Protein AF-0000000074537954 (afdb_homodimer)

Secondary structure (DSSP, 8-state):
-------TTSHHHHHHHHHHHHHHHHHSPPP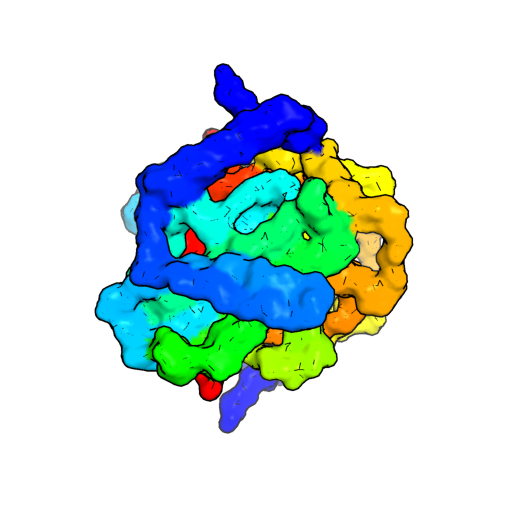SEEEEEPPBTTBPPEEEEEEE-TT--SSEEEEEEE--STTTS--TTTTHHHHHHHHHHHT-EEEEE-PPPTTTS-TTHHHHHHHHHHHHHHHTHHHHTEEEEEEEEEEETHHHHHHHHHHHHHHHHTS---SEEEEES----TTTTSTT-S---TTSS-SSS-HHHHHHHHHHHHTTPPPPTTTHHHH-GGG-S--TTPPPEEEEEETTSTTHHHHHHHHHHHHHTT--EEEEEETT--TTHHHH-TTSHHHHHHHHHHHHHHHHHHHH--/-------TTSHHHHHHHHHHHHHHHHHSPPPSEEEEEPPBTTBPPEEEEEEE-TT--SSEEEEEEE--STTTS--TTTTHHHHHHHHHHHT-EEEEE-PPPTTTS-TTHHHHHHHHHHHHHHHTHHHHTEEEEEEEEEEETHHHHHHHHHHHHHHHHTS---SEEEEES----TTTTSTT-S---TTSS-SSS-HHHHHHHHHHHHTTPPPPTTTHHHH-GGG-S--TTPPPEEEEEETTSTTHHHHHHHHHHHHHTT--EEEEEETT--TTHHHH-TTSHHHHHHHHHHHHHHHHHHHH--

Sequence (604 aa):
MQSWAVDFSDANLRAAAKKRQDELAASTTQPTASLIAPANGDQPAVPLYLYRSKNAPQLSPLIYFIHGGGYLMGNAKSKGTRLMQLANELNATVASVEYRLASVAPFPADLNDAYSGLKYLFENAKSLGLDKRKVIVMGESAGGGLAARLALYARDKGELSLAGQVLVYPMLDHRTGGADSIYDDKNTGEFVWTAAANVAGWTALRGGQAISEEQMPYFSPALAKNLQGLPQVFMVTGELDLFVHEDIDYANRLLANGVSTELLVIPNVFHSFDSVNENSPQMKLYFRLRNEAIERMFKAAKMQSWAVDFSDANLRAAAKKRQDELAASTTQPTASLIAPANGDQPAVPLYLYRSKNAPQLSPLIYFIHGGGYLMGNAKSKGTRLMQLANELNATVASVEYRLASVAPFPADLNDAYSGLKYLFENAKSLGLDKRKVIVMGESAGGGLAARLALYARDKGELSLAGQVLVYPMLDHRTGGADSIYDDKNTGEFVWTAAANVAGWTALRGGQAISEEQMPYFSPALAKNLQGLPQVFMVTGELDLFVHEDIDYANRLLANGVSTELLVIPNVFHSFDSVNENSPQMKLYFRLRNEAIERMFKAAK

Solvent-accessible surface area (backbone atoms only — not comparable to full-atom values): 29592 Å² total; per-residue (Å²): 124,84,69,56,56,46,62,58,61,37,65,68,51,42,52,52,47,38,52,50,32,53,49,30,32,69,71,32,47,70,61,76,43,78,48,66,28,71,57,58,89,92,41,68,61,20,48,33,36,29,20,59,24,90,74,27,51,75,59,11,38,34,39,40,35,30,53,34,44,48,45,66,39,63,54,46,41,41,51,22,46,60,43,40,49,51,9,49,76,64,32,15,29,27,37,21,42,45,49,56,35,20,82,78,39,31,65,62,43,33,56,49,33,50,49,49,38,50,49,42,49,56,77,41,12,72,86,70,31,33,29,60,50,25,26,29,38,26,15,32,31,33,9,8,19,50,33,53,16,43,50,53,49,33,54,74,69,66,81,54,68,57,29,24,36,39,29,36,45,28,49,36,49,75,36,50,59,43,94,71,28,91,68,84,47,91,78,32,15,69,38,43,48,26,32,63,26,43,37,48,24,43,48,38,29,45,58,85,55,84,76,49,82,86,48,33,31,61,73,22,45,61,66,42,87,74,54,56,82,46,52,35,35,41,36,38,34,22,55,30,13,59,43,34,62,63,45,52,51,42,49,52,49,31,45,58,39,72,17,54,39,29,40,38,34,40,56,91,29,37,51,68,44,67,77,72,45,61,77,38,71,69,34,49,48,47,53,50,52,53,51,51,49,50,50,49,27,46,66,67,30,112,124,84,67,54,55,49,62,59,62,37,66,68,51,40,53,51,48,40,52,48,34,53,50,31,31,70,69,31,45,70,60,76,44,77,49,65,27,71,56,58,88,91,41,69,60,20,49,33,35,29,22,61,24,91,74,27,53,74,59,12,37,34,38,42,35,29,54,32,44,46,45,67,40,62,52,45,41,40,51,21,47,60,43,40,48,49,8,50,76,65,33,15,31,27,38,20,41,44,48,57,35,19,84,78,39,29,65,62,44,33,58,49,32,49,48,49,37,50,49,42,49,56,76,41,12,72,88,69,31,33,30,60,50,24,25,28,37,26,15,32,31,33,9,8,20,48,34,52,16,43,49,53,48,32,53,73,69,66,80,55,69,56,29,23,36,38,28,37,45,29,49,36,49,74,36,49,58,42,93,70,28,89,69,83,46,91,78,32,16,70,38,44,49,27,32,65,28,42,37,47,23,43,48,38,29,45,57,86,56,84,76,49,82,86,49,33,31,62,73,21,45,64,65,40,87,74,54,57,85,46,51,35,34,42,35,37,34,22,54,31,14,59,43,35,62,62,45,52,52,43,49,51,49,31,44,59,38,71,17,53,40,28,39,40,33,40,55,89,29,38,50,69,44,66,78,74,45,62,78,38,71,69,34,50,48,48,53,50,52,53,52,51,49,51,51,49,29,48,66,66,31,110

Radius of gyration: 25.44 Å; Cα contacts (8 Å, |Δi|>4): 1397; chains: 2; bounding box: 60×76×62 Å

Organism: Campylobacter curvus (strain 525.92) (NCBI:txid360105)

Foldseek 3Di:
DPALQQDLLDVVSLVVVQVLLVVLLVPAAAAPDKDWLPADVVQHIKIKGKQAAPQADLAFFEEEEEEDDLLAHHAQRNCVNVQNVLNNVQRHMYIGIGFHGLLRPAPPRRLSRSLSVLVSCLVCRNVVSHDQLRYEYEYAAQRLQSSQLNLVVCVVVVPGDHLEYERELYDAALCQLHPNDPDDDPQAQRGNGHSSSNNSSLCSNCVPDDDDPVCVCSSHVLSDPALAPGHAYEYEFEPRESSVVSRVSSQVVCVVNVHHYHYYYHYPAYGPRCVVDCPDPSNVVVVVVSSVVSNVSSVPRD/DPALQQPLLDPVSLVVVQVLLVVLLVPAAAAPDKDWLPADVVQHIKIKGKQAAPQAPLAFFEEEEEEDDLLRHHAQRNCVNVQNVLNNVQRHMYIGIGFHGLLRPAPPRRLSRSLSVLVSCLVCSNVVSHDQLRYEYEYAAQRLQSSQLNLVVCVVVVPGDHLEYERELYDAALCQLHPNHPDDDPQAQRGNGHSSSNNVSLCSNCVPDDDDPVCVCSSHVLSDPALAPGHAYEYEFEPRESSVVSRVSSQVVCVVRVHHYHYYYHYPAYGPRCVVDCPDPSNVVVVVVSSVVSNVSSVVRD

InterPro domains:
  IPR013094 Alpha/beta hydrolase fold-3 [PF07859] (64-273)
  IPR029058 Alpha/Beta hydrolase fold [G3DSA:3.40.50.1820] (2-299)
  IPR029058 Alpha/Beta hydrolase fold [SSF53474] (36-296)
  IPR050300 GDXG lipolytic enzyme [PTHR48081] (31-281)

Nearest PDB structures (foldseek):
  1lzl-assembly1_A  TM=9.017E-01  e=2.318E-26  Rhodococcus sp. (in: high G+C Gram-positive bacteria)
  6kmo-assembly1_B  TM=8.619E-01  e=5.089E-22  Enterobacter asburiae
  6kmo-assembly1_A  TM=8.738E-01  e=1.775E-21  Enterobacter asburiae
  4ou5-assembly1_A  TM=8.598E-01  e=6.194E-21  Pseudomonas sp. ECU1011
  4ob7-assembly1_A-2  TM=8.468E-01  e=4.084E-21  Pseudomonas sp. ECU1011

pLDDT: mean 93.19, std 10.06, range [23.2, 98.94]

Structure (mmCIF, N/CA/C/O backbone):
data_AF-0000000074537954-model_v1
#
loop_
_entity.id
_entity.type
_entity.pdbx_description
1 polymer 'Alpha/beta hydrolase family protein'
#
loop_
_atom_site.group_PDB
_atom_site.id
_atom_site.type_symbol
_atom_site.label_atom_id
_atom_site.label_alt_id
_atom_site.label_comp_id
_atom_site.label_asym_id
_atom_site.label_entity_id
_atom_site.label_seq_id
_atom_site.pdbx_PDB_ins_code
_atom_site.Cartn_x
_atom_site.Cartn_y
_atom_site.Cartn_z
_atom_site.occupancy
_atom_site.B_iso_or_equiv
_atom_site.auth_seq_id
_atom_site.auth_comp_id
_atom_site.auth_asym_id
_atom_site.auth_atom_id
_atom_site.pdbx_PDB_model_num
ATOM 1 N N . MET A 1 1 ? 30.766 10.352 -3.438 1 23.2 1 MET A N 1
ATOM 2 C CA . MET A 1 1 ? 29.609 9.523 -3.076 1 23.2 1 MET A CA 1
ATOM 3 C C . MET A 1 1 ? 28.625 10.297 -2.207 1 23.2 1 MET A C 1
ATOM 5 O O . MET A 1 1 ? 28.984 10.758 -1.121 1 23.2 1 MET A O 1
ATOM 9 N N . GLN A 1 2 ? 27.812 10.992 -2.832 1 30.91 2 GLN A N 1
ATOM 10 C CA . GLN A 1 2 ? 26.938 11.922 -2.115 1 30.91 2 GLN A CA 1
ATOM 11 C C . GLN A 1 2 ? 26.266 11.234 -0.933 1 30.91 2 GLN A C 1
ATOM 13 O O . GLN A 1 2 ? 25.672 10.164 -1.085 1 30.91 2 GLN A O 1
ATOM 18 N N . SER A 1 3 ? 26.828 11.352 0.165 1 41.06 3 SER A N 1
ATOM 19 C CA . SER A 1 3 ? 26.375 10.719 1.402 1 41.06 3 SER A CA 1
ATOM 20 C C . SER A 1 3 ? 24.922 11.055 1.701 1 41.06 3 SER A C 1
ATOM 22 O O . SER A 1 3 ? 24.562 12.227 1.841 1 41.06 3 SER A O 1
ATOM 24 N N . TRP A 1 4 ? 24.062 10.297 1.163 1 50.38 4 TRP A N 1
ATOM 25 C CA . TRP A 1 4 ? 22.641 10.461 1.445 1 50.38 4 TRP A CA 1
ATOM 26 C C . TRP A 1 4 ? 22.344 10.289 2.934 1 50.38 4 TRP A C 1
ATOM 28 O O . TRP A 1 4 ? 21.203 10.414 3.373 1 50.38 4 TRP A O 1
ATOM 38 N N . ALA A 1 5 ? 23.516 10.047 3.656 1 55.69 5 ALA A N 1
ATOM 39 C CA . ALA A 1 5 ? 23.328 9.867 5.094 1 55.69 5 ALA A CA 1
ATOM 40 C C . ALA A 1 5 ? 23.5 11.195 5.832 1 55.69 5 ALA A C 1
ATOM 42 O O . ALA A 1 5 ? 24.625 11.703 5.953 1 55.69 5 ALA A O 1
ATOM 43 N N . VAL A 1 6 ? 22.484 12.07 5.785 1 57.56 6 VAL A N 1
ATOM 44 C CA . VAL A 1 6 ? 22.516 13.266 6.621 1 57.56 6 VAL A CA 1
ATOM 45 C C . VAL A 1 6 ? 22.094 12.914 8.047 1 57.56 6 VAL A C 1
ATOM 47 O O . VAL A 1 6 ? 21.031 12.32 8.258 1 57.56 6 VAL A O 1
ATOM 50 N N . ASP A 1 7 ? 23.047 12.992 8.961 1 64.5 7 ASP A N 1
ATOM 51 C CA . ASP A 1 7 ? 22.766 12.703 10.359 1 64.5 7 ASP A CA 1
ATOM 52 C C . ASP A 1 7 ? 22.172 13.93 11.062 1 64.5 7 AS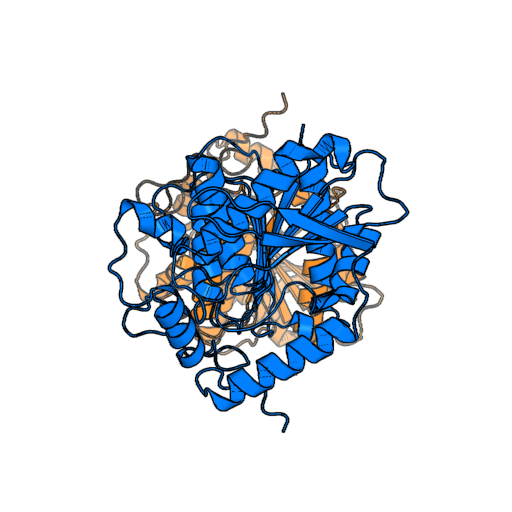P A C 1
ATOM 54 O O . ASP A 1 7 ? 22.906 14.727 11.648 1 64.5 7 ASP A O 1
ATOM 58 N N . PHE A 1 8 ? 20.938 14.062 11.102 1 69.88 8 PHE A N 1
ATOM 59 C CA . PHE A 1 8 ? 20.25 15.227 11.656 1 69.88 8 PHE A CA 1
ATOM 60 C C . PHE A 1 8 ? 20.25 15.18 13.18 1 69.88 8 PHE A C 1
ATOM 62 O O . PHE A 1 8 ? 19.688 16.062 13.836 1 69.88 8 PHE A O 1
ATOM 69 N N . SER A 1 9 ? 20.969 14.211 13.695 1 71.38 9 SER A N 1
ATOM 70 C CA . SER A 1 9 ? 21.156 14.25 15.141 1 71.38 9 SER A CA 1
ATOM 71 C C . SER A 1 9 ? 22.266 15.234 15.523 1 71.38 9 SER A C 1
ATOM 73 O O . SER A 1 9 ? 22.375 15.641 16.672 1 71.38 9 SER A O 1
ATOM 75 N N . ASP A 1 10 ? 23.016 15.586 14.492 1 70.94 10 ASP A N 1
ATOM 76 C CA . ASP A 1 10 ? 24.078 16.562 14.656 1 70.94 10 ASP A CA 1
ATOM 77 C C . ASP A 1 10 ? 23.547 17.984 14.57 1 70.94 10 ASP A C 1
ATOM 79 O O . ASP A 1 10 ? 22.969 18.375 13.547 1 70.94 10 ASP A O 1
ATOM 83 N N . ALA A 1 11 ? 23.812 18.797 15.555 1 76.44 11 ALA A N 1
ATOM 84 C CA . ALA A 1 11 ? 23.266 20.141 15.656 1 76.44 11 ALA A CA 1
ATOM 85 C C . ALA A 1 11 ? 23.766 21.031 14.523 1 76.44 11 ALA A C 1
ATOM 87 O O . ALA A 1 11 ? 23.047 21.906 14.047 1 76.44 11 ALA A O 1
ATOM 88 N N . ASN A 1 12 ? 25 20.797 14.18 1 75.56 12 ASN A N 1
ATOM 89 C CA . ASN A 1 12 ? 25.562 21.594 13.094 1 75.56 12 ASN A CA 1
ATOM 90 C C . ASN A 1 12 ? 24.844 21.312 11.773 1 75.56 12 ASN A C 1
ATOM 92 O O . ASN A 1 12 ? 24.625 22.234 10.977 1 75.56 12 ASN A O 1
ATOM 96 N N . LEU A 1 13 ? 24.547 20.109 11.672 1 76.19 13 LEU A N 1
ATOM 97 C CA . LEU A 1 13 ? 23.844 19.734 10.453 1 76.19 13 LEU A CA 1
ATOM 98 C C . LEU A 1 13 ? 22.422 20.297 10.453 1 76.19 13 LEU A C 1
ATOM 100 O O . LEU A 1 13 ? 21.922 20.734 9.414 1 76.19 13 LEU A O 1
ATOM 104 N N . ARG A 1 14 ? 21.859 20.328 11.594 1 77.19 14 ARG A N 1
ATOM 105 C CA . ARG A 1 14 ? 20.531 20.906 11.703 1 77.19 14 ARG A CA 1
ATOM 106 C C . ARG A 1 14 ? 20.562 22.406 11.406 1 77.19 14 ARG A C 1
ATOM 108 O O . ARG A 1 14 ? 19.672 22.922 10.719 1 77.19 14 ARG A O 1
ATOM 115 N N . ALA A 1 15 ? 21.547 23.062 11.922 1 78.81 15 ALA A N 1
ATOM 116 C CA . ALA A 1 15 ? 21.688 24.484 11.672 1 78.81 15 ALA A CA 1
ATOM 117 C C . ALA A 1 15 ? 21.875 24.766 10.18 1 78.81 15 ALA A C 1
ATOM 119 O O . ALA A 1 15 ? 21.297 25.734 9.648 1 78.81 15 ALA A O 1
ATOM 120 N N . ALA A 1 16 ? 22.688 23.953 9.602 1 80.94 16 ALA A N 1
ATOM 121 C CA . ALA A 1 16 ? 22.891 24.094 8.164 1 80.94 16 ALA A CA 1
ATOM 122 C C . ALA A 1 16 ? 21.594 23.844 7.398 1 80.94 16 ALA A C 1
ATOM 124 O O . ALA A 1 16 ? 21.297 24.531 6.418 1 80.94 16 ALA A O 1
ATOM 125 N N . ALA A 1 17 ? 20.875 22.891 7.859 1 77.88 17 ALA A N 1
ATOM 126 C CA . ALA A 1 17 ? 19.594 22.578 7.219 1 77.88 17 ALA A CA 1
ATOM 127 C C . ALA A 1 17 ? 18.609 23.734 7.371 1 77.88 17 ALA A C 1
ATOM 129 O O . ALA A 1 17 ? 17.875 24.047 6.438 1 77.88 17 ALA A O 1
ATOM 130 N N . LYS A 1 18 ? 18.641 24.312 8.477 1 80.56 18 LYS A N 1
ATOM 131 C CA . LYS A 1 18 ? 17.781 25.453 8.719 1 80.56 18 LYS A CA 1
ATOM 132 C C . LYS A 1 18 ? 18.109 26.609 7.766 1 80.56 18 LYS A C 1
ATOM 134 O O . LYS A 1 18 ? 17.219 27.219 7.199 1 80.56 18 LYS A O 1
ATOM 139 N N . LYS A 1 19 ? 19.359 26.812 7.68 1 82.31 19 LYS A N 1
ATOM 140 C CA . LYS A 1 19 ? 19.797 27.859 6.758 1 82.31 19 LYS A CA 1
ATOM 141 C C . LYS A 1 19 ? 19.359 27.547 5.328 1 82.31 19 LYS A C 1
ATOM 143 O O . LYS A 1 19 ? 18.906 28.438 4.602 1 82.31 19 LYS A O 1
ATOM 148 N N . ARG A 1 20 ? 19.516 26.344 4.984 1 81.56 20 ARG A N 1
ATOM 149 C CA . ARG A 1 20 ? 19.094 25.938 3.646 1 81.56 20 ARG A CA 1
ATOM 150 C C . ARG A 1 20 ? 17.594 26.125 3.451 1 81.56 20 ARG A C 1
ATOM 152 O O . ARG A 1 20 ? 17.156 26.531 2.379 1 81.56 20 ARG A O 1
ATOM 159 N N . GLN A 1 21 ? 16.859 25.812 4.402 1 83.75 21 GLN A N 1
ATOM 160 C CA . GLN A 1 21 ? 15.406 25.969 4.32 1 83.75 21 GLN A CA 1
ATOM 161 C C . GLN A 1 21 ? 15.008 27.438 4.23 1 83.75 21 GLN A C 1
ATOM 163 O O . GLN A 1 21 ? 14.062 27.781 3.523 1 83.75 21 GLN A O 1
ATOM 168 N N . ASP A 1 22 ? 15.695 28.25 4.914 1 85.19 22 ASP A N 1
ATOM 169 C CA . ASP A 1 22 ? 15.461 29.688 4.816 1 85.19 22 ASP A CA 1
ATOM 170 C C . ASP A 1 22 ? 15.766 30.188 3.412 1 85.19 22 ASP A C 1
ATOM 172 O O . ASP A 1 22 ? 15.039 31.031 2.879 1 85.19 22 ASP A O 1
ATOM 176 N N . GLU A 1 23 ? 16.812 29.672 2.924 1 84.81 23 GLU A N 1
ATOM 177 C CA . GLU A 1 23 ? 17.188 30.047 1.562 1 84.81 23 GLU A CA 1
ATOM 178 C C . GLU A 1 23 ? 16.141 29.562 0.559 1 84.81 23 GLU A C 1
ATOM 180 O O . GLU A 1 23 ? 15.789 30.281 -0.38 1 84.81 23 GLU A O 1
ATOM 185 N N . LEU A 1 24 ? 15.68 28.406 0.809 1 83.31 24 LEU A N 1
ATOM 186 C CA . LEU A 1 24 ? 14.641 27.875 -0.065 1 83.31 24 LEU A CA 1
ATOM 187 C C . LEU A 1 24 ? 13.367 28.703 0.028 1 83.31 24 LEU A C 1
ATOM 189 O O . LEU A 1 24 ? 12.727 28.984 -0.989 1 83.31 24 LEU A O 1
ATOM 193 N N . ALA A 1 25 ? 13.039 29.078 1.159 1 87.44 25 ALA A N 1
ATOM 194 C CA . ALA A 1 25 ? 11.836 29.891 1.365 1 87.44 25 ALA A CA 1
ATOM 195 C C . ALA A 1 25 ? 11.898 31.188 0.565 1 87.44 25 ALA A C 1
ATOM 197 O O . ALA A 1 25 ? 10.875 31.656 0.069 1 87.44 25 ALA A O 1
ATOM 198 N N . ALA A 1 26 ? 13.039 31.641 0.448 1 88.81 26 ALA A N 1
ATOM 199 C CA . ALA A 1 26 ? 13.227 32.906 -0.245 1 88.81 26 ALA A CA 1
ATOM 200 C C . ALA A 1 26 ? 13.305 32.719 -1.756 1 88.81 26 ALA A C 1
ATOM 202 O O . ALA A 1 26 ? 12.953 33.594 -2.527 1 88.81 26 ALA A O 1
ATOM 203 N N . SER A 1 27 ? 13.688 31.547 -2.191 1 91.38 27 SER A N 1
ATOM 204 C CA . SER A 1 27 ? 14.023 31.344 -3.6 1 91.38 27 SER A CA 1
ATOM 205 C C . SER A 1 27 ? 12.914 30.594 -4.336 1 91.38 27 SER A C 1
ATOM 207 O O . SER A 1 27 ? 12.867 30.609 -5.566 1 91.38 27 SER A O 1
ATOM 209 N N . THR A 1 28 ? 12 30.031 -3.592 1 93.69 28 THR A N 1
ATOM 210 C CA . THR A 1 28 ? 10.906 29.312 -4.227 1 93.69 28 THR A CA 1
ATOM 211 C C . THR A 1 28 ? 9.727 30.234 -4.5 1 93.69 28 THR A C 1
ATOM 213 O O . THR A 1 28 ? 9.797 31.438 -4.219 1 93.69 28 THR A O 1
ATOM 216 N N . THR A 1 29 ? 8.727 29.75 -5.215 1 96.62 29 THR A N 1
ATOM 217 C CA . THR A 1 29 ? 7.516 30.531 -5.484 1 96.62 29 THR A CA 1
ATOM 218 C C . THR A 1 29 ? 6.938 31.094 -4.191 1 96.62 29 THR A C 1
ATOM 220 O O . THR A 1 29 ? 6.773 30.359 -3.209 1 96.62 29 THR A O 1
ATOM 223 N N . GLN A 1 30 ? 6.742 32.344 -4.168 1 97.62 30 GLN A N 1
ATOM 224 C CA . GLN A 1 30 ? 6.199 33 -2.986 1 97.62 30 GLN A CA 1
ATOM 225 C C . GLN A 1 30 ? 4.684 32.844 -2.91 1 97.62 30 GLN A C 1
ATOM 227 O O . GLN A 1 30 ? 4.023 32.656 -3.932 1 97.62 30 GLN A O 1
ATOM 232 N N . PRO A 1 31 ? 4.145 32.906 -1.725 1 98.31 31 PRO A N 1
ATOM 233 C CA . PRO A 1 31 ? 2.697 32.75 -1.58 1 98.31 31 PRO A CA 1
ATOM 234 C C . PRO A 1 31 ? 1.9 33.844 -2.27 1 98.31 31 PRO A C 1
ATOM 236 O O . PRO A 1 31 ? 2.373 35 -2.371 1 98.31 31 PRO A O 1
ATOM 239 N N . THR A 1 32 ? 0.687 33.5 -2.699 1 98.12 32 THR A N 1
ATOM 240 C CA . THR A 1 32 ? -0.212 34.469 -3.314 1 98.12 32 THR A CA 1
ATOM 241 C C . THR A 1 32 ? -0.815 35.406 -2.26 1 98.12 32 THR A C 1
ATOM 243 O O . THR A 1 32 ? -1.268 36.5 -2.578 1 98.12 32 THR A O 1
ATOM 246 N N . ALA A 1 33 ? -0.905 34.938 -1.013 1 97.88 33 ALA A N 1
ATOM 247 C CA . ALA A 1 33 ? -1.371 35.75 0.117 1 97.88 33 ALA A CA 1
ATOM 248 C C . ALA A 1 33 ? -0.758 35.25 1.426 1 97.88 33 ALA A C 1
ATOM 250 O O . ALA A 1 33 ? -0.326 34.094 1.522 1 97.88 33 ALA A O 1
ATOM 251 N N . SER A 1 34 ? -0.658 36.156 2.357 1 98.25 34 SER A N 1
ATOM 252 C CA . SER A 1 34 ? -0.228 35.844 3.717 1 98.25 34 SER A CA 1
ATOM 253 C C . SER A 1 34 ? -1.293 36.219 4.734 1 98.25 34 SER A C 1
ATOM 255 O O . SER A 1 34 ? -1.9 37.281 4.629 1 98.25 34 SER A O 1
ATOM 257 N N . LEU A 1 35 ? -1.549 35.312 5.637 1 98.5 35 LEU A N 1
ATOM 258 C CA . LEU A 1 35 ? -2.508 35.531 6.711 1 98.5 35 LEU A CA 1
ATOM 259 C C . LEU A 1 35 ? -1.865 35.281 8.07 1 98.5 35 LEU A C 1
ATOM 261 O O . LEU A 1 35 ? -0.81 34.656 8.164 1 98.5 35 LEU A O 1
ATOM 265 N N . ILE A 1 36 ? -2.475 35.812 9.094 1 98.69 36 ILE A N 1
ATOM 266 C CA . ILE A 1 36 ? -2.121 35.531 10.477 1 98.69 36 ILE A CA 1
ATOM 267 C C . ILE A 1 36 ? -3.367 35.125 11.25 1 98.69 36 ILE A C 1
ATOM 269 O O . ILE A 1 36 ? -4.297 35.906 11.43 1 98.69 36 ILE A O 1
ATOM 273 N N . ALA A 1 37 ? -3.453 33.875 11.617 1 98.75 37 ALA A N 1
ATOM 274 C CA . ALA A 1 37 ? -4.453 33.5 12.617 1 98.75 37 ALA A CA 1
ATOM 275 C C . ALA A 1 37 ? -4.188 34.219 13.945 1 98.75 37 ALA A C 1
ATOM 277 O O . ALA A 1 37 ? -3.1 34.094 14.508 1 98.75 37 ALA A O 1
ATOM 278 N N . PRO A 1 38 ? -5.102 34.906 14.438 1 98.56 38 PRO A N 1
ATOM 279 C CA . PRO A 1 38 ? -4.82 35.75 15.594 1 98.56 38 PRO A CA 1
ATOM 280 C C . PRO A 1 38 ? -4.539 34.969 16.859 1 98.56 38 PRO A C 1
ATOM 282 O O . PRO A 1 38 ? -5.035 33.844 17.016 1 98.56 38 PRO A O 1
ATOM 285 N N . ALA A 1 39 ? -3.746 35.594 17.703 1 98.38 39 ALA A N 1
ATOM 286 C CA . ALA A 1 39 ? -3.527 35 19.031 1 98.38 39 ALA A CA 1
ATOM 287 C C . ALA A 1 39 ? -4.832 34.938 19.828 1 98.38 39 ALA A C 1
ATOM 289 O O . ALA A 1 39 ? -5.746 35.75 19.594 1 98.38 39 ALA A O 1
ATOM 290 N N . ASN A 1 40 ? -4.949 33.938 20.688 1 95.94 40 ASN A N 1
ATOM 291 C CA . ASN A 1 40 ? -6.086 33.75 21.578 1 95.94 40 ASN A CA 1
ATOM 292 C C . ASN A 1 40 ? -5.656 33.188 22.922 1 95.94 40 ASN A C 1
ATOM 294 O O . ASN A 1 40 ? -5.41 31.984 23.047 1 95.94 40 ASN A O 1
ATOM 298 N N . GLY A 1 41 ? -5.613 34.031 23.969 1 96 41 GLY A N 1
ATOM 299 C CA . GLY A 1 41 ? -5.094 33.594 25.25 1 96 41 GLY A CA 1
ATOM 300 C C . GLY A 1 41 ? -3.629 33.188 25.203 1 96 41 GLY A C 1
ATOM 301 O O . GLY A 1 41 ? -2.785 33.969 24.75 1 96 41 GLY A O 1
ATOM 302 N N . ASP A 1 42 ? -3.365 31.938 25.578 1 96.31 42 ASP A N 1
ATOM 303 C CA . ASP A 1 42 ? -1.987 31.453 25.594 1 96.31 42 ASP A CA 1
ATOM 304 C C . ASP A 1 42 ? -1.552 30.969 24.203 1 96.31 42 ASP A C 1
ATOM 306 O O . ASP A 1 42 ? -0.375 30.672 24 1 96.31 42 ASP A O 1
ATOM 310 N N . GLN A 1 43 ? -2.453 30.938 23.281 1 98.12 43 GLN A N 1
ATOM 311 C CA . GLN A 1 43 ? -2.143 30.547 21.906 1 98.12 43 GLN A CA 1
ATOM 312 C C . GLN A 1 43 ? -1.579 31.734 21.125 1 98.12 43 GLN A C 1
ATOM 314 O O . GLN A 1 43 ? -2.264 32.75 20.938 1 98.12 43 GLN A O 1
ATOM 319 N N . PRO A 1 44 ? -0.328 31.625 20.688 1 98.44 44 PRO A N 1
ATOM 320 C CA . PRO A 1 44 ? 0.226 32.719 19.891 1 98.44 44 PRO A CA 1
ATOM 321 C C . PRO A 1 44 ? -0.39 32.812 18.5 1 98.44 44 PRO A C 1
ATOM 323 O O . PRO A 1 44 ? -1.069 31.859 18.062 1 98.44 44 PRO A O 1
ATOM 326 N N . ALA A 1 45 ? -0.159 33.969 17.906 1 98.75 45 ALA A N 1
ATOM 327 C CA . ALA A 1 45 ? -0.564 34.094 16.5 1 98.75 45 ALA A CA 1
ATOM 328 C C . ALA A 1 45 ? 0.169 33.094 15.617 1 98.75 45 ALA A C 1
ATOM 330 O O . ALA A 1 45 ? 1.31 32.719 15.906 1 98.75 45 ALA A O 1
ATOM 331 N N . VAL A 1 46 ? -0.498 32.625 14.562 1 98.81 46 VAL A N 1
ATOM 332 C CA . VAL A 1 46 ? 0.067 31.609 13.688 1 98.81 46 VAL A CA 1
ATOM 333 C C . VAL A 1 46 ? 0.089 32.125 12.242 1 98.81 46 VAL A C 1
ATOM 335 O O . VAL A 1 46 ? -0.963 32.375 11.648 1 98.81 46 VAL A O 1
ATOM 338 N N . PRO A 1 47 ? 1.271 32.25 11.648 1 98.81 47 PRO A N 1
ATOM 339 C CA . PRO A 1 47 ? 1.341 32.656 10.234 1 98.81 47 PRO A CA 1
ATOM 340 C C . PRO A 1 47 ? 0.867 31.547 9.297 1 98.81 47 PRO A C 1
ATOM 342 O O . PRO A 1 47 ? 1.147 30.375 9.531 1 98.81 47 PRO A O 1
ATOM 345 N N . LEU A 1 48 ? 0.083 31.969 8.305 1 98.81 48 LEU A N 1
ATOM 346 C CA . LEU A 1 48 ? -0.391 31.109 7.227 1 98.81 48 LEU A CA 1
ATOM 347 C C . LEU A 1 48 ? -0.02 31.688 5.867 1 98.81 48 LEU A C 1
ATOM 349 O O . LEU A 1 48 ? -0.141 32.906 5.652 1 98.81 48 LEU A O 1
ATOM 353 N N . TYR A 1 49 ? 0.443 30.844 4.98 1 98.81 49 TYR A N 1
ATOM 354 C CA . TYR A 1 49 ? 0.812 31.266 3.633 1 98.81 49 TYR A CA 1
ATOM 355 C C . TYR A 1 49 ? -0.026 30.547 2.584 1 98.81 49 TYR A C 1
ATOM 357 O O . TYR A 1 49 ? -0.015 29.312 2.514 1 98.81 49 TYR A O 1
ATOM 365 N N . LEU A 1 50 ? -0.717 31.297 1.789 1 98.75 50 LEU A N 1
ATOM 366 C CA . LEU A 1 50 ? -1.653 30.719 0.831 1 98.75 50 LEU A CA 1
ATOM 367 C C . LEU A 1 50 ? -1.053 30.688 -0.57 1 98.75 50 LEU A C 1
ATOM 369 O O . LEU A 1 50 ? -0.442 31.672 -1.005 1 98.75 50 LEU A O 1
ATOM 373 N N . TYR A 1 51 ? -1.116 29.594 -1.229 1 98.75 51 TYR A N 1
ATOM 374 C CA . TYR A 1 51 ? -0.855 29.406 -2.65 1 98.75 51 TYR A CA 1
ATOM 375 C C . TYR A 1 51 ? -2.139 29.062 -3.398 1 98.75 51 TYR A C 1
ATOM 377 O O . TYR A 1 51 ? -2.666 27.953 -3.266 1 98.75 51 TYR A O 1
ATOM 385 N N . ARG A 1 52 ? -2.607 29.984 -4.133 1 98.38 52 ARG A N 1
ATOM 386 C CA . ARG A 1 52 ? -3.916 29.828 -4.754 1 98.38 52 ARG A CA 1
ATOM 387 C C . ARG A 1 52 ? -3.795 29.766 -6.273 1 98.38 52 ARG A C 1
ATOM 389 O O . ARG A 1 52 ? -3.133 30.609 -6.887 1 98.38 52 ARG A O 1
ATOM 396 N N . SER A 1 53 ? -4.461 28.734 -6.836 1 98.38 53 SER A N 1
ATOM 397 C CA . SER A 1 53 ? -4.531 28.625 -8.289 1 98.38 53 SER A CA 1
ATOM 398 C C . SER A 1 53 ? -5.359 29.75 -8.891 1 98.38 53 SER A C 1
ATOM 400 O O . SER A 1 53 ? -6.398 30.125 -8.344 1 98.38 53 SER A O 1
ATOM 402 N N . LYS A 1 54 ? -4.914 30.234 -10.016 1 96.94 54 LYS A N 1
ATOM 403 C CA . LYS A 1 54 ? -5.688 31.234 -10.75 1 96.94 54 LYS A CA 1
ATOM 404 C C . LYS A 1 54 ? -6.988 30.641 -11.281 1 96.94 54 LYS A C 1
ATOM 406 O O . LYS A 1 54 ? -7.949 31.375 -11.547 1 96.94 54 LYS A O 1
ATOM 411 N N . ASN A 1 55 ? -7 29.375 -11.414 1 97.38 55 ASN A N 1
ATOM 412 C CA . ASN A 1 55 ? -8.164 28.688 -11.977 1 97.38 55 ASN A CA 1
ATOM 413 C C . ASN A 1 55 ? -9.062 28.125 -10.875 1 97.38 55 ASN A C 1
ATOM 415 O O . ASN A 1 55 ? -10.023 27.406 -11.164 1 97.38 55 ASN A O 1
ATOM 419 N N . ALA A 1 56 ? -8.695 28.391 -9.633 1 96.81 56 ALA A N 1
ATOM 420 C CA . ALA A 1 56 ? -9.547 27.906 -8.547 1 96.81 56 ALA A CA 1
ATOM 421 C C . ALA A 1 56 ? -10.938 28.516 -8.625 1 96.81 56 ALA A C 1
ATOM 423 O O . ALA A 1 56 ? -11.102 29.672 -9.031 1 96.81 56 ALA A O 1
ATOM 424 N N . PRO A 1 57 ? -11.984 27.734 -8.273 1 96.62 57 PRO A N 1
ATOM 425 C CA . PRO A 1 57 ? -13.328 28.312 -8.203 1 96.62 57 PRO A CA 1
ATOM 426 C C . PRO A 1 57 ? -13.445 29.406 -7.129 1 96.62 57 PRO A C 1
ATOM 428 O O . PRO A 1 57 ? -12.539 29.562 -6.312 1 96.62 57 PRO A O 1
ATOM 431 N N . GLN A 1 58 ? -14.562 30.125 -7.148 1 94.94 58 GLN A N 1
ATOM 432 C CA . GLN A 1 58 ? -14.805 31.203 -6.195 1 94.94 58 GLN A CA 1
ATOM 433 C C . GLN A 1 58 ? -14.711 30.703 -4.758 1 94.94 58 GLN A C 1
ATOM 435 O O . GLN A 1 58 ? -14.109 31.359 -3.904 1 94.94 58 GLN A O 1
ATOM 440 N N . LEU A 1 59 ? -15.352 29.547 -4.594 1 97.06 59 LEU A N 1
ATOM 441 C CA . LEU A 1 59 ? -15.133 28.828 -3.352 1 97.06 59 LEU A CA 1
ATOM 442 C C . LEU A 1 59 ? -14.164 27.672 -3.564 1 97.06 59 LEU A C 1
ATOM 444 O O . LEU A 1 59 ? -14.555 26.594 -4.027 1 97.06 59 LEU A O 1
ATOM 448 N N . SER A 1 60 ? -12.953 27.938 -3.209 1 98 60 SER A N 1
ATOM 449 C CA . SER A 1 60 ? -11.844 27.047 -3.531 1 98 60 SER A CA 1
ATOM 450 C C . SER A 1 60 ? -11.719 25.922 -2.502 1 98 60 SER A C 1
ATOM 452 O O . SER A 1 60 ? -11.812 26.172 -1.297 1 98 60 SER A O 1
ATOM 454 N N . PRO A 1 61 ? -11.594 24.625 -2.977 1 98.56 61 PRO A N 1
ATOM 455 C CA . PRO A 1 61 ? -11.148 23.609 -2.014 1 98.56 61 PRO A CA 1
ATOM 456 C C . PRO A 1 61 ? -9.82 23.984 -1.353 1 98.56 61 PRO A C 1
ATOM 458 O O . PRO A 1 61 ? -9.031 24.75 -1.917 1 98.56 61 PRO A O 1
ATOM 461 N N . LEU A 1 62 ? -9.594 23.5 -0.151 1 98.81 62 LEU A N 1
ATOM 462 C CA . LEU A 1 62 ? -8.43 23.875 0.643 1 98.81 62 LEU A CA 1
ATOM 463 C C . LEU A 1 62 ? -7.59 22.656 1.004 1 98.81 62 LEU A C 1
ATOM 465 O O . LEU A 1 62 ? -8.117 21.656 1.495 1 98.81 62 LEU A O 1
ATOM 469 N N . ILE A 1 63 ? -6.359 22.703 0.67 1 98.94 63 ILE A N 1
ATOM 470 C CA . ILE A 1 63 ? -5.344 21.781 1.171 1 98.94 63 ILE A CA 1
ATOM 471 C C . ILE A 1 63 ? -4.523 22.469 2.264 1 98.94 63 ILE A C 1
ATOM 473 O O . ILE A 1 63 ? -3.812 23.438 1.999 1 98.94 63 ILE A O 1
ATOM 477 N N . TYR A 1 64 ? -4.703 22.047 3.486 1 98.94 64 TYR A N 1
ATOM 478 C CA . TYR A 1 64 ? -3.939 22.562 4.617 1 98.94 64 TYR A CA 1
ATOM 479 C C . TYR A 1 64 ? -2.637 21.797 4.793 1 98.94 64 TYR A C 1
ATOM 481 O O . TYR A 1 64 ? -2.637 20.672 5.305 1 98.94 64 TYR A O 1
ATOM 489 N N . PHE A 1 65 ? -1.557 22.422 4.41 1 98.94 65 PHE A N 1
ATOM 490 C CA . PHE A 1 65 ? -0.273 21.734 4.297 1 98.94 65 PHE A CA 1
ATOM 491 C C . PHE A 1 65 ? 0.587 22 5.527 1 98.94 65 PHE A C 1
ATOM 493 O O . PHE A 1 65 ? 0.663 23.125 6.012 1 98.94 65 PHE A O 1
ATOM 500 N N . ILE A 1 66 ? 1.202 20.906 5.992 1 98.88 66 ILE A N 1
ATOM 501 C CA . ILE A 1 66 ? 2.092 20.953 7.148 1 98.88 66 ILE A CA 1
ATOM 502 C C . ILE A 1 66 ? 3.467 20.422 6.762 1 98.88 66 ILE A C 1
ATOM 504 O O . ILE A 1 66 ? 3.594 19.25 6.375 1 98.88 66 ILE A O 1
ATOM 508 N N . HIS A 1 67 ? 4.48 21.234 6.852 1 97.75 67 HIS A N 1
ATOM 509 C CA . HIS A 1 67 ? 5.812 20.875 6.367 1 97.75 67 HIS A CA 1
ATOM 510 C C . HIS A 1 67 ? 6.496 19.891 7.305 1 97.75 67 HIS A C 1
ATOM 512 O O . HIS A 1 67 ? 6.164 19.812 8.492 1 97.75 67 HIS A O 1
ATOM 518 N N . GLY A 1 68 ? 7.465 19.156 6.727 1 96.5 68 GLY A N 1
ATOM 519 C CA . GLY A 1 68 ? 8.281 18.25 7.508 1 96.5 68 GLY A CA 1
ATOM 520 C C . GLY A 1 68 ? 9.469 18.922 8.172 1 96.5 68 GLY A C 1
ATOM 521 O O . GLY A 1 68 ? 9.477 20.141 8.336 1 96.5 68 GLY A O 1
ATOM 522 N N . GLY A 1 69 ? 10.406 18.031 8.648 1 93.88 69 GLY A N 1
ATOM 523 C CA . GLY A 1 69 ? 11.609 18.531 9.297 1 93.88 69 GLY A CA 1
ATOM 524 C C . GLY A 1 69 ? 11.844 17.922 10.664 1 93.88 69 GLY A C 1
ATOM 525 O O . GLY A 1 69 ? 12.555 18.5 11.492 1 93.88 69 GLY A O 1
ATOM 526 N N . GLY A 1 70 ? 11.219 16.844 10.922 1 95.06 70 GLY A N 1
ATOM 527 C CA . GLY A 1 70 ? 11.445 16.094 12.148 1 95.06 70 GLY A CA 1
ATOM 528 C C . GLY A 1 70 ? 11.055 16.859 13.398 1 95.06 70 GLY A C 1
ATOM 529 O O . GLY A 1 70 ? 11.609 16.641 14.469 1 95.06 70 GLY A O 1
ATOM 530 N N . TYR A 1 71 ? 10.219 17.891 13.242 1 96.06 71 TYR A N 1
ATOM 531 C CA . TYR A 1 71 ? 9.766 18.797 14.273 1 96.06 71 TYR A CA 1
ATOM 532 C C . TYR A 1 71 ? 10.891 19.734 14.703 1 96.06 71 TYR A C 1
ATOM 534 O O . TYR A 1 71 ? 10.703 20.578 15.586 1 96.06 71 TYR A O 1
ATOM 542 N N . LEU A 1 72 ? 12.039 19.656 14.062 1 93.44 72 LEU A N 1
ATOM 543 C CA . LEU A 1 72 ? 13.211 20.391 14.492 1 93.44 72 LEU A CA 1
ATOM 544 C C . LEU A 1 72 ? 13.578 21.469 13.477 1 93.44 72 LEU A C 1
ATOM 546 O O . LEU A 1 72 ? 14.281 22.422 13.805 1 93.44 72 LEU A O 1
ATOM 550 N N . MET A 1 73 ? 13.211 21.25 12.305 1 91.56 73 MET A N 1
ATOM 551 C CA . MET A 1 73 ? 13.578 22.188 11.242 1 91.56 73 MET A CA 1
ATOM 552 C C . MET A 1 73 ? 12.43 22.359 10.25 1 91.56 73 MET A C 1
ATOM 554 O O . MET A 1 73 ? 11.352 21.781 10.43 1 91.56 73 MET A O 1
ATOM 558 N N . GLY A 1 74 ? 12.656 23.234 9.258 1 92.44 74 GLY A N 1
ATOM 559 C CA . GLY A 1 74 ? 11.672 23.516 8.219 1 92.44 74 GLY A CA 1
ATOM 560 C C . GLY A 1 74 ? 10.891 24.781 8.469 1 92.44 74 GLY A C 1
ATOM 561 O O . GLY A 1 74 ? 11 25.391 9.531 1 92.44 74 GLY A O 1
ATOM 562 N N . ASN A 1 75 ? 10.227 25.141 7.465 1 94.75 75 ASN A N 1
ATOM 563 C CA . ASN A 1 75 ? 9.328 26.281 7.551 1 94.75 75 ASN A CA 1
ATOM 564 C C . ASN A 1 75 ? 8.227 26.219 6.492 1 94.75 75 ASN A C 1
ATOM 566 O O . ASN A 1 75 ? 8.312 25.422 5.559 1 94.75 75 ASN A O 1
ATOM 570 N N . ALA A 1 76 ? 7.285 27.078 6.633 1 97.56 76 ALA A N 1
ATOM 571 C CA . ALA A 1 76 ? 6.035 26.969 5.887 1 97.56 76 ALA A CA 1
ATOM 572 C C . ALA A 1 76 ? 6.219 27.422 4.438 1 97.56 76 ALA A C 1
ATOM 574 O O . ALA A 1 76 ? 5.359 27.156 3.592 1 97.56 76 ALA A O 1
ATOM 575 N N . LYS A 1 77 ? 7.32 28.016 4.07 1 96.69 77 LYS A N 1
ATOM 576 C CA . LYS A 1 77 ? 7.449 28.609 2.738 1 96.69 77 LYS A CA 1
ATOM 577 C C . LYS A 1 77 ? 8.484 27.859 1.906 1 96.69 77 LYS A C 1
ATOM 579 O O . LYS A 1 77 ? 8.625 28.094 0.708 1 96.69 77 LYS A O 1
ATOM 584 N N . SER A 1 78 ? 9.227 26.875 2.508 1 93.44 78 SER A N 1
ATOM 585 C CA . SER A 1 78 ? 10.383 26.266 1.869 1 93.44 78 SER A CA 1
ATOM 586 C C . SER A 1 78 ? 9.977 25.438 0.653 1 93.44 78 SER A C 1
ATOM 588 O O . SER A 1 78 ? 10.812 25.141 -0.202 1 93.44 78 SER A O 1
ATOM 590 N N . LYS A 1 79 ? 8.688 25.141 0.533 1 94.69 79 LYS A N 1
ATOM 591 C CA . LYS A 1 79 ? 8.227 24.312 -0.576 1 94.69 79 LYS A CA 1
ATOM 592 C C . LYS A 1 79 ? 7.285 25.078 -1.493 1 94.69 79 LYS A C 1
ATOM 594 O O . LYS A 1 79 ? 6.387 24.5 -2.102 1 94.69 79 LYS A O 1
ATOM 599 N N . GLY A 1 80 ? 7.531 26.328 -1.616 1 96.81 80 GLY A N 1
ATOM 600 C CA . GLY A 1 80 ? 6.598 27.203 -2.303 1 96.81 80 GLY A CA 1
ATOM 601 C C . GLY A 1 80 ? 6.316 26.781 -3.73 1 96.81 80 GLY A C 1
ATOM 602 O O . GLY A 1 80 ? 5.16 26.766 -4.164 1 96.81 80 GLY A O 1
ATOM 603 N N . THR A 1 81 ? 7.316 26.375 -4.488 1 96.25 81 THR A N 1
ATOM 604 C CA . THR A 1 81 ? 7.141 25.984 -5.883 1 96.25 81 THR A CA 1
ATOM 605 C C . THR A 1 81 ? 6.27 24.75 -5.996 1 96.25 81 THR A C 1
ATOM 607 O O . THR A 1 81 ? 5.359 24.688 -6.824 1 96.25 81 THR A O 1
ATOM 610 N N . ARG A 1 82 ? 6.52 23.812 -5.168 1 95 82 ARG A N 1
ATOM 611 C CA . ARG A 1 82 ? 5.746 22.578 -5.184 1 95 82 ARG A CA 1
ATOM 612 C C . ARG A 1 82 ? 4.309 22.812 -4.73 1 95 82 ARG A C 1
ATOM 614 O O . ARG A 1 82 ? 3.375 22.203 -5.25 1 95 82 ARG A O 1
ATOM 621 N N . LEU A 1 83 ? 4.145 23.656 -3.764 1 97.81 83 LEU A N 1
ATOM 622 C CA . LEU A 1 83 ? 2.809 23.953 -3.258 1 97.81 83 LEU A CA 1
ATOM 623 C C . LEU A 1 83 ? 1.98 24.688 -4.305 1 97.81 83 LEU A C 1
ATOM 625 O O . LEU A 1 83 ? 0.789 24.422 -4.465 1 97.81 83 LEU A O 1
ATOM 629 N N . MET A 1 84 ? 2.645 25.625 -5.016 1 98.31 84 MET A N 1
ATOM 630 C CA . MET A 1 84 ? 1.944 26.312 -6.094 1 98.31 84 MET A CA 1
ATOM 631 C C . MET A 1 84 ? 1.576 25.344 -7.211 1 98.31 84 MET A C 1
ATOM 633 O O . MET A 1 84 ? 0.49 25.438 -7.785 1 98.31 84 MET A O 1
ATOM 637 N N . GLN A 1 85 ? 2.475 24.453 -7.5 1 97 85 GLN A N 1
ATOM 638 C CA . GLN A 1 85 ? 2.189 23.422 -8.5 1 97 85 GLN A CA 1
ATOM 639 C C . GLN A 1 85 ? 0.992 22.578 -8.086 1 97 85 GLN A C 1
ATOM 641 O O . GLN A 1 85 ? 0.111 22.297 -8.906 1 97 85 GLN A O 1
ATOM 646 N N . LEU A 1 86 ? 0.98 22.172 -6.895 1 97.81 86 LEU A N 1
ATOM 647 C CA . LEU A 1 86 ? -0.129 21.391 -6.359 1 97.81 86 LEU A CA 1
ATOM 648 C C . LEU A 1 86 ? -1.44 22.156 -6.473 1 97.81 86 LEU A C 1
ATOM 650 O O . LEU A 1 86 ? -2.453 21.609 -6.906 1 97.81 86 LEU A O 1
ATOM 654 N N . ALA A 1 87 ? -1.431 23.391 -6.066 1 98.69 87 ALA A N 1
ATOM 655 C CA . ALA A 1 87 ? -2.607 24.25 -6.164 1 98.69 87 ALA A CA 1
ATOM 656 C C . ALA A 1 87 ? -3.123 24.312 -7.602 1 98.69 87 ALA A C 1
ATOM 658 O O . ALA A 1 87 ? -4.324 24.172 -7.84 1 98.69 87 ALA A O 1
ATOM 659 N N . ASN A 1 88 ? -2.18 24.5 -8.492 1 98.44 88 ASN A N 1
ATOM 660 C CA . ASN A 1 88 ? -2.547 24.625 -9.898 1 98.44 88 ASN A CA 1
ATOM 661 C C . ASN A 1 88 ? -3.109 23.328 -10.461 1 98.44 88 ASN A C 1
ATOM 663 O O . ASN A 1 88 ? -4.094 23.344 -11.203 1 98.44 88 ASN A O 1
ATOM 667 N N . GLU A 1 89 ? -2.479 22.25 -10.109 1 97.75 89 GLU A N 1
ATOM 668 C CA . GLU A 1 89 ? -2.895 20.953 -10.625 1 97.75 89 GLU A CA 1
ATOM 669 C C . GLU A 1 89 ? -4.301 20.594 -10.148 1 97.75 89 GLU A C 1
ATOM 671 O O . GLU A 1 89 ? -5.047 19.922 -10.859 1 97.75 89 GLU A O 1
ATOM 676 N N . LEU A 1 90 ? -4.688 21.078 -9 1 98.25 90 LEU A N 1
ATOM 677 C CA . LEU A 1 90 ? -5.949 20.656 -8.406 1 98.25 90 LEU A CA 1
ATOM 678 C C . LEU A 1 90 ? -6.957 21.812 -8.414 1 98.25 90 LEU A C 1
ATOM 680 O O . LEU A 1 90 ? -8.07 21.672 -7.902 1 98.25 90 LEU A O 1
ATOM 684 N N . ASN A 1 91 ? -6.59 22.938 -9 1 98.31 91 ASN A N 1
ATOM 685 C CA . ASN A 1 91 ? -7.43 24.125 -8.969 1 98.31 91 ASN A CA 1
ATOM 686 C C . ASN A 1 91 ? -7.949 24.406 -7.562 1 98.31 91 ASN A C 1
ATOM 688 O O . ASN A 1 91 ? -9.156 24.562 -7.359 1 98.31 91 ASN A O 1
ATOM 692 N N . ALA A 1 92 ? -6.969 24.531 -6.656 1 98.75 92 ALA A N 1
ATOM 693 C CA . ALA A 1 92 ? -7.277 24.656 -5.234 1 98.75 92 ALA A CA 1
ATOM 694 C C . ALA A 1 92 ? -6.414 25.734 -4.574 1 98.75 92 ALA A C 1
ATOM 696 O O . ALA A 1 92 ? -5.629 26.406 -5.246 1 98.75 92 ALA A O 1
ATOM 697 N N . THR A 1 93 ? -6.668 26.016 -3.35 1 98.81 93 THR A N 1
ATOM 698 C CA . THR A 1 93 ? -5.805 26.797 -2.475 1 98.81 93 THR A CA 1
ATOM 699 C C . THR A 1 93 ? -5.047 25.891 -1.508 1 98.81 93 THR A C 1
ATOM 701 O O . THR A 1 93 ? -5.633 24.984 -0.908 1 98.81 93 THR A O 1
ATOM 704 N N . VAL A 1 94 ? -3.775 26.062 -1.479 1 98.94 94 VAL A N 1
ATOM 705 C CA . VAL A 1 94 ? -2.963 25.406 -0.454 1 98.94 94 VAL A CA 1
ATOM 706 C C . VAL A 1 94 ? -2.598 26.422 0.63 1 98.94 94 VAL A C 1
ATOM 708 O O . VAL A 1 94 ? -2.109 27.516 0.33 1 98.94 94 VAL A O 1
ATOM 711 N N . ALA A 1 95 ? -2.91 26.156 1.861 1 98.94 95 ALA A N 1
ATOM 712 C CA . ALA A 1 95 ? -2.467 26.953 3 1 98.94 95 ALA A CA 1
ATOM 713 C C . ALA A 1 95 ? -1.371 26.234 3.783 1 98.94 95 ALA A C 1
ATOM 715 O O . ALA A 1 95 ? -1.604 25.172 4.348 1 98.94 95 ALA A O 1
ATOM 716 N N . SER A 1 96 ? -0.227 26.828 3.783 1 98.88 96 SER A N 1
ATOM 717 C CA . SER A 1 96 ? 0.907 26.281 4.523 1 98.88 96 SER A CA 1
ATOM 718 C C . SER A 1 96 ? 1.032 26.938 5.898 1 98.88 96 SER A C 1
ATOM 720 O O . SER A 1 96 ? 1.089 28.156 6.004 1 98.88 96 SER A O 1
ATOM 722 N N . VAL A 1 97 ? 1.112 26.141 6.938 1 98.94 97 VAL A N 1
ATOM 723 C CA . VAL A 1 97 ? 1.08 26.672 8.297 1 98.94 97 VAL A CA 1
ATOM 724 C C . VAL A 1 97 ? 2.496 26.734 8.859 1 98.94 97 VAL A C 1
ATOM 726 O O . VAL A 1 97 ? 3.289 25.812 8.664 1 98.94 97 VAL A O 1
ATOM 729 N N . GLU A 1 98 ? 2.799 27.844 9.516 1 98.69 98 GLU A N 1
ATOM 730 C CA . GLU A 1 98 ? 4.043 28 10.258 1 98.69 98 GLU A CA 1
ATOM 731 C C . GLU A 1 98 ? 3.861 27.625 11.727 1 98.69 98 GLU A C 1
ATOM 733 O O . GLU A 1 98 ? 3.605 28.484 12.562 1 98.69 98 GLU A O 1
ATOM 738 N N . TYR A 1 99 ? 4.004 26.391 11.984 1 98.69 99 TYR A N 1
ATOM 739 C CA . TYR A 1 99 ? 3.879 25.953 13.367 1 98.69 99 TYR A CA 1
ATOM 740 C C . TYR A 1 99 ? 5.199 26.109 14.109 1 98.69 99 TYR A C 1
ATOM 742 O O . TYR A 1 99 ? 6.27 26.109 13.492 1 98.69 99 TYR A O 1
ATOM 750 N N . ARG A 1 100 ? 5.199 26.266 15.414 1 98.31 100 ARG A N 1
ATOM 751 C CA . ARG A 1 100 ? 6.422 26.359 16.203 1 98.31 100 ARG A CA 1
ATOM 752 C C . ARG A 1 100 ? 7.168 25.031 16.234 1 98.31 100 ARG A C 1
ATOM 754 O O . ARG A 1 100 ? 6.57 23.984 16.484 1 98.31 100 ARG A O 1
ATOM 761 N N . LEU A 1 101 ? 8.414 25.047 16 1 96.94 101 LEU A N 1
ATOM 762 C CA . LEU A 1 101 ? 9.281 23.875 16.094 1 96.94 101 LEU A CA 1
ATOM 763 C C . LEU A 1 101 ? 9.453 23.422 17.531 1 96.94 101 LEU A C 1
ATOM 765 O O . LEU A 1 101 ? 9.297 24.234 18.453 1 96.94 101 LEU A O 1
ATOM 769 N N . ALA A 1 102 ? 9.805 22.188 17.672 1 97.12 102 ALA A N 1
ATOM 770 C CA . ALA A 1 102 ? 9.961 21.594 19 1 97.12 102 ALA A CA 1
ATOM 771 C C . ALA A 1 102 ? 11.055 22.297 19.797 1 97.12 102 ALA A C 1
ATOM 773 O O . ALA A 1 102 ? 11.008 22.328 21.031 1 97.12 102 ALA A O 1
ATOM 774 N N . SER A 1 103 ? 12.055 22.859 19.094 1 92.44 103 SER A N 1
ATOM 775 C CA . SER A 1 103 ? 13.148 23.578 19.734 1 92.44 103 SER A CA 1
ATOM 776 C C . SER A 1 103 ? 12.664 24.906 20.328 1 92.44 103 SER A C 1
ATOM 778 O O . SER A 1 103 ? 13.297 25.453 21.234 1 92.44 103 SER A O 1
ATOM 780 N N . VAL A 1 104 ? 11.625 25.438 19.75 1 95.62 104 VAL A N 1
ATOM 781 C CA . VAL A 1 104 ? 11.031 26.688 20.234 1 95.62 104 VAL A CA 1
ATOM 782 C C . VAL A 1 104 ? 10.047 26.391 21.359 1 95.62 104 VAL A C 1
ATOM 784 O O . VAL A 1 104 ? 10.078 27.031 22.406 1 95.62 104 VAL A O 1
ATOM 787 N N . ALA A 1 105 ? 9.18 25.484 21.188 1 97.69 105 ALA A N 1
ATOM 788 C CA . ALA A 1 105 ? 8.195 25.062 22.172 1 97.69 105 ALA A CA 1
ATOM 789 C C . ALA A 1 105 ? 7.824 23.594 21.984 1 97.69 105 ALA A C 1
ATOM 791 O O . ALA A 1 105 ? 7.43 23.188 20.891 1 97.69 105 ALA A O 1
ATOM 792 N N . PRO A 1 106 ? 7.902 22.812 23.047 1 97.94 106 PRO A N 1
ATOM 793 C CA . PRO A 1 106 ? 7.555 21.391 22.922 1 97.94 106 PRO A CA 1
ATOM 794 C C . PRO A 1 106 ? 6.051 21.156 22.812 1 97.94 106 PRO A C 1
ATOM 796 O O . PRO A 1 106 ? 5.277 22.109 22.766 1 97.94 106 PRO A O 1
ATOM 799 N N . PHE A 1 107 ? 5.621 19.922 22.703 1 98.44 107 PHE A N 1
ATOM 800 C CA . PHE A 1 107 ? 4.223 19.516 22.672 1 98.44 107 PHE A CA 1
ATOM 801 C C . PHE A 1 107 ? 3.465 20.078 23.859 1 98.44 107 PHE A C 1
ATOM 803 O O . PHE A 1 107 ? 3.994 20.109 24.969 1 98.44 107 PHE A O 1
ATOM 810 N N . PRO A 1 108 ? 2.311 20.594 23.531 1 98.5 108 PRO A N 1
ATOM 811 C CA . PRO A 1 108 ? 1.491 20.469 22.312 1 98.5 108 PRO A CA 1
ATOM 812 C C . PRO A 1 108 ? 1.489 21.75 21.484 1 98.5 108 PRO A C 1
ATOM 814 O O . PRO A 1 108 ? 0.504 22.047 20.797 1 98.5 108 PRO A O 1
ATOM 817 N N . ALA A 1 109 ? 2.547 22.516 21.516 1 98.69 109 ALA A N 1
ATOM 818 C CA . ALA A 1 109 ? 2.574 23.812 20.859 1 98.69 109 ALA A CA 1
ATOM 819 C C . ALA A 1 109 ? 2.365 23.672 19.344 1 98.69 109 ALA A C 1
ATOM 821 O O . ALA A 1 109 ? 1.622 24.453 18.734 1 98.69 109 ALA A O 1
ATOM 822 N N . ASP A 1 110 ? 3.055 22.719 18.797 1 98.81 110 ASP A N 1
ATOM 823 C CA . ASP A 1 110 ? 2.945 22.5 17.359 1 98.81 110 ASP A CA 1
ATOM 824 C C . ASP A 1 110 ? 1.51 22.156 16.953 1 98.81 110 ASP A C 1
ATOM 826 O O . ASP A 1 110 ? 0.965 22.75 16.016 1 98.81 110 ASP A O 1
ATOM 830 N N . LEU A 1 111 ? 0.853 21.266 17.672 1 98.81 111 LEU A N 1
ATOM 831 C CA . LEU A 1 111 ? -0.524 20.859 17.422 1 98.81 111 LEU A CA 1
ATOM 832 C C . LEU A 1 111 ? -1.482 22.031 17.609 1 98.81 111 LEU A C 1
ATOM 834 O O . LEU A 1 111 ? -2.389 22.234 16.797 1 98.81 111 LEU A O 1
ATOM 838 N N . ASN A 1 112 ? -1.23 22.766 18.672 1 98.75 112 ASN A N 1
ATOM 839 C CA . ASN A 1 112 ? -2.066 23.922 18.938 1 98.75 112 ASN A CA 1
ATOM 840 C C . ASN A 1 112 ? -1.96 24.953 17.812 1 98.75 112 ASN A C 1
ATOM 842 O O . ASN A 1 112 ? -2.963 25.531 17.391 1 98.75 112 ASN A O 1
ATOM 846 N N . ASP A 1 113 ? -0.751 25.172 17.375 1 98.88 113 ASP A N 1
ATOM 847 C CA . ASP A 1 113 ? -0.556 26.094 16.266 1 98.88 113 ASP A CA 1
ATOM 848 C C . ASP A 1 113 ? -1.286 25.609 15.008 1 98.88 113 ASP A C 1
ATOM 850 O O . ASP A 1 113 ? -2.012 26.375 14.375 1 98.88 113 ASP A O 1
ATOM 854 N N . ALA A 1 114 ? -1.096 24.359 14.68 1 98.94 114 ALA A N 1
ATOM 855 C CA . ALA A 1 114 ? -1.753 23.797 13.5 1 98.94 114 ALA A CA 1
ATOM 856 C C . ALA A 1 114 ? -3.271 23.891 13.617 1 98.94 114 ALA A C 1
ATOM 858 O O . ALA A 1 114 ? -3.953 24.25 12.656 1 98.94 114 ALA A O 1
ATOM 859 N N . TYR A 1 115 ? -3.779 23.547 14.758 1 98.88 115 TYR A N 1
ATOM 860 C CA . TYR A 1 115 ? -5.223 23.594 14.977 1 98.88 115 TYR A CA 1
ATOM 861 C C . TYR A 1 115 ? -5.734 25.031 14.883 1 98.88 115 TYR A C 1
ATOM 863 O O . TYR A 1 115 ? -6.766 25.281 14.25 1 98.88 115 TYR A O 1
ATOM 871 N N . SER A 1 116 ? -5.035 25.953 15.523 1 98.69 116 SER A N 1
ATOM 872 C CA . SER A 1 116 ? -5.457 27.344 15.523 1 98.69 116 SER A CA 1
ATOM 873 C C . SER A 1 116 ? -5.488 27.922 14.109 1 98.69 116 SER A C 1
ATOM 875 O O . SER A 1 116 ? -6.418 28.641 13.742 1 98.69 116 SER A O 1
ATOM 877 N N . GLY A 1 117 ? -4.438 27.641 13.367 1 98.88 117 GLY A N 1
ATOM 878 C CA . GLY A 1 117 ? -4.418 28.062 11.977 1 98.88 117 GLY A CA 1
ATOM 879 C C . GLY A 1 117 ? -5.559 27.5 11.156 1 98.88 117 GLY A C 1
ATOM 880 O O . GLY A 1 117 ? -6.227 28.219 10.422 1 98.88 117 GLY A O 1
ATOM 881 N N . LEU A 1 118 ? -5.805 26.188 11.281 1 98.88 118 LEU A N 1
ATOM 882 C CA . LEU A 1 118 ? -6.883 25.531 10.555 1 98.88 118 LEU A CA 1
ATOM 883 C C . LEU A 1 118 ? -8.242 26.094 10.953 1 98.88 118 LEU A C 1
ATOM 885 O O . LEU A 1 118 ? -9.078 26.375 10.094 1 98.88 118 LEU A O 1
ATOM 889 N N . LYS A 1 119 ? -8.453 26.234 12.234 1 98.69 119 LYS A N 1
ATOM 890 C CA . LYS A 1 119 ? -9.703 26.781 12.75 1 98.69 119 LYS A CA 1
ATOM 891 C C . LYS A 1 119 ? -9.961 28.188 12.203 1 98.69 119 LYS A C 1
ATOM 893 O O . LYS A 1 119 ? -11.086 28.5 11.82 1 98.69 119 LYS A O 1
ATOM 898 N N . TYR A 1 120 ? -8.953 29 12.141 1 98.69 120 TYR A N 1
ATOM 899 C CA . TYR A 1 120 ? -9.078 30.344 11.586 1 98.69 120 TYR A CA 1
ATOM 900 C C . TYR A 1 120 ? -9.578 30.297 10.148 1 98.69 120 TYR A C 1
ATOM 902 O O . TYR A 1 120 ? -10.461 31.062 9.766 1 98.69 120 TYR A O 1
ATOM 910 N N . LEU A 1 121 ? -9 29.406 9.359 1 98.69 121 LEU A N 1
ATOM 911 C CA . LEU A 1 121 ? -9.398 29.281 7.961 1 98.69 121 LEU A CA 1
ATOM 912 C C . LEU A 1 121 ? -10.844 28.828 7.848 1 98.69 121 LEU A C 1
ATOM 914 O O . LEU A 1 121 ? -11.586 29.312 6.992 1 98.69 121 LEU A O 1
ATOM 918 N N . PHE A 1 122 ? -11.273 27.859 8.688 1 98.31 122 PHE A N 1
ATOM 919 C CA . PHE A 1 122 ? -12.664 27.406 8.703 1 98.31 122 PHE A CA 1
ATOM 920 C C . PHE A 1 122 ? -13.602 28.547 9.055 1 98.31 122 PHE A C 1
ATOM 922 O O . PHE A 1 122 ? -14.609 28.75 8.375 1 98.31 122 PHE A O 1
ATOM 929 N N . GLU A 1 123 ? -13.234 29.281 10.07 1 97.75 123 GLU A N 1
ATOM 930 C CA . GLU A 1 123 ? -14.094 30.344 10.586 1 97.75 123 GLU A CA 1
ATOM 931 C C . GLU A 1 123 ? -14.195 31.5 9.602 1 97.75 123 GLU A C 1
ATOM 933 O O . GLU A 1 123 ? -15.195 32.219 9.586 1 97.75 123 GLU A O 1
ATOM 938 N N . ASN A 1 124 ? -13.25 31.703 8.773 1 97.94 124 ASN A N 1
ATOM 939 C CA . ASN A 1 124 ? -13.219 32.812 7.832 1 97.94 124 ASN A CA 1
ATOM 940 C C . ASN A 1 124 ? -13.336 32.344 6.391 1 97.94 124 ASN A C 1
ATOM 942 O O . ASN A 1 124 ? -12.977 33.062 5.461 1 97.94 124 ASN A O 1
ATOM 946 N N . ALA A 1 125 ? -13.75 31.141 6.148 1 97.81 125 ALA A N 1
ATOM 947 C CA . ALA A 1 125 ? -13.727 30.469 4.852 1 97.81 125 ALA A CA 1
ATOM 948 C C . ALA A 1 125 ? -14.414 31.312 3.783 1 97.81 125 ALA A C 1
ATOM 950 O O . ALA A 1 125 ? -13.859 31.531 2.705 1 97.81 125 ALA A O 1
ATOM 951 N N . LYS A 1 126 ? -15.57 31.812 4.043 1 96.44 126 LYS A N 1
ATOM 952 C CA . LYS A 1 126 ? -16.344 32.594 3.062 1 96.44 126 LYS A CA 1
ATOM 953 C C . LYS A 1 126 ? -15.578 33.812 2.609 1 96.44 126 LYS A C 1
ATOM 955 O O . LYS A 1 126 ? -15.445 34.062 1.409 1 96.44 126 LYS A O 1
ATOM 960 N N . SER A 1 127 ? -15.102 34.562 3.596 1 97.19 127 SER A N 1
ATOM 961 C CA . SER A 1 127 ? -14.398 35.781 3.277 1 97.19 127 SER A CA 1
ATOM 962 C C . SER A 1 127 ? -13.086 35.5 2.547 1 97.19 127 SER A C 1
ATOM 964 O O . SER A 1 127 ? -12.609 36.344 1.775 1 97.19 127 SER A O 1
ATOM 966 N N . LEU A 1 128 ? -12.555 34.312 2.715 1 97.88 128 LEU A N 1
ATOM 967 C CA . LEU A 1 128 ? -11.273 33.969 2.111 1 97.88 128 LEU A CA 1
ATOM 968 C C . LEU A 1 128 ? -11.484 33.219 0.798 1 97.88 128 LEU A C 1
ATOM 970 O O . LEU A 1 128 ? -10.516 32.844 0.134 1 97.88 128 LEU A O 1
ATOM 974 N N . GLY A 1 129 ? -12.742 33 0.46 1 97.94 129 GLY A N 1
ATOM 975 C CA . GLY A 1 129 ? -13.055 32.281 -0.767 1 97.94 129 GLY A CA 1
ATOM 976 C C . GLY A 1 129 ? -12.742 30.797 -0.692 1 97.94 129 GLY A C 1
ATOM 977 O O . GLY A 1 129 ? -12.273 30.203 -1.67 1 97.94 129 GLY A O 1
ATOM 978 N N . LEU A 1 130 ? -12.898 30.25 0.443 1 98.31 130 LEU A N 1
ATOM 979 C CA . LEU A 1 130 ? -12.617 28.828 0.659 1 98.31 130 LEU A CA 1
ATOM 980 C C . LEU A 1 130 ? -13.906 28.047 0.87 1 98.31 130 LEU A C 1
ATOM 982 O O . LEU A 1 130 ? -14.852 28.547 1.482 1 98.31 130 LEU A O 1
ATOM 986 N N . ASP A 1 131 ? -14 26.859 0.326 1 97.94 131 ASP A N 1
ATOM 987 C CA . ASP A 1 131 ? -15.102 25.938 0.579 1 97.94 131 ASP A CA 1
ATOM 988 C C . ASP A 1 131 ? -14.836 25.094 1.83 1 97.94 131 ASP A C 1
ATOM 990 O O . ASP A 1 131 ? -14.055 24.141 1.794 1 97.94 131 ASP A O 1
ATOM 994 N N . LYS A 1 132 ? -15.484 25.391 2.885 1 96.19 132 LYS A N 1
ATOM 995 C CA . LYS A 1 132 ? -15.203 24.766 4.176 1 96.19 132 LYS A CA 1
ATOM 996 C C . LYS A 1 132 ? -15.555 23.281 4.148 1 96.19 132 LYS A C 1
ATOM 998 O O . LYS A 1 132 ? -15.133 22.516 5.023 1 96.19 132 LYS A O 1
ATOM 1003 N N . ARG A 1 133 ? -16.375 22.812 3.193 1 96.69 133 ARG A N 1
ATOM 1004 C CA . ARG A 1 133 ? -16.734 21.406 3.088 1 96.69 133 ARG A CA 1
ATOM 1005 C C . ARG A 1 133 ? -15.602 20.609 2.432 1 96.69 133 ARG A C 1
ATOM 1007 O O . ARG A 1 133 ? -15.555 19.375 2.553 1 96.69 133 ARG A O 1
ATOM 1014 N N . LYS A 1 134 ? -14.727 21.25 1.692 1 98.25 134 LYS A N 1
ATOM 1015 C CA . LYS A 1 134 ? -13.656 20.609 0.933 1 98.25 134 LYS A CA 1
ATOM 1016 C C . LYS A 1 134 ? -12.281 21 1.478 1 98.25 134 LYS A C 1
ATOM 1018 O O . LYS A 1 134 ? -11.477 21.609 0.77 1 98.25 134 LYS A O 1
ATOM 1023 N N . VAL A 1 135 ? -12.055 20.594 2.713 1 98.69 135 VAL A N 1
ATOM 1024 C CA . VAL A 1 135 ? -10.789 20.875 3.391 1 98.69 135 VAL A CA 1
ATOM 1025 C C . VAL A 1 135 ? -10.078 19.562 3.721 1 98.69 135 VAL A C 1
ATOM 1027 O O . VAL A 1 135 ? -10.664 18.672 4.344 1 98.69 135 VAL A O 1
ATOM 1030 N N . ILE A 1 136 ? -8.883 19.406 3.234 1 98.81 136 ILE A N 1
ATOM 1031 C CA . ILE A 1 136 ? -8.086 18.266 3.627 1 98.81 136 ILE A CA 1
ATOM 1032 C C . ILE A 1 136 ? -6.812 18.734 4.332 1 98.81 136 ILE A C 1
ATOM 1034 O O . ILE A 1 136 ? -6.367 19.859 4.133 1 98.81 136 ILE A O 1
ATOM 1038 N N . VAL A 1 137 ? -6.281 17.875 5.25 1 98.94 137 VAL A N 1
ATOM 1039 C CA . VAL A 1 137 ? -4.961 18.125 5.824 1 98.94 137 VAL A CA 1
ATOM 1040 C C . VAL A 1 137 ? -3.922 17.25 5.129 1 98.94 137 VAL A C 1
ATOM 1042 O O . VAL A 1 137 ? -4.199 16.109 4.785 1 98.94 137 VAL A O 1
ATOM 1045 N N . MET A 1 138 ? -2.812 17.812 4.863 1 98.88 138 MET A N 1
ATOM 1046 C CA . MET A 1 138 ? -1.712 17.141 4.172 1 98.88 138 MET A CA 1
ATOM 1047 C C . MET A 1 138 ? -0.376 17.484 4.832 1 98.88 138 MET A C 1
ATOM 1049 O O . MET A 1 138 ? -0.149 18.609 5.246 1 98.88 138 MET A O 1
ATOM 1053 N N . GLY A 1 139 ? 0.459 16.516 4.938 1 98.69 139 GLY A N 1
ATOM 1054 C CA . GLY A 1 139 ? 1.785 16.797 5.469 1 98.69 139 GLY A CA 1
ATOM 1055 C C . GLY A 1 139 ? 2.811 15.742 5.082 1 98.69 139 GLY A C 1
ATOM 1056 O O . GLY A 1 139 ? 2.451 14.664 4.602 1 98.69 139 GLY A O 1
ATOM 1057 N N . GLU A 1 140 ? 4.066 16.094 5.219 1 97.69 140 GLU A N 1
ATOM 1058 C CA . GLU A 1 140 ? 5.195 15.227 4.891 1 97.69 140 GLU A CA 1
ATOM 1059 C C . GLU A 1 140 ? 6.059 14.953 6.121 1 97.69 140 GLU A C 1
ATOM 1061 O O . GLU A 1 140 ? 6.32 15.859 6.914 1 97.69 140 GLU A O 1
ATOM 1066 N N . SER A 1 141 ? 6.488 13.68 6.27 1 97.62 141 SER A N 1
ATOM 1067 C CA . SER A 1 141 ? 7.391 13.328 7.359 1 97.62 141 SER A CA 1
ATOM 1068 C C . SER A 1 141 ? 6.812 13.734 8.711 1 97.62 141 SER A C 1
ATOM 1070 O O . SER A 1 141 ? 5.695 13.352 9.055 1 97.62 141 SER A O 1
ATOM 1072 N N . ALA A 1 142 ? 7.508 14.664 9.477 1 98.19 142 ALA A N 1
ATOM 1073 C CA . ALA A 1 142 ? 6.984 15.188 10.734 1 98.19 142 ALA A CA 1
ATOM 1074 C C . ALA A 1 142 ? 5.676 15.945 10.516 1 98.19 142 ALA A C 1
ATOM 1076 O O . ALA A 1 142 ? 4.77 15.891 11.344 1 98.19 142 ALA A O 1
ATOM 1077 N N . GLY A 1 143 ? 5.602 16.625 9.391 1 98.62 143 GLY A N 1
ATOM 1078 C CA . GLY A 1 143 ? 4.363 17.297 9.039 1 98.62 143 GLY A CA 1
ATOM 1079 C C . GLY A 1 143 ? 3.219 16.328 8.773 1 98.62 143 GLY A C 1
ATOM 1080 O O . GLY A 1 143 ? 2.062 16.641 9.078 1 98.62 143 GLY A O 1
ATOM 1081 N N . GLY A 1 144 ? 3.553 15.156 8.109 1 98.81 144 GLY A N 1
ATOM 1082 C CA . GLY A 1 144 ? 2.557 14.109 7.977 1 98.81 144 GLY A CA 1
ATOM 1083 C C . GLY A 1 144 ? 2.072 13.578 9.312 1 98.81 144 GLY A C 1
ATOM 1084 O O . GLY A 1 144 ? 0.886 13.289 9.484 1 98.81 144 GLY A O 1
ATOM 1085 N N . GLY A 1 145 ? 3.01 13.43 10.234 1 98.81 145 GLY A N 1
ATOM 1086 C CA . GLY A 1 145 ? 2.629 13.078 11.594 1 98.81 145 GLY A CA 1
ATOM 1087 C C . GLY A 1 145 ? 1.701 14.086 12.234 1 98.81 145 GLY A C 1
ATOM 1088 O O . GLY A 1 145 ? 0.688 13.719 12.828 1 98.81 145 GLY A O 1
ATOM 1089 N N . LEU A 1 146 ? 2.076 15.344 12.102 1 98.88 146 LEU A N 1
ATOM 1090 C CA . LEU A 1 146 ? 1.261 16.406 12.695 1 98.88 146 LEU A CA 1
ATOM 1091 C C . LEU A 1 146 ? -0.109 16.469 12.023 1 98.88 146 LEU A C 1
ATOM 1093 O O . LEU A 1 146 ? -1.113 16.734 12.688 1 98.88 146 LEU A O 1
ATOM 1097 N N . ALA A 1 147 ? -0.197 16.219 10.727 1 98.94 147 ALA A N 1
ATOM 1098 C CA . ALA A 1 147 ? -1.482 16.141 10.031 1 98.94 147 ALA A CA 1
ATOM 1099 C C . ALA A 1 147 ? -2.363 15.055 10.625 1 98.94 147 ALA A C 1
ATOM 1101 O O . ALA A 1 147 ? -3.559 15.258 10.852 1 98.94 147 ALA A O 1
ATOM 1102 N N . ALA A 1 148 ? -1.772 13.883 10.867 1 98.94 148 ALA A N 1
ATOM 1103 C CA . ALA A 1 148 ? -2.516 12.789 11.484 1 98.94 148 ALA A CA 1
ATOM 1104 C C . ALA A 1 148 ? -2.986 13.156 12.883 1 98.94 148 ALA A C 1
ATOM 1106 O O . ALA A 1 148 ? -4.141 12.914 13.242 1 98.94 148 ALA A O 1
ATOM 1107 N N . ARG A 1 149 ? -2.092 13.758 13.695 1 98.88 149 ARG A N 1
ATOM 1108 C CA . ARG A 1 149 ? -2.43 14.211 15.039 1 98.88 149 ARG A CA 1
ATOM 1109 C C . ARG A 1 149 ? -3.537 15.258 15 1 98.88 149 ARG A C 1
ATOM 1111 O O . ARG A 1 149 ? -4.469 15.219 15.812 1 98.88 149 ARG A O 1
ATOM 1118 N N . LEU A 1 150 ? -3.414 16.125 14.07 1 98.88 150 LEU A N 1
ATOM 1119 C CA . LEU A 1 150 ? -4.398 17.188 13.906 1 98.88 150 LEU A CA 1
ATOM 1120 C C . LEU A 1 150 ? -5.77 16.625 13.562 1 98.88 150 LEU A C 1
ATOM 1122 O O . LEU A 1 150 ? -6.789 17.094 14.07 1 98.88 150 LEU A O 1
ATOM 1126 N N . ALA A 1 151 ? -5.832 15.641 12.688 1 98.88 151 ALA A N 1
ATOM 1127 C CA . ALA A 1 151 ? -7.098 15.008 12.32 1 98.88 151 ALA A CA 1
ATOM 1128 C C . ALA A 1 151 ? -7.758 14.367 13.539 1 98.88 151 ALA A C 1
ATOM 1130 O O . ALA A 1 151 ? -8.969 14.5 13.734 1 98.88 151 ALA A O 1
ATOM 1131 N N . LEU A 1 152 ? -6.973 13.664 14.352 1 98.81 152 LEU A N 1
ATOM 1132 C CA . LEU A 1 152 ? -7.492 13.086 15.586 1 98.81 152 LEU A CA 1
ATOM 1133 C C . LEU A 1 152 ? -8.039 14.172 16.5 1 98.81 152 LEU A C 1
ATOM 1135 O O . LEU A 1 152 ? -9.148 14.047 17.031 1 98.81 152 LEU A O 1
ATOM 1139 N N . TYR A 1 153 ? -7.234 15.195 16.672 1 98.69 153 TYR A N 1
ATOM 1140 C CA . TYR A 1 153 ? -7.598 16.297 17.562 1 98.69 153 TYR A CA 1
ATOM 1141 C C . TYR A 1 153 ? -8.875 16.984 17.094 1 98.69 153 TYR A C 1
ATOM 1143 O O . TYR A 1 153 ? -9.781 17.234 17.891 1 98.69 153 TYR A O 1
ATOM 1151 N N . ALA A 1 154 ? -8.945 17.297 15.82 1 98.44 154 ALA A N 1
ATOM 1152 C CA . ALA A 1 154 ? -10.117 17.953 15.242 1 98.44 154 ALA A CA 1
ATOM 1153 C C . ALA A 1 154 ? -11.367 17.094 15.414 1 98.44 154 ALA A C 1
ATOM 1155 O O . ALA A 1 154 ? -12.438 17.594 15.766 1 98.44 154 ALA A O 1
ATOM 1156 N N . ARG A 1 155 ? -11.258 15.797 15.148 1 98 155 ARG A N 1
ATOM 1157 C CA . ARG A 1 155 ? -12.375 14.883 15.352 1 98 155 ARG A CA 1
ATOM 1158 C C . ARG A 1 155 ? -12.875 14.938 16.797 1 98 155 ARG A C 1
ATOM 1160 O O . ARG A 1 155 ? -14.078 15.055 17.031 1 98 155 ARG A O 1
ATOM 1167 N N . ASP A 1 156 ? -11.945 14.859 17.734 1 98 156 ASP A N 1
ATOM 1168 C CA . ASP A 1 156 ? -12.312 14.773 19.141 1 98 156 ASP A CA 1
ATOM 1169 C C . ASP A 1 156 ? -12.883 16.094 19.641 1 98 156 ASP A C 1
ATOM 1171 O O . ASP A 1 156 ? -13.758 16.109 20.516 1 98 156 ASP A O 1
ATOM 1175 N N . LYS A 1 157 ? -12.352 17.219 19.094 1 97.19 157 LYS A N 1
ATOM 1176 C CA . LYS A 1 157 ? -12.898 18.531 19.422 1 97.19 157 LYS A CA 1
ATOM 1177 C C . LYS A 1 157 ? -14.297 18.719 18.828 1 97.19 157 LYS A C 1
ATOM 1179 O O . LYS A 1 157 ? -15.125 19.438 19.391 1 97.19 157 LYS A O 1
ATOM 1184 N N . GLY A 1 158 ? -14.555 18.125 17.609 1 96.56 158 GLY A N 1
ATOM 1185 C CA . GLY A 1 158 ? -15.875 18.109 17 1 96.56 158 GLY A CA 1
ATOM 1186 C C . GLY A 1 158 ? -16.266 19.422 16.375 1 96.56 158 GLY A C 1
ATOM 1187 O O . GLY A 1 158 ? -17.453 19.672 16.125 1 96.56 158 GLY A O 1
ATOM 1188 N N . GLU A 1 159 ? -15.234 20.312 16.094 1 92.06 159 GLU A N 1
ATOM 1189 C CA . GLU A 1 159 ? -15.539 21.656 15.586 1 92.06 159 GLU A CA 1
ATOM 1190 C C . GLU A 1 159 ? -15.258 21.75 14.094 1 92.06 159 GLU A C 1
ATOM 1192 O O . GLU A 1 159 ? -15.828 22.609 13.406 1 92.06 159 GLU A O 1
ATOM 1197 N N . LEU A 1 160 ? -14.414 20.953 13.617 1 95.44 160 LEU A N 1
ATOM 1198 C CA . LEU A 1 160 ? -13.961 21.016 12.234 1 95.44 160 LEU A CA 1
ATOM 1199 C C . LEU A 1 160 ? -14.172 19.688 11.531 1 95.44 160 LEU A C 1
ATOM 1201 O O . LEU A 1 160 ? -13.875 18.625 12.094 1 95.44 160 LEU A O 1
ATOM 1205 N N . SER A 1 161 ? -14.711 19.734 10.383 1 95.56 161 SER A N 1
ATOM 1206 C CA . SER A 1 161 ? -14.906 18.531 9.578 1 95.56 161 SER A CA 1
ATOM 1207 C C . SER A 1 161 ? -13.922 18.484 8.414 1 95.56 161 SER A C 1
ATOM 1209 O O . SER A 1 161 ? -13.938 19.344 7.547 1 95.56 161 SER A O 1
ATOM 1211 N N . LEU A 1 162 ? -13.125 17.484 8.391 1 98.31 162 LEU A N 1
ATOM 1212 C CA . LEU A 1 162 ? -12.133 17.312 7.328 1 98.31 162 LEU A CA 1
ATOM 1213 C C . LEU A 1 162 ? -12.633 16.312 6.285 1 98.31 162 LEU A C 1
ATOM 1215 O O . LEU A 1 162 ? -13.25 15.305 6.625 1 98.31 162 LEU A O 1
ATOM 1219 N N . ALA A 1 163 ? -12.312 16.625 5 1 98.25 163 ALA A N 1
ATOM 1220 C CA . ALA A 1 163 ? -12.703 15.766 3.891 1 98.25 163 ALA A CA 1
ATOM 1221 C C . ALA A 1 163 ? -11.703 14.625 3.697 1 98.25 163 ALA A C 1
ATOM 1223 O O . ALA A 1 163 ? -12.008 13.625 3.045 1 98.25 163 ALA A O 1
ATOM 1224 N N . GLY A 1 164 ? -10.508 14.797 4.211 1 98.62 164 GLY A N 1
ATOM 1225 C CA . GLY A 1 164 ? -9.5 13.766 4.031 1 98.62 164 GLY A CA 1
ATOM 1226 C C . GLY A 1 164 ? -8.156 14.133 4.629 1 98.62 164 GLY A C 1
ATOM 1227 O O . GLY A 1 164 ? -7.973 15.258 5.113 1 98.62 164 GLY A O 1
ATOM 1228 N N . GLN A 1 165 ? -7.277 13.18 4.625 1 98.69 165 GLN A N 1
ATOM 1229 C CA . GLN A 1 165 ? -5.887 13.305 5.059 1 98.69 165 GLN A CA 1
ATOM 1230 C C . GLN A 1 165 ? -4.934 12.766 3.998 1 98.69 165 GLN A C 1
ATOM 1232 O O . GLN A 1 165 ? -5.164 11.695 3.43 1 98.69 165 GLN A O 1
ATOM 1237 N N . VAL A 1 166 ? -3.986 13.5 3.707 1 98.88 166 VAL A N 1
ATOM 1238 C CA . VAL A 1 166 ? -2.889 13.039 2.863 1 98.88 166 VAL A CA 1
ATOM 1239 C C . VAL A 1 166 ? -1.603 12.969 3.684 1 98.88 166 VAL A C 1
ATOM 1241 O O . VAL A 1 166 ? -1.024 14 4.035 1 98.88 166 VAL A O 1
ATOM 1244 N N . LEU A 1 167 ? -1.16 11.773 3.992 1 98.88 167 LEU A N 1
ATOM 1245 C CA . LEU A 1 167 ? -0.021 11.531 4.871 1 98.88 167 LEU A CA 1
ATOM 1246 C C . LEU A 1 167 ? 1.158 10.961 4.09 1 98.88 167 LEU A C 1
ATOM 1248 O O . LEU A 1 167 ? 1.157 9.789 3.723 1 98.88 167 LEU A O 1
ATOM 1252 N N . VAL A 1 168 ? 2.168 11.789 3.863 1 98.31 168 VAL A N 1
ATOM 1253 C CA . VAL A 1 168 ? 3.328 11.414 3.061 1 98.31 168 VAL A CA 1
ATOM 1254 C C . VAL A 1 168 ? 4.477 10.992 3.975 1 98.31 168 VAL A C 1
ATOM 1256 O O . VAL A 1 168 ? 5.086 11.828 4.645 1 98.31 168 VAL A O 1
ATOM 1259 N N . TYR A 1 169 ? 4.828 9.672 4.004 1 97.56 169 TYR A N 1
ATOM 1260 C CA . TYR A 1 169 ? 5.809 9.047 4.887 1 97.56 169 TYR A CA 1
ATOM 1261 C C . TYR A 1 169 ? 5.762 9.664 6.281 1 97.56 169 TYR A C 1
ATOM 1263 O O . TYR A 1 169 ? 6.777 10.148 6.785 1 97.56 169 TYR A O 1
ATOM 1271 N N . PRO A 1 170 ? 4.602 9.578 6.914 1 98.69 170 PRO A N 1
ATOM 1272 C CA . PRO A 1 170 ? 4.359 10.328 8.148 1 98.69 170 PRO A CA 1
ATOM 1273 C C . PRO A 1 170 ? 5.125 9.766 9.344 1 98.69 170 PRO A C 1
ATOM 1275 O O . PRO A 1 170 ? 5.262 8.547 9.469 1 98.69 170 PRO A O 1
ATOM 1278 N N . MET A 1 171 ? 5.629 10.656 10.148 1 98.38 171 MET A N 1
ATOM 1279 C CA . MET A 1 171 ? 6.219 10.383 11.453 1 98.38 171 MET A CA 1
ATOM 1280 C C . MET A 1 171 ? 5.133 10.148 12.5 1 98.38 171 MET A C 1
ATOM 1282 O O . MET A 1 171 ? 4.539 11.102 13.008 1 98.38 171 MET A O 1
ATOM 1286 N N . LEU A 1 172 ? 4.863 8.82 12.914 1 98.81 172 LEU A N 1
ATOM 1287 C CA . LEU A 1 172 ? 3.613 8.523 13.602 1 98.81 172 LEU A CA 1
ATOM 1288 C C . LEU A 1 172 ? 3.881 7.918 14.977 1 98.81 172 LEU A C 1
ATOM 1290 O O . LEU A 1 172 ? 3.037 8.008 15.875 1 98.81 172 LEU A O 1
ATOM 1294 N N . ASP A 1 173 ? 5.004 7.199 15.18 1 98.75 173 ASP A N 1
ATOM 1295 C CA . ASP A 1 173 ? 5.266 6.43 16.391 1 98.75 173 ASP A CA 1
ATOM 1296 C C . ASP A 1 173 ? 6.516 6.941 17.109 1 98.75 173 ASP A C 1
ATOM 1298 O O . ASP A 1 173 ? 7.633 6.742 16.641 1 98.75 173 ASP A O 1
ATOM 1302 N N . HIS A 1 174 ? 6.332 7.465 18.266 1 98.12 174 HIS A N 1
ATOM 1303 C CA . HIS A 1 174 ? 7.441 8.086 18.984 1 98.12 174 HIS A CA 1
ATOM 1304 C C . HIS A 1 174 ? 8.469 7.043 19.406 1 98.12 174 HIS A C 1
ATOM 1306 O O . HIS A 1 174 ? 9.594 7.395 19.797 1 98.12 174 HIS A O 1
ATOM 1312 N N . ARG A 1 175 ? 8.164 5.762 19.344 1 97.94 175 ARG A N 1
ATOM 1313 C CA . ARG A 1 175 ? 9.055 4.691 19.781 1 97.94 175 ARG A CA 1
ATOM 1314 C C . ARG A 1 175 ? 10.031 4.309 18.672 1 97.94 175 ARG A C 1
ATOM 1316 O O . ARG A 1 175 ? 11.078 3.719 18.938 1 97.94 175 ARG A O 1
ATOM 1323 N N . THR A 1 176 ? 9.672 4.605 17.391 1 97.38 176 THR A N 1
ATOM 1324 C CA . THR A 1 176 ? 10.422 4.129 16.234 1 97.38 176 THR A CA 1
ATOM 1325 C C . THR A 1 176 ? 11.867 4.613 16.281 1 97.38 176 THR A C 1
ATOM 1327 O O . THR A 1 176 ? 12.117 5.809 16.469 1 97.38 176 THR A O 1
ATOM 1330 N N . GLY A 1 177 ? 12.789 3.668 16.109 1 93.56 177 GLY A N 1
ATOM 1331 C CA . GLY A 1 177 ? 14.203 3.994 16.062 1 93.56 177 GLY A CA 1
ATOM 1332 C C . GLY A 1 177 ? 14.852 4.043 17.438 1 93.56 177 GLY A C 1
ATOM 1333 O O . GLY A 1 177 ? 16.078 4.062 17.562 1 93.56 177 GLY A O 1
ATOM 1334 N N . GLY A 1 178 ? 14.086 4.137 18.5 1 93.44 178 GLY A N 1
ATOM 1335 C CA . GLY A 1 178 ? 14.602 4.191 19.859 1 93.44 178 GLY A CA 1
ATOM 1336 C C . GLY A 1 178 ? 14.641 2.836 20.531 1 93.44 178 GLY A C 1
ATOM 1337 O O . GLY A 1 178 ? 14.406 1.808 19.891 1 93.44 178 GLY A O 1
ATOM 1338 N N . ALA A 1 179 ? 14.898 2.779 21.812 1 93.38 179 ALA A N 1
ATOM 1339 C CA . ALA A 1 179 ? 15.055 1.559 22.594 1 93.38 179 ALA A CA 1
ATOM 1340 C C . ALA A 1 179 ? 13.727 0.824 22.734 1 93.38 179 ALA A C 1
ATOM 1342 O O . ALA A 1 179 ? 13.695 -0.404 22.844 1 93.38 179 ALA A O 1
ATOM 1343 N N . ASP A 1 180 ? 12.641 1.551 22.625 1 94.5 180 ASP A N 1
ATOM 1344 C CA . ASP A 1 180 ? 11.32 0.974 22.828 1 94.5 180 ASP A CA 1
ATOM 1345 C C . ASP A 1 180 ? 10.641 0.66 21.5 1 94.5 180 ASP A C 1
ATOM 1347 O O . ASP A 1 180 ? 9.445 0.381 21.453 1 94.5 180 ASP A O 1
ATOM 1351 N N . SER A 1 181 ? 11.398 0.792 20.422 1 95.38 181 SER A N 1
ATOM 1352 C CA . SER A 1 181 ? 10.82 0.519 19.109 1 95.38 181 SER A CA 1
ATOM 1353 C C . SER A 1 181 ? 10.289 -0.909 19.031 1 95.38 181 SER A C 1
ATOM 1355 O O . SER A 1 181 ? 10.93 -1.843 19.516 1 95.38 181 SER A O 1
ATOM 1357 N N . ILE A 1 182 ? 9.133 -1.091 18.391 1 94.44 182 ILE A N 1
ATOM 1358 C CA . ILE A 1 182 ? 8.578 -2.426 18.188 1 94.44 182 ILE A CA 1
ATOM 1359 C C . ILE A 1 182 ? 8.938 -2.928 16.797 1 94.44 182 ILE A C 1
ATOM 1361 O O . ILE A 1 182 ? 8.547 -4.027 16.406 1 94.44 182 ILE A O 1
ATOM 1365 N N . TYR A 1 183 ? 9.578 -2.1 16.078 1 91.94 183 TYR A N 1
ATOM 1366 C CA . TYR A 1 183 ? 10.016 -2.443 14.727 1 91.94 183 TYR A CA 1
ATOM 1367 C C . TYR A 1 183 ? 11.523 -2.689 14.688 1 91.94 183 TYR A C 1
ATOM 1369 O O . TYR A 1 183 ? 12.305 -1.879 15.188 1 91.94 183 TYR A O 1
ATOM 1377 N N . ASP A 1 184 ? 11.914 -3.834 14.281 1 85 184 ASP A N 1
ATOM 1378 C CA . ASP A 1 184 ? 13.32 -4.195 14.172 1 85 184 ASP A CA 1
ATOM 1379 C C . ASP A 1 184 ? 13.703 -4.512 12.727 1 85 184 ASP A C 1
ATOM 1381 O O . ASP A 1 184 ? 13.672 -5.672 12.312 1 85 184 ASP A O 1
ATOM 1385 N N . ASP A 1 185 ? 13.93 -3.482 11.945 1 87 185 ASP A N 1
ATOM 1386 C CA . ASP A 1 185 ? 14.328 -3.65 10.555 1 87 185 ASP A CA 1
ATOM 1387 C C . ASP A 1 185 ? 15.641 -2.916 10.266 1 87 185 ASP A C 1
ATOM 1389 O O . ASP A 1 185 ? 15.664 -1.688 10.18 1 87 185 ASP A O 1
ATOM 1393 N N . LYS A 1 186 ? 16.656 -3.654 10.086 1 82 186 LYS A N 1
ATOM 1394 C CA . LYS A 1 186 ? 17.984 -3.086 9.906 1 82 186 LYS A CA 1
ATOM 1395 C C . LYS A 1 186 ? 18.156 -2.488 8.516 1 82 186 LYS A C 1
ATOM 1397 O O . LYS A 1 186 ? 19.109 -1.769 8.242 1 82 186 LYS A O 1
ATOM 1402 N N . ASN A 1 187 ? 17.156 -2.729 7.695 1 82.56 187 ASN A N 1
ATOM 1403 C CA . ASN A 1 187 ? 17.25 -2.273 6.312 1 82.56 187 ASN A CA 1
ATOM 1404 C C . ASN A 1 187 ? 16.656 -0.882 6.133 1 82.56 187 ASN A C 1
ATOM 1406 O O . ASN A 1 187 ? 16.688 -0.328 5.035 1 82.56 187 ASN A O 1
ATOM 1410 N N . THR A 1 188 ? 16.125 -0.303 7.246 1 85.06 188 THR A N 1
ATOM 1411 C CA . THR A 1 188 ? 15.438 0.977 7.105 1 85.06 188 THR A CA 1
ATOM 1412 C C . THR A 1 188 ? 16.172 2.07 7.879 1 85.06 188 THR A C 1
ATOM 1414 O O . THR A 1 188 ? 16.938 1.779 8.805 1 85.06 188 THR A O 1
ATOM 1417 N N . GLY A 1 189 ? 15.984 3.359 7.457 1 81.5 189 GLY A N 1
ATOM 1418 C CA . GLY A 1 189 ? 16.406 4.516 8.234 1 81.5 189 GLY A CA 1
ATOM 1419 C C . GLY A 1 189 ? 17.891 4.777 8.156 1 81.5 189 GLY A C 1
ATOM 1420 O O . GLY A 1 189 ? 18.484 5.297 9.102 1 81.5 189 GLY A O 1
ATOM 1421 N N . GLU A 1 190 ? 18.422 4.277 7.113 1 77.69 190 GLU A N 1
ATOM 1422 C CA . GLU A 1 190 ? 19.859 4.484 6.949 1 77.69 190 GLU A CA 1
ATOM 1423 C C . GLU A 1 190 ? 20.141 5.703 6.074 1 77.69 190 GLU A C 1
ATOM 1425 O O . GLU A 1 190 ? 21.266 6.199 6.043 1 77.69 190 GLU A O 1
ATOM 1430 N N . PHE A 1 191 ? 19.031 6.156 5.445 1 75.88 191 PHE A N 1
ATOM 1431 C CA . PHE A 1 191 ? 19.219 7.246 4.488 1 75.88 191 PHE A CA 1
ATOM 1432 C C . PHE A 1 191 ? 18.375 8.461 4.887 1 75.88 191 PHE A C 1
ATOM 1434 O O . PHE A 1 191 ? 17.188 8.336 5.168 1 75.88 191 PHE A O 1
ATOM 1441 N N . VAL A 1 192 ? 18.906 9.672 4.914 1 79.06 192 VAL A N 1
ATOM 1442 C CA . VAL A 1 192 ? 18.281 10.969 5.109 1 79.06 192 VAL A CA 1
ATOM 1443 C C . VAL A 1 192 ? 17.766 11.086 6.543 1 79.06 192 VAL A C 1
ATOM 1445 O O . VAL A 1 192 ? 18.344 11.812 7.359 1 79.06 192 VAL A O 1
ATOM 1448 N N . TRP A 1 193 ? 16.781 10.336 6.941 1 88.06 193 TRP A N 1
ATOM 1449 C CA . TRP A 1 193 ? 16.234 10.344 8.289 1 88.06 193 TRP A CA 1
ATOM 1450 C C . TRP A 1 193 ? 16.531 9.039 9.016 1 88.06 193 TRP A C 1
ATOM 1452 O O . TRP A 1 193 ? 15.906 8.008 8.734 1 88.06 193 TRP A O 1
ATOM 1462 N N . THR A 1 194 ? 17.406 9.156 9.945 1 89.62 194 THR A N 1
ATOM 1463 C CA . THR A 1 194 ? 17.922 7.977 10.625 1 89.62 194 THR A CA 1
ATOM 1464 C C . THR A 1 194 ? 17.203 7.746 11.953 1 89.62 194 THR A C 1
ATOM 1466 O O . THR A 1 194 ? 16.469 8.617 12.422 1 89.62 194 THR A O 1
ATOM 1469 N N . ALA A 1 195 ? 17.5 6.598 12.5 1 92.31 195 ALA A N 1
ATOM 1470 C CA . ALA A 1 195 ? 16.938 6.273 13.812 1 92.31 195 ALA A CA 1
ATOM 1471 C C . ALA A 1 195 ? 17.344 7.312 14.852 1 92.31 195 ALA A C 1
ATOM 1473 O O . ALA A 1 195 ? 16.516 7.766 15.648 1 92.31 195 ALA A O 1
ATOM 1474 N N . ALA A 1 196 ? 18.625 7.703 14.812 1 90.88 196 ALA A N 1
ATOM 1475 C CA . ALA A 1 196 ? 19.125 8.68 15.773 1 90.88 196 ALA A CA 1
ATOM 1476 C C . ALA A 1 196 ? 18.438 10.031 15.594 1 90.88 196 ALA A C 1
ATOM 1478 O O . ALA A 1 196 ? 18.078 10.688 16.578 1 90.88 196 ALA A O 1
ATOM 1479 N N . ALA A 1 197 ? 18.25 10.445 14.359 1 91.06 197 ALA A N 1
ATOM 1480 C CA . ALA A 1 197 ? 17.547 11.695 14.07 1 91.06 197 ALA A CA 1
ATOM 1481 C C . ALA A 1 197 ? 16.094 11.641 14.555 1 91.06 197 ALA A C 1
ATOM 1483 O O . ALA A 1 197 ? 15.578 12.625 15.086 1 91.06 197 ALA A O 1
ATOM 1484 N N . ASN A 1 198 ? 15.508 10.461 14.359 1 94.88 198 ASN A N 1
ATOM 1485 C CA . ASN A 1 198 ? 14.117 10.297 14.766 1 94.88 198 ASN A CA 1
ATOM 1486 C C . ASN A 1 198 ? 13.961 10.398 16.281 1 94.88 198 ASN A C 1
ATOM 1488 O O . ASN A 1 198 ? 13.039 11.055 16.766 1 94.88 198 ASN A O 1
ATOM 1492 N N . VAL A 1 199 ? 14.859 9.812 17 1 94.5 199 VAL A N 1
ATOM 1493 C CA . VAL A 1 199 ? 14.8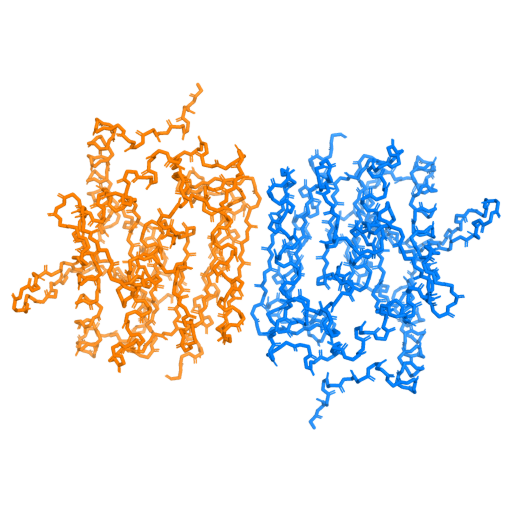44 9.875 18.469 1 94.5 199 VAL A CA 1
ATOM 1494 C C . VAL A 1 199 ? 15.031 11.328 18.922 1 94.5 199 VAL A C 1
ATOM 1496 O O . VAL A 1 199 ? 14.344 11.789 19.828 1 94.5 199 VAL A O 1
ATOM 1499 N N . ALA A 1 200 ? 15.922 12.031 18.25 1 93.25 200 ALA A N 1
ATOM 1500 C CA . ALA A 1 200 ? 16.172 13.43 18.578 1 93.25 200 ALA A CA 1
ATOM 1501 C C . ALA A 1 200 ? 14.914 14.266 18.359 1 93.25 200 ALA A C 1
ATOM 1503 O O . ALA A 1 200 ? 14.562 15.102 19.203 1 93.25 200 ALA A O 1
ATOM 1504 N N . GLY A 1 201 ? 14.227 14.062 17.234 1 96.06 201 GLY A N 1
ATOM 1505 C CA . GLY A 1 201 ? 13.008 14.805 16.938 1 96.06 201 GLY A CA 1
ATOM 1506 C C . GLY A 1 201 ? 11.906 14.57 17.953 1 96.06 201 GLY A C 1
ATOM 1507 O O . GLY A 1 201 ? 11.328 15.523 18.484 1 96.06 201 GLY A O 1
ATOM 1508 N N . TRP A 1 202 ? 11.664 13.32 18.312 1 97.81 202 TRP A N 1
ATOM 1509 C CA . TRP A 1 202 ? 10.617 12.977 19.266 1 97.81 202 TRP A CA 1
ATOM 1510 C C . TRP A 1 202 ? 10.977 13.461 20.656 1 97.81 202 TRP A C 1
ATOM 1512 O O . TRP A 1 202 ? 10.102 13.898 21.422 1 97.81 202 TRP A O 1
ATOM 1522 N N . THR A 1 203 ? 12.258 13.336 21 1 96.75 203 THR A N 1
ATOM 1523 C CA . THR A 1 203 ? 12.703 13.805 22.297 1 96.75 203 THR A CA 1
ATOM 1524 C C . THR A 1 203 ? 12.477 15.305 22.453 1 96.75 203 THR A C 1
ATOM 1526 O O . THR A 1 203 ? 11.969 15.766 23.469 1 96.75 203 THR A O 1
ATOM 1529 N N . ALA A 1 204 ? 12.844 16.031 21.406 1 96.62 204 ALA A N 1
ATOM 1530 C CA . ALA A 1 204 ? 12.641 17.484 21.422 1 96.62 204 ALA A CA 1
ATOM 1531 C C . ALA A 1 204 ? 11.148 17.828 21.516 1 96.62 204 ALA A C 1
ATOM 1533 O O . ALA A 1 204 ? 10.758 18.703 22.281 1 96.62 204 ALA A O 1
ATOM 1534 N N . LEU A 1 205 ? 10.297 17.125 20.766 1 98.5 205 LEU A N 1
ATOM 1535 C CA . LEU A 1 205 ? 8.859 17.391 20.781 1 98.5 205 LEU A CA 1
ATOM 1536 C C . LEU A 1 205 ? 8.266 17.094 22.156 1 98.5 205 LEU A C 1
ATOM 1538 O O . LEU A 1 205 ? 7.41 17.828 22.641 1 98.5 205 LEU A O 1
ATOM 1542 N N . ARG A 1 206 ? 8.711 16.016 22.781 1 98.38 206 ARG A N 1
ATOM 1543 C CA . ARG A 1 206 ? 8.227 15.633 24.109 1 98.38 206 ARG A CA 1
ATOM 1544 C C . ARG A 1 206 ? 8.609 16.672 25.156 1 98.38 206 ARG A C 1
ATOM 1546 O O . ARG A 1 206 ? 7.852 16.922 26.094 1 98.38 206 ARG A O 1
ATOM 1553 N N . GLY A 1 207 ? 9.781 17.234 25.078 1 97.5 207 GLY A N 1
ATOM 1554 C CA . GLY A 1 207 ? 10.242 18.281 25.953 1 97.5 207 GLY A CA 1
ATOM 1555 C C . GLY A 1 207 ? 10.375 17.844 27.406 1 97.5 207 GLY A C 1
ATOM 1556 O O . GLY A 1 207 ? 10.07 18.594 28.328 1 97.5 207 GLY A O 1
ATOM 1557 N N . GLY A 1 208 ? 10.586 16.562 27.641 1 96 208 GLY A N 1
ATOM 1558 C CA . GLY A 1 208 ? 10.828 16.047 28.984 1 96 208 GLY A CA 1
ATOM 1559 C C . GLY A 1 208 ? 9.555 15.82 29.781 1 96 208 GLY A C 1
ATOM 1560 O O . GLY A 1 208 ? 9.609 15.438 30.953 1 96 208 GLY A O 1
ATOM 1561 N N . GLN A 1 209 ? 8.461 16 29.141 1 96.25 209 GLN A N 1
ATOM 1562 C CA . GLN A 1 209 ? 7.203 15.859 29.875 1 96.25 209 GLN A CA 1
ATOM 1563 C C . GLN A 1 209 ? 6.684 14.43 29.797 1 96.25 209 GLN A C 1
ATOM 1565 O O . GLN A 1 209 ? 7.027 13.688 28.875 1 96.25 209 GLN A O 1
ATOM 1570 N N . ALA A 1 210 ? 5.953 14.078 30.812 1 97.12 210 ALA A N 1
ATOM 1571 C CA . ALA A 1 210 ? 5.152 12.859 30.734 1 97.12 210 ALA A CA 1
ATOM 1572 C C . ALA A 1 210 ? 3.863 13.102 29.953 1 97.12 210 ALA A C 1
ATOM 1574 O O . ALA A 1 210 ? 3.125 14.047 30.234 1 97.12 210 ALA A O 1
ATOM 1575 N N . ILE A 1 211 ? 3.746 12.352 28.938 1 97.94 211 ILE A N 1
ATOM 1576 C CA . ILE A 1 211 ? 2.527 12.492 28.156 1 97.94 211 ILE A CA 1
ATOM 1577 C C . ILE A 1 211 ? 1.432 11.602 28.734 1 97.94 211 ILE A C 1
ATOM 1579 O O . ILE A 1 211 ? 1.608 10.383 28.859 1 97.94 211 ILE A O 1
ATOM 1583 N N . SER A 1 212 ? 0.271 12.172 29.109 1 97.5 212 SER A N 1
ATOM 1584 C CA . SER A 1 212 ? -0.826 11.398 29.672 1 97.5 212 SER A CA 1
ATOM 1585 C C . SER A 1 212 ? -1.448 10.477 28.641 1 97.5 212 SER A C 1
ATOM 1587 O O . SER A 1 212 ? -1.309 10.703 27.438 1 97.5 212 SER A O 1
ATOM 1589 N N . GLU A 1 213 ? -2.168 9.477 29.125 1 96.81 213 GLU A N 1
ATOM 1590 C CA . GLU A 1 213 ? -2.859 8.547 28.234 1 96.81 213 GLU A CA 1
ATOM 1591 C C . GLU A 1 213 ? -3.846 9.281 27.328 1 96.81 213 GLU A C 1
ATOM 1593 O O . GLU A 1 213 ? -4.008 8.922 26.172 1 96.81 213 GLU A O 1
ATOM 1598 N N . GLU A 1 214 ? -4.438 10.281 27.891 1 96.75 214 GLU A N 1
ATOM 1599 C CA . GLU A 1 214 ? -5.445 11.039 27.156 1 96.75 214 GLU A CA 1
ATOM 1600 C C . GLU A 1 214 ? -4.816 11.859 26.031 1 96.75 214 GLU A C 1
ATOM 1602 O O . GLU A 1 214 ? -5.43 12.055 24.984 1 96.75 214 GLU A O 1
ATOM 1607 N N . GLN A 1 215 ? -3.596 12.266 26.188 1 98.06 215 GLN A N 1
ATOM 1608 C CA . GLN A 1 215 ? -2.934 13.141 25.219 1 98.06 215 GLN A CA 1
ATOM 1609 C C . GLN A 1 215 ? -2.107 12.344 24.219 1 98.06 215 GLN A C 1
ATOM 1611 O O . GLN A 1 215 ? -1.687 12.867 23.188 1 98.06 215 GLN A O 1
ATOM 1616 N N . MET A 1 216 ? -1.897 11.047 24.5 1 98.44 216 MET A N 1
ATOM 1617 C CA . MET A 1 216 ? -0.95 10.234 23.75 1 98.44 216 MET A CA 1
ATOM 1618 C C . MET A 1 216 ? -1.337 10.172 22.281 1 98.44 216 MET A C 1
ATOM 1620 O O . MET A 1 216 ? -0.477 10.281 21.406 1 98.44 216 MET A O 1
ATOM 1624 N N . PRO A 1 217 ? -2.658 10.094 21.953 1 98.38 217 PRO A N 1
ATOM 1625 C CA . PRO A 1 217 ? -3.006 10.055 20.531 1 98.38 217 PRO A CA 1
ATOM 1626 C C . PRO A 1 217 ? -2.639 11.344 19.797 1 98.38 217 PRO A C 1
ATOM 1628 O O . PRO A 1 217 ? -2.379 11.32 18.594 1 98.38 217 PRO A O 1
ATOM 1631 N N . TYR A 1 218 ? -2.566 12.477 20.562 1 98.69 218 TYR A N 1
ATOM 1632 C CA . TYR A 1 218 ? -2.254 13.773 19.984 1 98.69 218 TYR A CA 1
ATOM 1633 C C . TYR A 1 218 ? -0.748 14 19.922 1 98.69 218 TYR A C 1
ATOM 1635 O O . TYR A 1 218 ? -0.279 14.953 19.297 1 98.69 218 TYR A O 1
ATOM 1643 N N . PHE A 1 219 ? -0.044 13.141 20.625 1 98.75 219 PHE A N 1
ATOM 1644 C CA . PHE A 1 219 ? 1.414 13.164 20.594 1 98.75 219 PHE A CA 1
ATOM 1645 C C . PHE A 1 219 ? 1.951 12.156 19.594 1 98.75 219 PHE A C 1
ATOM 1647 O O . PHE A 1 219 ? 2.717 12.516 18.688 1 98.75 219 PHE A O 1
ATOM 1654 N N . SER A 1 220 ? 1.495 10.961 19.641 1 98.75 220 SER A N 1
ATOM 1655 C CA . SER A 1 220 ? 1.896 9.844 18.797 1 98.75 220 SER A CA 1
ATOM 1656 C C . SER A 1 220 ? 0.682 9.094 18.266 1 98.75 220 SER A C 1
ATOM 1658 O O . SER A 1 220 ? 0.224 8.125 18.891 1 98.75 220 SER A O 1
ATOM 1660 N N . PRO A 1 221 ? 0.282 9.445 17.031 1 98.44 221 PRO A N 1
ATOM 1661 C CA . PRO A 1 221 ? -0.96 8.875 16.5 1 98.44 221 PRO A CA 1
ATOM 1662 C C . PRO A 1 221 ? -0.923 7.352 16.422 1 98.44 221 PRO A C 1
ATOM 1664 O O . PRO A 1 221 ? -1.96 6.695 16.547 1 98.44 221 PRO A O 1
ATOM 1667 N N . ALA A 1 222 ? 0.212 6.758 16.297 1 98.19 222 ALA A N 1
ATOM 1668 C CA . ALA A 1 222 ? 0.339 5.301 16.234 1 98.19 222 ALA A CA 1
ATOM 1669 C C . ALA A 1 222 ? -0.217 4.648 17.5 1 98.19 222 ALA A C 1
ATOM 1671 O O . ALA A 1 222 ? -0.563 3.465 17.5 1 98.19 222 ALA A O 1
ATOM 1672 N N . LEU A 1 223 ? -0.333 5.398 18.594 1 98.12 223 LEU A N 1
ATOM 1673 C CA . LEU A 1 223 ? -0.771 4.824 19.859 1 98.12 223 LEU A CA 1
ATOM 1674 C C . LEU A 1 223 ? -2.23 5.176 20.141 1 98.12 223 LEU A C 1
ATOM 1676 O O . LEU A 1 223 ? -2.748 4.879 21.219 1 98.12 223 LEU A O 1
ATOM 1680 N N . ALA A 1 224 ? -2.871 5.863 19.203 1 98.31 224 ALA A N 1
ATOM 1681 C CA . ALA A 1 224 ? -4.293 6.141 19.375 1 98.31 224 ALA A CA 1
ATOM 1682 C C . ALA A 1 224 ? -5.09 4.844 19.516 1 98.31 224 ALA A C 1
ATOM 1684 O O . ALA A 1 224 ? -4.91 3.904 18.75 1 98.31 224 ALA A O 1
ATOM 1685 N N . LYS A 1 225 ? -5.949 4.773 20.453 1 96.31 225 LYS A N 1
ATOM 1686 C CA . LYS A 1 225 ? -6.734 3.566 20.688 1 96.31 225 LYS A CA 1
ATOM 1687 C C . LYS A 1 225 ? -7.973 3.527 19.797 1 96.31 225 LYS A C 1
ATOM 1689 O O . LYS A 1 225 ? -8.438 2.451 19.422 1 96.31 225 LYS A O 1
ATOM 1694 N N . ASN A 1 226 ? -8.5 4.668 19.547 1 97 226 ASN A N 1
ATOM 1695 C CA . ASN A 1 226 ? -9.688 4.801 18.703 1 97 226 ASN A CA 1
ATOM 1696 C C . ASN A 1 226 ? -9.406 5.629 17.453 1 97 226 ASN A C 1
ATOM 1698 O O . ASN A 1 226 ? -9.102 6.82 17.547 1 97 226 ASN A O 1
ATOM 1702 N N . LEU A 1 227 ? -9.516 5.023 16.297 1 97.88 227 LEU A N 1
ATOM 1703 C CA . LEU A 1 227 ? -9.289 5.73 15.039 1 97.88 227 LEU A CA 1
ATOM 1704 C C . LEU A 1 227 ? -10.594 5.922 14.281 1 97.88 227 LEU A C 1
ATOM 1706 O O . LEU A 1 227 ? -10.594 6.449 13.164 1 97.88 227 LEU A O 1
ATOM 1710 N N . GLN A 1 228 ? -11.727 5.484 14.867 1 97.12 228 GLN A N 1
ATOM 1711 C CA . GLN A 1 228 ? -13.016 5.59 14.195 1 97.12 228 GLN A CA 1
ATOM 1712 C C . GLN A 1 228 ? -13.383 7.047 13.938 1 97.12 228 GLN A C 1
ATOM 1714 O O . GLN A 1 228 ? -13.039 7.934 14.719 1 97.12 228 GLN A O 1
ATOM 1719 N N . GLY A 1 229 ? -14.062 7.25 12.867 1 97.31 229 GLY A N 1
ATOM 1720 C CA . GLY A 1 229 ? -14.625 8.562 12.586 1 97.31 229 GLY A CA 1
ATOM 1721 C C . GLY A 1 229 ? -13.633 9.516 11.953 1 97.31 229 GLY A C 1
ATOM 1722 O O . GLY A 1 229 ? -13.969 10.656 11.648 1 97.31 229 GLY A O 1
ATOM 1723 N N . LEU A 1 230 ? -12.414 9.109 11.75 1 98.12 230 LEU A N 1
ATOM 1724 C CA . LEU A 1 230 ? -11.461 9.938 11.023 1 98.12 230 LEU A CA 1
ATOM 1725 C C . LEU A 1 230 ? -11.82 10.016 9.547 1 98.12 230 LEU A C 1
ATOM 1727 O O . LEU A 1 230 ? -12.469 9.109 9.008 1 98.12 230 LEU A O 1
ATOM 1731 N N . PRO A 1 231 ? -11.477 11.141 8.883 1 98 231 PRO A N 1
ATOM 1732 C CA . PRO A 1 231 ? -11.711 11.219 7.438 1 98 231 PRO A CA 1
ATOM 1733 C C . PRO A 1 231 ? -10.852 10.234 6.648 1 98 231 PRO A C 1
ATOM 1735 O O . PRO A 1 231 ? -9.898 9.664 7.195 1 98 231 PRO A O 1
ATOM 1738 N N . GLN A 1 232 ? -11.219 10 5.375 1 97.94 232 GLN A N 1
ATOM 1739 C CA . GLN A 1 232 ? -10.469 9.086 4.516 1 97.94 232 GLN A CA 1
ATOM 1740 C C . GLN A 1 232 ? -9.008 9.5 4.402 1 97.94 232 GLN A C 1
ATOM 1742 O O . GLN A 1 232 ? -8.68 10.68 4.555 1 97.94 232 GLN A O 1
ATOM 1747 N N . VAL A 1 233 ? -8.172 8.516 4.129 1 98.69 233 VAL A N 1
ATOM 1748 C CA . VAL A 1 233 ? -6.727 8.727 4.191 1 98.69 233 VAL A CA 1
ATOM 1749 C C . VAL A 1 233 ? -6.082 8.266 2.889 1 98.69 233 VAL A C 1
ATOM 1751 O O . VAL A 1 233 ? -6.449 7.227 2.338 1 98.69 233 VAL A O 1
ATOM 1754 N N . PHE A 1 234 ? -5.262 9.062 2.297 1 98.5 234 PHE A N 1
ATOM 1755 C CA . PHE A 1 234 ? -4.215 8.633 1.373 1 98.5 234 PHE A CA 1
ATOM 1756 C C . PHE A 1 234 ? -2.855 8.633 2.059 1 98.5 234 PHE A C 1
ATOM 1758 O O . PHE A 1 234 ? -2.418 9.656 2.586 1 98.5 234 PHE A O 1
ATOM 1765 N N . MET A 1 235 ? -2.191 7.512 2.135 1 98.5 235 MET A N 1
ATOM 1766 C CA . MET A 1 235 ? -0.879 7.398 2.766 1 98.5 235 MET A CA 1
ATOM 1767 C C . MET A 1 235 ? 0.135 6.785 1.807 1 98.5 235 MET A C 1
ATOM 1769 O O . MET A 1 235 ? -0.184 5.84 1.083 1 98.5 235 MET A O 1
ATOM 1773 N N . VAL A 1 236 ? 1.304 7.371 1.78 1 97.81 236 VAL A N 1
ATOM 1774 C CA . VAL A 1 236 ? 2.379 6.844 0.946 1 97.81 236 VAL A CA 1
ATOM 1775 C C . VAL A 1 236 ? 3.682 6.809 1.741 1 97.81 236 VAL A C 1
ATOM 1777 O O . VAL A 1 236 ? 3.947 7.703 2.549 1 97.81 236 VAL A O 1
ATOM 1780 N N . THR A 1 237 ? 4.484 5.797 1.605 1 96.75 237 THR A N 1
ATOM 1781 C CA . THR A 1 237 ? 5.805 5.676 2.217 1 96.75 237 THR A CA 1
ATOM 1782 C C . THR A 1 237 ? 6.738 4.863 1.329 1 96.75 237 THR A C 1
ATOM 1784 O O . THR A 1 237 ? 6.301 4.238 0.363 1 96.75 237 THR A O 1
ATOM 1787 N N . GLY A 1 238 ? 8.023 5.031 1.509 1 94.19 238 GLY A N 1
ATOM 1788 C CA . GLY A 1 238 ? 9.016 4.254 0.792 1 94.19 238 GLY A CA 1
ATOM 1789 C C . GLY A 1 238 ? 9.453 3.004 1.536 1 94.19 238 GLY A C 1
ATOM 1790 O O . GLY A 1 238 ? 9.57 3.016 2.764 1 94.19 238 GLY A O 1
ATOM 1791 N N . GLU A 1 239 ? 9.828 2.027 0.756 1 93.56 239 GLU A N 1
ATOM 1792 C CA . GLU A 1 239 ? 10.273 0.74 1.282 1 93.56 239 GLU A CA 1
ATOM 1793 C C . GLU A 1 239 ? 11.484 0.909 2.195 1 93.56 239 GLU A C 1
ATOM 1795 O O . GLU A 1 239 ? 11.625 0.191 3.188 1 93.56 239 GLU A O 1
ATOM 1800 N N . LEU A 1 240 ? 12.289 1.815 1.948 1 92.31 240 LEU A N 1
ATOM 1801 C CA . LEU A 1 240 ? 13.555 1.957 2.67 1 92.31 240 LEU A CA 1
ATOM 1802 C C . LEU A 1 240 ? 13.445 3.039 3.738 1 92.31 240 LEU A C 1
ATOM 1804 O O . LEU A 1 240 ? 14.438 3.357 4.406 1 92.31 240 LEU A O 1
ATOM 1808 N N . ASP A 1 241 ? 12.258 3.607 3.881 1 95.31 241 ASP A N 1
ATOM 1809 C CA . ASP A 1 241 ? 12.008 4.648 4.875 1 95.31 241 ASP A CA 1
ATOM 1810 C C . ASP A 1 241 ? 11.977 4.062 6.285 1 95.31 241 ASP A C 1
ATOM 1812 O O . ASP A 1 241 ? 11.414 2.984 6.504 1 95.31 241 ASP A O 1
ATOM 1816 N N . LEU A 1 242 ? 12.578 4.793 7.266 1 95.44 242 LEU A N 1
ATOM 1817 C CA . LEU A 1 242 ? 12.531 4.383 8.664 1 95.44 242 LEU A CA 1
ATOM 1818 C C . LEU A 1 242 ? 11.094 4.109 9.102 1 95.44 242 LEU A C 1
ATOM 1820 O O . LEU A 1 242 ? 10.852 3.252 9.953 1 95.44 242 LEU A O 1
ATOM 1824 N N . PHE A 1 243 ? 10.117 4.781 8.453 1 97.62 243 PHE A N 1
ATOM 1825 C CA . PHE A 1 243 ? 8.742 4.801 8.922 1 97.62 243 PHE A CA 1
ATOM 1826 C C . PHE A 1 243 ? 7.918 3.717 8.242 1 97.62 243 PHE A C 1
ATOM 1828 O O . PHE A 1 243 ? 6.723 3.572 8.508 1 97.62 243 PHE A O 1
ATOM 1835 N N . VAL A 1 244 ? 8.461 2.904 7.371 1 97.75 244 VAL A N 1
ATOM 1836 C CA . VAL A 1 244 ? 7.672 2.043 6.5 1 97.75 244 VAL A CA 1
ATOM 1837 C C . VAL A 1 244 ? 6.773 1.14 7.34 1 97.75 244 VAL A C 1
ATOM 1839 O O . VAL A 1 244 ? 5.578 1.013 7.066 1 97.75 244 VAL A O 1
ATOM 1842 N N . HIS A 1 245 ? 7.27 0.569 8.43 1 98.12 245 HIS A N 1
ATOM 1843 C CA . HIS A 1 245 ? 6.496 -0.378 9.227 1 98.12 245 HIS A CA 1
ATOM 1844 C C . HIS A 1 245 ? 5.434 0.337 10.055 1 98.12 245 HIS A C 1
ATOM 1846 O O . HIS A 1 245 ? 4.285 -0.108 10.109 1 98.12 245 HIS A O 1
ATOM 1852 N N . GLU A 1 246 ? 5.793 1.482 10.727 1 98.31 246 GLU A N 1
ATOM 1853 C CA . GLU A 1 246 ? 4.801 2.211 11.508 1 98.31 246 GLU A CA 1
ATOM 1854 C C . GLU A 1 246 ? 3.693 2.77 10.617 1 98.31 246 GLU A C 1
ATOM 1856 O O . GLU A 1 246 ? 2.537 2.855 11.039 1 98.31 246 GLU A O 1
ATOM 1861 N N . ASP A 1 247 ? 4.066 3.16 9.375 1 98.75 247 ASP A N 1
ATOM 1862 C CA . ASP A 1 247 ? 3.068 3.674 8.438 1 98.75 247 ASP A CA 1
ATOM 1863 C C . ASP A 1 247 ? 2.115 2.568 7.988 1 98.75 247 ASP A C 1
ATOM 1865 O O . ASP A 1 247 ? 0.898 2.762 7.965 1 98.75 247 ASP A O 1
ATOM 1869 N N . ILE A 1 248 ? 2.639 1.391 7.652 1 98.56 248 ILE A N 1
ATOM 1870 C CA . ILE A 1 248 ? 1.827 0.251 7.238 1 98.56 248 ILE A CA 1
ATOM 1871 C C . ILE A 1 248 ? 0.923 -0.185 8.391 1 98.56 248 ILE A C 1
ATOM 1873 O O . ILE A 1 248 ? -0.271 -0.421 8.195 1 98.56 248 ILE A O 1
ATOM 1877 N N . ASP A 1 249 ? 1.453 -0.279 9.609 1 98.38 249 ASP A N 1
ATOM 1878 C CA . ASP A 1 249 ? 0.671 -0.668 10.773 1 98.38 249 ASP A CA 1
ATOM 1879 C C . ASP A 1 249 ? -0.465 0.32 11.031 1 98.38 249 ASP A C 1
ATOM 1881 O O . ASP A 1 249 ? -1.591 -0.084 11.328 1 98.38 249 ASP A O 1
ATOM 1885 N N . TYR A 1 250 ? -0.127 1.625 10.953 1 98.69 250 TYR A N 1
ATOM 1886 C CA . TYR A 1 250 ? -1.147 2.639 11.195 1 98.69 250 TYR A CA 1
ATOM 1887 C C . TYR A 1 250 ? -2.25 2.564 10.148 1 98.69 250 TYR A C 1
ATOM 1889 O O . TYR A 1 250 ? -3.436 2.637 10.477 1 98.69 250 TYR A O 1
ATOM 1897 N N . ALA A 1 251 ? -1.896 2.402 8.883 1 98.56 251 ALA A N 1
ATOM 1898 C CA . ALA A 1 251 ? -2.875 2.26 7.805 1 98.56 251 ALA A CA 1
ATOM 1899 C C . ALA A 1 251 ? -3.787 1.061 8.047 1 98.56 251 ALA A C 1
ATOM 1901 O O . ALA A 1 251 ? -5.004 1.15 7.863 1 98.56 251 ALA A O 1
ATOM 1902 N N . ASN A 1 252 ? -3.164 -0.045 8.422 1 98 252 ASN A N 1
ATOM 1903 C CA . ASN A 1 252 ? -3.934 -1.256 8.688 1 98 252 ASN A CA 1
ATOM 1904 C C . ASN A 1 252 ? -4.93 -1.046 9.828 1 98 252 ASN A C 1
ATOM 1906 O O . ASN A 1 252 ? -6.066 -1.516 9.75 1 98 252 ASN A O 1
ATOM 1910 N N . ARG A 1 253 ? -4.543 -0.329 10.875 1 97.5 253 ARG A N 1
ATOM 1911 C CA . ARG A 1 253 ? -5.438 -0.024 11.984 1 97.5 253 ARG A CA 1
ATOM 1912 C C . ARG A 1 253 ? -6.555 0.918 11.547 1 97.5 253 ARG A C 1
ATOM 1914 O O . ARG A 1 253 ? -7.691 0.798 12.016 1 97.5 253 ARG A O 1
ATOM 1921 N N . LEU A 1 254 ? -6.203 1.939 10.711 1 98.12 254 LEU A N 1
ATOM 1922 C CA . LEU A 1 254 ? -7.242 2.807 10.164 1 98.12 254 LEU A CA 1
ATOM 1923 C C . LEU A 1 254 ? -8.32 1.988 9.469 1 98.12 254 LEU A C 1
ATOM 1925 O O . LEU A 1 254 ? -9.516 2.17 9.734 1 98.12 254 LEU A O 1
ATOM 1929 N N . LEU A 1 255 ? -7.895 1.053 8.648 1 96.94 255 LEU A N 1
ATOM 1930 C CA . LEU A 1 255 ? -8.82 0.186 7.93 1 96.94 255 LEU A CA 1
ATOM 1931 C C . LEU A 1 255 ? -9.672 -0.627 8.898 1 96.94 255 LEU A C 1
ATOM 1933 O O . LEU A 1 255 ? -10.891 -0.709 8.75 1 96.94 255 LEU A O 1
ATOM 1937 N N . ALA A 1 256 ? -9.039 -1.18 9.922 1 95.75 256 ALA A N 1
ATOM 1938 C CA . ALA A 1 256 ? -9.719 -2.02 10.906 1 95.75 256 ALA A CA 1
ATOM 1939 C C . ALA A 1 256 ? -10.75 -1.217 11.688 1 95.75 256 ALA A C 1
ATOM 1941 O O . ALA A 1 256 ? -11.68 -1.786 12.273 1 95.75 256 ALA A O 1
ATOM 1942 N N . ASN A 1 257 ? -10.578 0.107 11.719 1 95.94 257 ASN A N 1
ATOM 1943 C CA . ASN A 1 257 ? -11.5 0.984 12.43 1 95.94 257 ASN A CA 1
ATOM 1944 C C . ASN A 1 257 ? -12.5 1.632 11.484 1 95.94 257 ASN A C 1
ATOM 1946 O O . ASN A 1 257 ? -13.172 2.604 11.844 1 95.94 257 ASN A O 1
ATOM 1950 N N . GLY A 1 258 ? -12.594 1.18 10.297 1 94.62 258 GLY A N 1
ATOM 1951 C CA . GLY A 1 258 ? -13.609 1.611 9.352 1 94.62 258 GLY A CA 1
ATOM 1952 C C . GLY A 1 258 ? -13.25 2.898 8.633 1 94.62 258 GLY A C 1
ATOM 1953 O O . GLY A 1 258 ? -14.109 3.533 8.016 1 94.62 258 GLY A O 1
ATOM 1954 N N . VAL A 1 259 ? -12.016 3.363 8.703 1 97.06 259 VAL A N 1
ATOM 1955 C CA . VAL A 1 259 ? -11.57 4.559 7.992 1 97.06 259 VAL A CA 1
ATOM 1956 C C . VAL A 1 259 ? -11.094 4.18 6.594 1 97.06 259 VAL A C 1
ATOM 1958 O O . VAL A 1 259 ? -10.156 3.395 6.441 1 97.06 259 VAL A O 1
ATOM 1961 N N . SER A 1 260 ? -11.734 4.691 5.547 1 96.62 260 SER A N 1
ATOM 1962 C CA . SER A 1 260 ? -11.289 4.426 4.184 1 96.62 260 SER A CA 1
ATOM 1963 C C . SER A 1 260 ? -9.852 4.887 3.975 1 96.62 260 SER A C 1
ATOM 1965 O O . SER A 1 260 ? -9.523 6.051 4.207 1 96.62 260 SER A O 1
ATOM 1967 N N . THR A 1 261 ? -8.953 3.943 3.598 1 97.38 261 THR A N 1
ATOM 1968 C CA . THR A 1 261 ? -7.527 4.23 3.545 1 97.38 261 THR A CA 1
ATOM 1969 C C . THR A 1 261 ? -6.91 3.678 2.264 1 97.38 261 THR A C 1
ATOM 1971 O O . THR A 1 261 ? -7.051 2.49 1.961 1 97.38 261 THR A O 1
ATOM 1974 N N . GLU A 1 262 ? -6.398 4.547 1.471 1 96.62 262 GLU A N 1
ATOM 1975 C CA . GLU A 1 262 ? -5.508 4.199 0.368 1 96.62 262 GLU A CA 1
ATOM 1976 C C . GLU A 1 262 ? -4.051 4.172 0.824 1 96.62 262 GLU A C 1
ATOM 1978 O O . GLU A 1 262 ? -3.578 5.113 1.467 1 96.62 262 GLU A O 1
ATOM 1983 N N . LEU A 1 263 ? -3.305 3.096 0.604 1 97.5 263 LEU A N 1
ATOM 1984 C CA . LEU A 1 263 ? -1.922 2.939 1.041 1 97.5 263 LEU A CA 1
ATOM 1985 C C . LEU A 1 263 ? -1.021 2.566 -0.131 1 97.5 263 LEU A C 1
ATOM 1987 O O . LEU A 1 263 ? -1.328 1.642 -0.887 1 97.5 263 LEU A O 1
ATOM 1991 N N . LEU A 1 264 ? -0.002 3.318 -0.309 1 96.25 264 LEU A N 1
ATOM 1992 C CA . LEU A 1 264 ? 1.02 3.059 -1.318 1 96.25 264 LEU A CA 1
ATOM 1993 C C . LEU A 1 264 ? 2.393 2.904 -0.674 1 96.25 264 LEU A C 1
ATOM 1995 O O . LEU A 1 264 ? 2.869 3.816 0.007 1 96.25 264 LEU A O 1
ATOM 1999 N N . VAL A 1 265 ? 3 1.744 -0.79 1 96.5 265 VAL A N 1
ATOM 2000 C CA . VAL A 1 265 ? 4.402 1.536 -0.451 1 96.5 265 VAL A CA 1
ATOM 2001 C C . VAL A 1 265 ? 5.234 1.445 -1.729 1 96.5 265 VAL A C 1
ATOM 2003 O O . VAL A 1 265 ? 5.02 0.557 -2.557 1 96.5 265 VAL A O 1
ATOM 2006 N N . ILE A 1 266 ? 6.16 2.33 -1.922 1 93.12 266 ILE A N 1
ATOM 2007 C CA . ILE A 1 266 ? 6.969 2.42 -3.133 1 93.12 266 ILE A CA 1
ATOM 2008 C C . ILE A 1 266 ? 8.305 1.713 -2.916 1 93.12 266 ILE A C 1
ATOM 2010 O O . ILE A 1 266 ? 9.031 2.018 -1.966 1 93.12 266 ILE A O 1
ATOM 2014 N N . PRO A 1 267 ? 8.633 0.804 -3.799 1 90.69 267 PRO A N 1
ATOM 2015 C CA . PRO A 1 267 ? 9.875 0.052 -3.627 1 90.69 267 PRO A CA 1
ATOM 2016 C C . PRO A 1 267 ? 11.117 0.9 -3.889 1 90.69 267 PRO A C 1
ATOM 2018 O O . PRO A 1 267 ? 11.094 1.789 -4.742 1 90.69 267 PRO A O 1
ATOM 2021 N N . ASN A 1 268 ? 12.133 0.66 -3.17 1 87.75 268 ASN A N 1
ATOM 2022 C CA . ASN A 1 268 ? 13.508 1.09 -3.4 1 87.75 268 ASN A CA 1
ATOM 2023 C C . ASN A 1 268 ? 13.664 2.596 -3.205 1 87.75 268 ASN A C 1
ATOM 2025 O O . ASN A 1 268 ? 14.57 3.209 -3.779 1 87.75 268 ASN A O 1
ATOM 2029 N N . VAL A 1 269 ? 12.75 3.178 -2.473 1 88.12 269 VAL A N 1
ATOM 2030 C CA . VAL A 1 269 ? 12.938 4.598 -2.191 1 88.12 269 VAL A CA 1
ATOM 2031 C C . VAL A 1 269 ? 13.016 4.82 -0.682 1 88.12 269 VAL A C 1
ATOM 2033 O O . VAL A 1 269 ? 12.484 4.023 0.097 1 88.12 269 VAL A O 1
ATOM 2036 N N . PHE A 1 270 ? 13.75 5.852 -0.323 1 87.19 270 PHE A N 1
ATOM 2037 C CA . PHE A 1 270 ? 13.984 6.176 1.08 1 87.19 270 PHE A CA 1
ATOM 2038 C C . PHE A 1 270 ? 13.227 7.434 1.479 1 87.19 270 PHE A C 1
ATOM 2040 O O . PHE A 1 270 ? 12.43 7.957 0.701 1 87.19 270 PHE A O 1
ATOM 2047 N N . HIS A 1 271 ? 13.438 7.848 2.736 1 90 271 HIS A N 1
ATOM 2048 C CA . HIS A 1 271 ? 12.727 8.984 3.324 1 90 271 HIS A CA 1
ATOM 2049 C C . HIS A 1 271 ? 12.938 10.25 2.502 1 90 271 HIS A C 1
ATOM 2051 O O . HIS A 1 271 ? 14.055 10.531 2.068 1 90 271 HIS A O 1
ATOM 2057 N N . SER A 1 272 ? 11.844 10.984 2.244 1 87.69 272 SER A N 1
ATOM 2058 C CA . SER A 1 272 ? 11.852 12.234 1.491 1 87.69 272 SER A CA 1
ATOM 2059 C C . SER A 1 272 ? 12.242 12.008 0.035 1 87.69 272 SER A C 1
ATOM 2061 O O . SER A 1 272 ? 12.945 12.82 -0.562 1 87.69 272 SER A O 1
ATOM 2063 N N . PHE A 1 273 ? 11.867 10.93 -0.489 1 84.19 273 PHE A N 1
ATOM 2064 C CA . PHE A 1 273 ? 12.188 10.516 -1.851 1 84.19 273 PHE A CA 1
ATOM 2065 C C . PHE A 1 273 ? 11.727 11.562 -2.855 1 84.19 273 PHE A C 1
ATOM 2067 O O . PHE A 1 273 ? 12.32 11.711 -3.924 1 84.19 273 PHE A O 1
ATOM 2074 N N . ASP A 1 274 ? 10.727 12.289 -2.6 1 79.25 274 ASP A N 1
ATOM 2075 C CA . ASP A 1 274 ? 10.133 13.242 -3.529 1 79.25 274 ASP A CA 1
ATOM 2076 C C . ASP A 1 274 ? 11 14.492 -3.658 1 79.25 274 ASP A C 1
ATOM 2078 O O . ASP A 1 274 ? 10.82 15.281 -4.59 1 79.25 274 ASP A O 1
ATOM 2082 N N . SER A 1 275 ? 11.898 14.672 -2.721 1 77.31 275 SER A N 1
ATOM 2083 C CA . SER A 1 275 ? 12.805 15.812 -2.797 1 77.31 275 SER A CA 1
ATOM 2084 C C . SER A 1 275 ? 14.102 15.453 -3.512 1 77.31 275 SER A C 1
ATOM 2086 O O . SER A 1 275 ? 14.844 16.328 -3.941 1 77.31 275 SER A O 1
ATOM 2088 N N . VAL A 1 276 ? 14.352 14.148 -3.666 1 73.06 276 VAL A N 1
ATOM 2089 C CA . VAL A 1 276 ? 15.609 13.695 -4.246 1 73.06 276 VAL A CA 1
ATOM 2090 C C . VAL A 1 276 ? 15.508 13.711 -5.77 1 73.06 276 VAL A C 1
ATOM 2092 O O . VAL A 1 276 ? 16.391 14.234 -6.453 1 73.06 276 VAL A O 1
ATOM 2095 N N . ASN A 1 277 ? 14.547 13.086 -6.285 1 76.06 277 ASN A N 1
ATOM 2096 C CA . ASN A 1 277 ? 14.32 13.055 -7.73 1 76.06 277 ASN A CA 1
ATOM 2097 C C . ASN A 1 277 ? 12.836 13.148 -8.07 1 76.06 277 ASN A C 1
ATOM 2099 O O . ASN A 1 277 ? 12.148 12.133 -8.141 1 76.06 277 ASN A O 1
ATOM 2103 N N . GLU A 1 278 ? 12.422 14.328 -8.453 1 78.19 278 GLU A N 1
ATOM 2104 C CA . GLU A 1 278 ? 11.008 14.594 -8.68 1 78.19 278 GLU A CA 1
ATOM 2105 C C . GLU A 1 278 ? 10.562 14.078 -10.047 1 78.19 278 GLU A C 1
ATOM 2107 O O . GLU A 1 278 ? 9.367 13.961 -10.32 1 78.19 278 GLU A O 1
ATOM 2112 N N . ASN A 1 279 ? 11.57 13.625 -10.812 1 78.88 279 ASN A N 1
ATOM 2113 C CA . ASN A 1 279 ? 11.227 13.281 -12.188 1 78.88 279 ASN A CA 1
ATOM 2114 C C . ASN A 1 279 ? 11.289 11.773 -12.414 1 78.88 279 ASN A C 1
ATOM 2116 O O . ASN A 1 279 ? 11.031 11.305 -13.523 1 78.88 279 ASN A O 1
ATOM 2120 N N . SER A 1 280 ? 11.562 11.102 -11.383 1 82.12 280 SER A N 1
ATOM 2121 C CA . SER A 1 280 ? 11.578 9.648 -11.555 1 82.12 280 SER A CA 1
ATOM 2122 C C . SER A 1 280 ? 10.18 9.109 -11.836 1 82.12 280 SER A C 1
ATOM 2124 O O . SER A 1 280 ? 9.188 9.742 -11.477 1 82.12 280 SER A O 1
ATOM 2126 N N . PRO A 1 281 ? 10.109 8.008 -12.562 1 78.25 281 PRO A N 1
ATOM 2127 C CA . PRO A 1 281 ? 8.805 7.387 -12.797 1 78.25 281 PRO A CA 1
ATOM 2128 C C . PRO A 1 281 ? 8.047 7.117 -11.5 1 78.25 281 PRO A C 1
ATOM 2130 O O . PRO A 1 281 ? 6.82 7.273 -11.453 1 78.25 281 PRO A O 1
ATOM 2133 N N . GLN A 1 282 ? 8.742 6.766 -10.477 1 81.12 282 GLN A N 1
ATOM 2134 C CA . GLN A 1 282 ? 8.109 6.48 -9.195 1 81.12 282 GLN A CA 1
ATOM 2135 C C . GLN A 1 282 ? 7.477 7.738 -8.602 1 81.12 282 GLN A C 1
ATOM 2137 O O . GLN A 1 282 ? 6.375 7.688 -8.055 1 81.12 282 GLN A O 1
ATOM 2142 N N . MET A 1 283 ? 8.117 8.867 -8.812 1 86.25 283 MET A N 1
ATOM 2143 C CA . MET A 1 283 ? 7.602 10.125 -8.281 1 86.25 283 MET A CA 1
ATOM 2144 C C . MET A 1 283 ? 6.398 10.602 -9.086 1 86.25 283 MET A C 1
ATOM 2146 O O . MET A 1 283 ? 5.426 11.102 -8.516 1 86.25 283 MET A O 1
ATOM 2150 N N . LYS A 1 284 ? 6.555 10.461 -10.367 1 83.69 284 LYS A N 1
ATOM 2151 C CA . LYS A 1 284 ? 5.414 10.836 -11.203 1 83.69 284 LYS A CA 1
ATOM 2152 C C . LYS A 1 284 ? 4.172 10.031 -10.828 1 83.69 284 LYS A C 1
ATOM 2154 O O . LYS A 1 284 ? 3.068 10.578 -10.773 1 83.69 284 LYS A O 1
ATOM 2159 N N . LEU A 1 285 ? 4.418 8.828 -10.586 1 81.12 285 LEU A N 1
ATOM 2160 C CA . LEU A 1 285 ? 3.322 7.969 -10.156 1 81.12 285 LEU A CA 1
ATOM 2161 C C . LEU A 1 285 ? 2.762 8.43 -8.812 1 81.12 285 LEU A C 1
ATOM 2163 O O . LEU A 1 285 ? 1.546 8.562 -8.656 1 81.12 285 LEU A O 1
ATOM 2167 N N . TYR A 1 286 ? 3.596 8.672 -7.922 1 89.25 286 TYR A N 1
ATOM 2168 C CA . TYR A 1 286 ? 3.182 9.141 -6.605 1 89.25 286 TYR A CA 1
ATOM 2169 C C . TYR A 1 286 ? 2.352 10.414 -6.711 1 89.25 286 TYR A C 1
ATOM 2171 O O . TYR A 1 286 ? 1.271 10.508 -6.121 1 89.25 286 TYR A O 1
ATOM 2179 N N . PHE A 1 287 ? 2.852 11.367 -7.453 1 91.94 287 PHE A N 1
ATOM 2180 C CA . PHE A 1 287 ? 2.152 12.641 -7.574 1 91.94 287 PHE A CA 1
ATOM 2181 C C . PHE A 1 287 ? 0.775 12.445 -8.195 1 91.94 287 PHE A C 1
ATOM 2183 O O . PHE A 1 287 ? -0.203 13.055 -7.762 1 91.94 287 PHE A O 1
ATOM 2190 N N . ARG A 1 288 ? 0.736 11.641 -9.148 1 88 288 ARG A N 1
ATOM 2191 C CA . ARG A 1 288 ? -0.539 11.367 -9.805 1 88 288 ARG A CA 1
ATOM 2192 C C . ARG A 1 288 ? -1.528 10.734 -8.828 1 88 288 ARG A C 1
ATOM 2194 O O . ARG A 1 288 ? -2.68 11.164 -8.742 1 88 288 ARG A O 1
ATOM 2201 N N . LEU A 1 289 ? -1.083 9.734 -8.117 1 88.81 289 LEU A N 1
ATOM 2202 C CA . LEU A 1 289 ? -1.965 9.016 -7.203 1 88.81 289 LEU A CA 1
ATOM 2203 C C . LEU A 1 289 ? -2.42 9.93 -6.066 1 88.81 289 LEU A C 1
ATOM 2205 O O . LEU A 1 289 ? -3.586 9.898 -5.668 1 88.81 289 LEU A O 1
ATOM 2209 N N . ARG A 1 290 ? -1.51 10.664 -5.582 1 94.81 290 ARG A N 1
ATOM 2210 C CA . ARG A 1 290 ? -1.835 11.633 -4.539 1 94.81 290 ARG A CA 1
ATOM 2211 C C . ARG A 1 290 ? -2.91 12.609 -5.012 1 94.81 290 ARG A C 1
ATOM 2213 O O . ARG A 1 290 ? -3.895 12.844 -4.309 1 94.81 290 ARG A O 1
ATOM 2220 N N . ASN A 1 291 ? -2.705 13.195 -6.211 1 96.06 291 ASN A N 1
ATOM 2221 C CA . ASN A 1 291 ? -3.648 14.172 -6.742 1 96.06 291 ASN A CA 1
ATOM 2222 C C . ASN A 1 291 ? -5.02 13.547 -6.988 1 96.06 291 ASN A C 1
ATOM 2224 O O . ASN A 1 291 ? -6.047 14.164 -6.691 1 96.06 291 ASN A O 1
ATOM 2228 N N . GLU A 1 292 ? -5.062 12.375 -7.484 1 91.69 292 GLU A N 1
ATOM 2229 C CA . GLU A 1 292 ? -6.328 11.672 -7.703 1 91.69 292 GLU A CA 1
ATOM 2230 C C . GLU A 1 292 ? -7.047 11.414 -6.383 1 91.69 292 GLU A C 1
ATOM 2232 O O . GLU A 1 292 ? -8.273 11.531 -6.309 1 91.69 292 GLU A O 1
ATOM 2237 N N . ALA A 1 293 ? -6.289 10.992 -5.402 1 94.75 293 ALA A N 1
ATOM 2238 C CA . ALA A 1 293 ? -6.879 10.773 -4.086 1 94.75 293 ALA A CA 1
ATOM 2239 C C . ALA A 1 293 ? -7.5 12.055 -3.545 1 94.75 293 ALA A C 1
ATOM 2241 O O . ALA A 1 293 ? -8.609 12.039 -3.01 1 94.75 293 ALA A O 1
ATOM 2242 N N . ILE A 1 294 ? -6.781 13.148 -3.699 1 97.88 294 ILE A N 1
ATOM 2243 C CA . ILE A 1 294 ? -7.27 14.43 -3.213 1 97.88 294 ILE A CA 1
ATOM 2244 C C . ILE A 1 294 ? -8.547 14.812 -3.953 1 97.88 294 ILE A C 1
ATOM 2246 O O . ILE A 1 294 ? -9.516 15.281 -3.34 1 97.88 294 ILE A O 1
ATOM 2250 N N . GLU A 1 295 ? -8.586 14.609 -5.227 1 95.75 295 GLU A N 1
ATOM 2251 C CA . GLU A 1 295 ? -9.789 14.891 -6.004 1 95.75 295 GLU A CA 1
ATOM 2252 C C . GLU A 1 295 ? -10.969 14.062 -5.512 1 95.75 295 GLU A C 1
ATOM 2254 O O . GLU A 1 295 ? -12.094 14.562 -5.422 1 95.75 295 GLU A O 1
ATOM 2259 N N . ARG A 1 296 ? -10.695 12.82 -5.242 1 93.44 296 ARG A N 1
ATOM 2260 C CA . ARG A 1 296 ? -11.758 11.969 -4.715 1 93.44 296 ARG A CA 1
ATOM 2261 C C . ARG A 1 296 ? -12.258 12.492 -3.371 1 93.44 296 ARG A C 1
ATOM 2263 O O . ARG A 1 296 ? -13.461 12.461 -3.098 1 93.44 296 ARG A O 1
ATOM 2270 N N . MET A 1 297 ? -11.32 12.938 -2.545 1 97 297 MET A N 1
ATOM 2271 C CA . MET A 1 297 ? -11.695 13.484 -1.245 1 97 297 MET A CA 1
ATOM 2272 C C . MET A 1 297 ? -12.594 14.711 -1.41 1 97 297 MET A C 1
ATOM 2274 O O . MET A 1 297 ? -13.609 14.836 -0.726 1 97 297 MET A O 1
ATOM 2278 N N . PHE A 1 298 ? -12.242 15.578 -2.354 1 96.94 298 PHE A N 1
ATOM 2279 C CA . PHE A 1 298 ? -13.023 16.781 -2.592 1 96.94 298 PHE A CA 1
ATOM 2280 C C . PHE A 1 298 ? -14.391 16.438 -3.158 1 96.94 298 PHE A C 1
ATOM 2282 O O . PHE A 1 298 ? -15.391 17.062 -2.816 1 96.94 298 PHE A O 1
ATOM 2289 N N . LYS A 1 299 ? -14.445 15.406 -3.973 1 93.38 299 LYS A N 1
ATOM 2290 C CA . LYS A 1 299 ? -15.703 15 -4.594 1 93.38 299 LYS A CA 1
ATOM 2291 C C . LYS A 1 299 ? -16.625 14.336 -3.576 1 93.38 299 LYS A C 1
ATOM 2293 O O . LYS A 1 299 ? -17.844 14.469 -3.66 1 93.38 299 LYS A O 1
ATOM 2298 N N . ALA A 1 300 ? -16.031 13.656 -2.689 1 90.25 300 ALA A N 1
ATOM 2299 C CA . ALA A 1 300 ? -16.812 12.93 -1.694 1 90.25 300 ALA A CA 1
ATOM 2300 C C . ALA A 1 300 ? -17.375 13.883 -0.642 1 90.25 300 ALA A C 1
ATOM 2302 O O . ALA A 1 300 ? -18.328 13.531 0.079 1 90.25 300 ALA A O 1
ATOM 2303 N N . ALA A 1 301 ? -16.656 15 -0.581 1 85.81 301 ALA A N 1
ATOM 2304 C CA . ALA A 1 301 ? -17.078 15.977 0.42 1 85.81 301 ALA A CA 1
ATOM 2305 C C . ALA A 1 301 ? -18.453 16.562 0.081 1 85.81 301 ALA A C 1
ATOM 2307 O O . ALA A 1 301 ? -18.75 16.812 -1.087 1 85.81 301 ALA A O 1
ATOM 2308 N N . LYS A 1 302 ? -19.5 16.266 0.646 1 67.88 302 LYS A N 1
ATOM 2309 C CA . LYS A 1 302 ? -20.859 16.734 0.498 1 67.88 302 LYS A CA 1
ATOM 2310 C C . LYS A 1 302 ? -20.984 18.219 0.868 1 67.88 302 LYS A C 1
ATOM 2312 O O . LYS A 1 302 ? -20.266 18.703 1.756 1 67.88 302 LYS A O 1
ATOM 2317 N N . MET B 1 1 ? -31.359 -5.539 -6.734 1 23.31 1 MET B N 1
ATOM 2318 C CA . MET B 1 1 ? -30.125 -5.254 -6.035 1 23.31 1 MET B CA 1
ATOM 2319 C C . MET B 1 1 ? -29.109 -6.375 -6.234 1 23.31 1 MET B C 1
ATOM 2321 O O . MET B 1 1 ? -29.359 -7.52 -5.852 1 23.31 1 MET B O 1
ATOM 2325 N N . GLN B 1 2 ? -28.422 -6.309 -7.242 1 30.59 2 GLN B N 1
ATOM 2326 C CA . GLN B 1 2 ? -27.547 -7.406 -7.629 1 30.59 2 GLN B CA 1
ATOM 2327 C C . GLN B 1 2 ? -26.688 -7.859 -6.457 1 30.59 2 GLN B C 1
ATOM 2329 O O . GLN B 1 2 ? -26.047 -7.039 -5.797 1 30.59 2 GLN B O 1
ATOM 2334 N N . SER B 1 3 ? -27.109 -8.82 -5.793 1 40.88 3 SER B N 1
ATOM 2335 C CA . SER B 1 3 ? -26.484 -9.359 -4.594 1 40.88 3 SER B CA 1
ATOM 2336 C C . SER B 1 3 ? -25.031 -9.734 -4.855 1 40.88 3 SER B C 1
ATOM 2338 O O . SER B 1 3 ? -24.75 -10.547 -5.738 1 40.88 3 SER B O 1
ATOM 2340 N N . TRP B 1 4 ? -24.172 -8.797 -4.711 1 49.16 4 TRP B N 1
ATOM 2341 C CA . TRP B 1 4 ? -22.75 -9.047 -4.859 1 49.16 4 TRP B CA 1
ATOM 2342 C C . TRP B 1 4 ? -22.266 -10.086 -3.846 1 49.16 4 TRP B C 1
ATOM 2344 O O . TRP B 1 4 ? -21.094 -10.453 -3.832 1 49.16 4 TRP B O 1
ATOM 2354 N N . ALA B 1 5 ? -23.328 -10.531 -3.031 1 54.44 5 ALA B N 1
ATOM 2355 C CA . ALA B 1 5 ? -22.938 -11.539 -2.047 1 54.44 5 ALA B CA 1
ATOM 2356 C C . ALA B 1 5 ? -23.125 -12.945 -2.611 1 54.44 5 ALA B C 1
ATOM 2358 O O . ALA B 1 5 ? -24.25 -13.414 -2.795 1 54.44 5 ALA B O 1
ATOM 2359 N N . VAL B 1 6 ? -22.156 -13.406 -3.447 1 56.56 6 VAL B N 1
ATOM 2360 C CA . VAL B 1 6 ? -22.172 -14.805 -3.865 1 56.56 6 VAL B CA 1
ATOM 2361 C C . VAL B 1 6 ? -21.609 -15.68 -2.756 1 56.56 6 VAL B C 1
ATOM 2363 O O . VAL B 1 6 ? -20.5 -15.438 -2.271 1 56.56 6 VAL B O 1
ATOM 2366 N N . ASP B 1 7 ? -22.484 -16.453 -2.123 1 63.22 7 ASP B N 1
ATOM 2367 C CA . ASP B 1 7 ? -22.062 -17.359 -1.061 1 63.22 7 ASP B CA 1
ATOM 2368 C C . ASP B 1 7 ? -21.469 -18.641 -1.637 1 63.22 7 ASP B C 1
ATOM 2370 O O . ASP B 1 7 ? -22.172 -19.625 -1.846 1 63.22 7 ASP B O 1
ATOM 2374 N N . PHE B 1 8 ? -20.234 -18.688 -1.854 1 69.12 8 PHE B N 1
ATOM 2375 C CA . PHE B 1 8 ? -19.562 -19.812 -2.49 1 69.12 8 PHE B CA 1
ATOM 2376 C C . PHE B 1 8 ? -19.406 -20.969 -1.512 1 69.12 8 PHE B C 1
ATOM 2378 O O . PHE B 1 8 ? -18.844 -22.016 -1.855 1 69.12 8 PHE B O 1
ATOM 2385 N N . SER B 1 9 ? -20.031 -20.812 -0.365 1 70.06 9 SER B N 1
ATOM 2386 C CA . SER B 1 9 ? -20.094 -21.969 0.516 1 70.06 9 SER B CA 1
ATOM 2387 C C . SER B 1 9 ? -21.219 -22.922 0.091 1 70.06 9 SER B C 1
ATOM 2389 O O . SER B 1 9 ? -21.234 -24.078 0.497 1 70.06 9 SER B O 1
ATOM 2391 N N . ASP B 1 10 ? -22.078 -22.359 -0.75 1 69.94 10 ASP B N 1
ATOM 2392 C CA . ASP B 1 10 ? -23.172 -23.156 -1.306 1 69.94 10 ASP B CA 1
ATOM 2393 C C . ASP B 1 10 ? -22.719 -23.953 -2.525 1 69.94 10 ASP B C 1
ATOM 2395 O O . ASP B 1 10 ? -22.266 -23.375 -3.518 1 69.94 10 ASP B O 1
ATOM 2399 N N . ALA B 1 11 ? -22.938 -25.25 -2.514 1 75.31 11 ALA B N 1
ATOM 2400 C CA . ALA B 1 11 ? -22.453 -26.156 -3.555 1 75.31 11 ALA B CA 1
ATOM 2401 C C . ALA B 1 11 ? -23.094 -25.844 -4.898 1 75.31 11 ALA B C 1
ATOM 2403 O O . ALA B 1 11 ? -22.469 -25.969 -5.949 1 75.31 11 ALA B O 1
ATOM 2404 N N . ASN B 1 12 ? -24.328 -25.469 -4.828 1 74.62 12 ASN B N 1
ATOM 2405 C CA . ASN B 1 12 ? -25.031 -25.125 -6.066 1 74.62 12 ASN B CA 1
ATOM 2406 C C . ASN B 1 12 ? -24.422 -23.891 -6.73 1 74.62 12 ASN B C 1
ATOM 2408 O O . ASN B 1 12 ? -24.312 -23.828 -7.957 1 74.62 12 ASN B O 1
ATOM 2412 N N . LEU B 1 13 ? -24.078 -23.047 -5.879 1 75.88 13 LEU B N 1
ATOM 2413 C CA . LEU B 1 13 ? -23.453 -21.828 -6.402 1 75.88 13 LEU B CA 1
ATOM 2414 C C . LEU B 1 13 ? -22.078 -22.125 -6.977 1 75.88 13 LEU B C 1
ATOM 2416 O O . LEU B 1 13 ? -21.703 -21.562 -8.008 1 75.88 13 LEU B O 1
ATOM 2420 N N . ARG B 1 14 ? -21.422 -23.016 -6.363 1 76.62 14 ARG B N 1
ATOM 2421 C CA . ARG B 1 14 ? -20.109 -23.406 -6.879 1 76.62 14 ARG B CA 1
ATOM 2422 C C . ARG B 1 14 ? -20.234 -24.094 -8.227 1 76.62 14 ARG B C 1
ATOM 2424 O O . ARG B 1 14 ? -19.453 -23.844 -9.141 1 76.62 14 ARG B O 1
ATOM 2431 N N . ALA B 1 15 ? -21.203 -24.969 -8.312 1 78.12 15 ALA B N 1
ATOM 2432 C CA . ALA B 1 15 ? -21.438 -25.656 -9.578 1 78.12 15 ALA B CA 1
ATOM 2433 C C . ALA B 1 15 ? -21.781 -24.672 -10.695 1 78.12 15 ALA B C 1
ATOM 2435 O O . ALA B 1 15 ? -21.312 -24.828 -11.828 1 78.12 15 ALA B O 1
ATOM 2436 N N . ALA B 1 16 ? -22.594 -23.75 -10.336 1 79.44 16 ALA B N 1
ATOM 2437 C CA . ALA B 1 16 ? -22.953 -22.719 -11.305 1 79.44 16 ALA B CA 1
ATOM 2438 C C . ALA B 1 16 ? -21.719 -21.906 -11.711 1 79.44 16 ALA B C 1
ATOM 2440 O O . ALA B 1 16 ? -21.562 -21.547 -12.883 1 79.44 16 ALA B O 1
ATOM 2441 N N . ALA B 1 17 ? -20.922 -21.656 -10.758 1 77.19 17 ALA B N 1
ATOM 2442 C CA . ALA B 1 17 ? -19.688 -20.906 -11.023 1 77.19 17 ALA B CA 1
ATOM 2443 C C . ALA B 1 17 ? -18.75 -21.688 -11.93 1 77.19 17 ALA B C 1
ATOM 2445 O O . ALA B 1 17 ? -18.125 -21.125 -12.828 1 77.19 17 ALA B O 1
ATOM 2446 N N . LYS B 1 18 ? -18.703 -22.922 -11.703 1 79.62 18 LYS B N 1
ATOM 2447 C CA . LYS B 1 18 ? -17.875 -23.781 -12.539 1 79.62 18 LYS B CA 1
ATOM 2448 C C . LYS B 1 18 ? -18.359 -23.766 -13.984 1 79.62 18 LYS B C 1
ATOM 2450 O O . LYS B 1 18 ? -17.547 -23.672 -14.914 1 79.62 18 LYS B O 1
ATOM 2455 N N . LYS B 1 19 ? -19.625 -23.875 -14.07 1 81 19 LYS B N 1
ATOM 2456 C CA . LYS B 1 19 ? -20.188 -23.828 -15.414 1 81 19 LYS B CA 1
ATOM 2457 C C . LYS B 1 19 ? -19.875 -22.5 -16.094 1 81 19 LYS B C 1
ATOM 2459 O O . LYS B 1 19 ? -19.547 -22.469 -17.281 1 81 19 LYS B O 1
ATOM 2464 N N . ARG B 1 20 ? -20.016 -21.484 -15.367 1 80.62 20 ARG B N 1
ATOM 2465 C CA . ARG B 1 20 ? -19.719 -20.172 -15.906 1 80.62 20 ARG B CA 1
ATOM 2466 C C . ARG B 1 20 ? -18.25 -20.062 -16.312 1 80.62 20 ARG B C 1
ATOM 2468 O O . ARG B 1 20 ? -17.922 -19.453 -17.344 1 80.62 20 ARG B O 1
ATOM 2475 N N . GLN B 1 21 ? -17.406 -20.578 -15.555 1 83.19 21 GLN B N 1
ATOM 2476 C CA . GLN B 1 21 ? -15.984 -20.547 -15.859 1 83.19 21 GLN B CA 1
ATOM 2477 C C . GLN B 1 21 ? -15.664 -21.375 -17.109 1 83.19 21 GLN B C 1
ATOM 2479 O O . GLN B 1 21 ? -14.812 -21 -17.906 1 83.19 21 GLN B O 1
ATOM 2484 N N . ASP B 1 22 ? -16.312 -22.453 -17.25 1 84.75 22 ASP B N 1
ATOM 2485 C CA . ASP B 1 22 ? -16.156 -23.25 -18.453 1 84.75 22 ASP B CA 1
ATOM 2486 C C . ASP B 1 22 ? -16.625 -22.5 -19.688 1 84.75 22 ASP B C 1
ATOM 2488 O O . ASP B 1 22 ? -15.984 -22.562 -20.7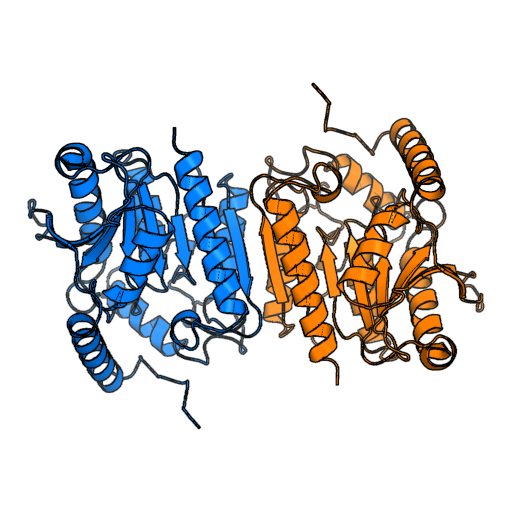5 1 84.75 22 ASP B O 1
ATOM 2492 N N . GLU B 1 23 ? -17.688 -21.844 -19.484 1 84.62 23 GLU B N 1
ATOM 2493 C CA . GLU B 1 23 ? -18.203 -21.031 -20.594 1 84.62 23 GLU B CA 1
ATOM 2494 C C . GLU B 1 23 ? -17.234 -19.906 -20.938 1 84.62 23 GLU B C 1
ATOM 2496 O O . GLU B 1 23 ? -17.016 -19.609 -22.109 1 84.62 23 GLU B O 1
ATOM 2501 N N . LEU B 1 24 ? -16.703 -19.344 -19.922 1 82.81 24 LEU B N 1
ATOM 2502 C CA . LEU B 1 24 ? -15.727 -18.281 -20.141 1 82.81 24 LEU B CA 1
ATOM 2503 C C . LEU B 1 24 ? -14.484 -18.812 -20.859 1 82.81 24 LEU B C 1
ATOM 2505 O O . LEU B 1 24 ? -13.969 -18.172 -21.766 1 82.81 24 LEU B O 1
ATOM 2509 N N . ALA B 1 25 ? -14.062 -19.922 -20.484 1 86.44 25 ALA B N 1
ATOM 2510 C CA . ALA B 1 25 ? -12.883 -20.531 -21.094 1 86.44 25 ALA B CA 1
ATOM 2511 C C . ALA B 1 25 ? -13.086 -20.734 -22.594 1 86.44 25 ALA B C 1
ATOM 2513 O O . ALA B 1 25 ? -12.141 -20.594 -23.375 1 86.44 25 ALA B O 1
ATOM 2514 N N . ALA B 1 26 ? -14.242 -20.984 -22.906 1 88.31 26 ALA B N 1
ATOM 2515 C CA . ALA B 1 26 ? -14.562 -21.266 -24.312 1 88.31 26 ALA B CA 1
ATOM 2516 C C . ALA B 1 26 ? -14.773 -19.969 -25.078 1 88.31 26 ALA B C 1
ATOM 2518 O O . ALA B 1 26 ? -14.547 -19.922 -26.297 1 88.31 26 ALA B O 1
ATOM 2519 N N . SER B 1 27 ? -15.141 -18.906 -24.406 1 90.94 27 SER B N 1
ATOM 2520 C CA . SER B 1 27 ? -15.609 -17.719 -25.109 1 90.94 27 SER B CA 1
ATOM 2521 C C . SER B 1 27 ? -14.539 -16.625 -25.109 1 90.94 27 SER B C 1
ATOM 2523 O O . SER B 1 27 ? -14.617 -15.672 -25.891 1 90.94 27 SER B O 1
ATOM 2525 N N . THR B 1 28 ? -13.547 -16.812 -24.297 1 93.38 28 THR B N 1
ATOM 2526 C CA . THR B 1 28 ? -12.484 -15.805 -24.234 1 93.38 28 THR B CA 1
ATOM 2527 C C . THR B 1 28 ? -11.383 -16.125 -25.25 1 93.38 28 THR B C 1
ATOM 2529 O O . THR B 1 28 ? -11.477 -17.109 -25.984 1 93.38 28 THR B O 1
ATOM 2532 N N . THR B 1 29 ? -10.445 -15.211 -25.422 1 96.5 29 THR B N 1
ATOM 2533 C CA . THR B 1 29 ? -9.312 -15.43 -26.312 1 96.5 29 THR B CA 1
ATOM 2534 C C . THR B 1 29 ? -8.625 -16.75 -26 1 96.5 29 THR B C 1
ATOM 2536 O O . THR B 1 29 ? -8.328 -17.047 -24.844 1 96.5 29 THR B O 1
ATOM 2539 N N . GLN B 1 30 ? -8.492 -17.562 -27 1 97.56 30 GLN B N 1
ATOM 2540 C CA . GLN B 1 30 ? -7.867 -18.859 -26.828 1 97.56 30 GLN B CA 1
ATOM 2541 C C . GLN B 1 30 ? -6.344 -18.734 -26.797 1 97.56 30 GLN B C 1
ATOM 2543 O O . GLN B 1 30 ? -5.781 -17.797 -27.344 1 97.56 30 GLN B O 1
ATOM 2548 N N . PRO B 1 31 ? -5.691 -19.672 -26.156 1 98.31 31 PRO B N 1
ATOM 2549 C CA . PRO B 1 31 ? -4.23 -19.609 -26.078 1 98.31 31 PRO B CA 1
ATOM 2550 C C . PRO B 1 31 ? -3.561 -19.734 -27.438 1 98.31 31 PRO B C 1
ATOM 2552 O O . PRO B 1 31 ? -4.094 -20.391 -28.344 1 98.31 31 PRO B O 1
ATOM 2555 N N . THR B 1 32 ? -2.381 -19.125 -27.562 1 98.12 32 THR B N 1
ATOM 2556 C CA . THR B 1 32 ? -1.592 -19.219 -28.797 1 98.12 32 THR B CA 1
ATOM 2557 C C . THR B 1 32 ? -0.931 -20.594 -28.906 1 98.12 32 THR B C 1
ATOM 2559 O O . THR B 1 32 ? -0.563 -21.016 -30 1 98.12 32 THR B O 1
ATOM 2562 N N . ALA B 1 33 ? -0.701 -21.266 -27.781 1 97.88 33 ALA B N 1
ATOM 2563 C CA . ALA B 1 33 ? -0.165 -22.625 -27.734 1 97.88 33 ALA B CA 1
ATOM 2564 C C . ALA B 1 33 ? -0.619 -23.344 -26.484 1 97.88 33 ALA B C 1
ATOM 2566 O O . ALA B 1 33 ? -0.966 -22.719 -25.469 1 97.88 33 ALA B O 1
ATOM 2567 N N . SER B 1 34 ? -0.675 -24.641 -26.578 1 98.19 34 SER B N 1
ATOM 2568 C CA . SER B 1 34 ? -0.951 -25.516 -25.438 1 98.19 34 SER B CA 1
ATOM 2569 C C . SER B 1 34 ? 0.194 -26.5 -25.203 1 98.19 34 SER B C 1
ATOM 2571 O O . SER B 1 34 ? 0.739 -27.062 -26.156 1 98.19 34 SER B O 1
ATOM 2573 N N . LEU B 1 35 ? 0.579 -26.609 -23.969 1 98.5 35 LEU B N 1
ATOM 2574 C CA . LEU B 1 35 ? 1.631 -27.531 -23.562 1 98.5 35 LEU B CA 1
ATOM 2575 C C . LEU B 1 35 ? 1.139 -28.453 -22.453 1 98.5 35 LEU B C 1
ATOM 2577 O O . LEU B 1 35 ? 0.127 -28.172 -21.812 1 98.5 35 LEU B O 1
ATOM 2581 N N . ILE B 1 36 ? 1.815 -29.547 -22.281 1 98.69 36 ILE B N 1
ATOM 2582 C CA . ILE B 1 36 ? 1.614 -30.469 -21.172 1 98.69 36 ILE B CA 1
ATOM 2583 C C . ILE B 1 36 ? 2.947 -30.734 -20.469 1 98.69 36 ILE B C 1
ATOM 2585 O O . ILE B 1 36 ? 3.854 -31.328 -21.062 1 98.69 36 ILE B O 1
ATOM 2589 N N . ALA B 1 37 ? 3.131 -30.234 -19.297 1 98.75 37 ALA B N 1
ATOM 2590 C CA . ALA B 1 37 ? 4.242 -30.734 -18.484 1 98.75 37 ALA B CA 1
ATOM 2591 C C . ALA B 1 37 ? 4.078 -32.219 -18.172 1 98.75 37 ALA B C 1
ATOM 2593 O O . ALA B 1 37 ? 3.059 -32.625 -17.625 1 98.75 37 ALA B O 1
ATOM 2594 N N . PRO B 1 38 ? 4.992 -32.969 -18.484 1 98.56 38 PRO B N 1
ATOM 2595 C CA . PRO B 1 38 ? 4.797 -34.438 -18.406 1 98.56 38 PRO B CA 1
ATOM 2596 C C . PRO B 1 38 ? 4.672 -34.906 -16.953 1 98.56 38 PRO B C 1
ATOM 2598 O O . PRO B 1 38 ? 5.234 -34.312 -16.047 1 98.56 38 PRO B O 1
ATOM 2601 N N . ALA B 1 39 ? 3.951 -36 -16.828 1 98.38 39 ALA B N 1
ATOM 2602 C CA . ALA B 1 39 ? 3.893 -36.688 -15.531 1 98.38 39 ALA B CA 1
ATOM 2603 C C . ALA B 1 39 ? 5.273 -37.188 -15.117 1 98.38 39 ALA B C 1
ATOM 2605 O O . ALA B 1 39 ? 6.125 -37.469 -15.961 1 98.38 39 ALA B O 1
ATOM 2606 N N . ASN B 1 40 ? 5.52 -37.219 -13.82 1 95.94 40 ASN B N 1
ATOM 2607 C CA . ASN B 1 40 ? 6.75 -37.719 -13.219 1 95.94 40 ASN B CA 1
ATOM 2608 C C . ASN B 1 40 ? 6.48 -38.438 -11.898 1 95.94 40 ASN B C 1
ATOM 2610 O O . ASN B 1 40 ? 6.32 -37.781 -10.859 1 95.94 40 ASN B O 1
ATOM 2614 N N . GLY B 1 41 ? 6.504 -39.75 -11.891 1 96.06 41 GLY B N 1
ATOM 2615 C CA . GLY B 1 41 ? 6.133 -40.5 -10.695 1 96.06 41 GLY B CA 1
ATOM 2616 C C . GLY B 1 41 ? 4.695 -40.281 -10.273 1 96.06 41 GLY B C 1
ATOM 2617 O O . GLY B 1 41 ? 3.771 -40.469 -11.078 1 96.06 41 GLY B O 1
ATOM 2618 N N . ASP B 1 42 ? 4.52 -39.812 -9.039 1 96.31 42 ASP B N 1
ATOM 2619 C CA . ASP B 1 42 ? 3.176 -39.562 -8.516 1 96.31 42 ASP B CA 1
ATOM 2620 C C . ASP B 1 42 ? 2.627 -38.219 -8.969 1 96.31 42 ASP B C 1
ATOM 2622 O O . ASP B 1 42 ? 1.451 -37.938 -8.75 1 96.31 42 ASP B O 1
ATOM 2626 N N . GLN B 1 43 ? 3.428 -37.438 -9.609 1 98.12 43 GLN B N 1
ATOM 2627 C CA . GLN B 1 43 ? 2.998 -36.156 -10.141 1 98.12 43 GLN B CA 1
ATOM 2628 C C . GLN B 1 43 ? 2.307 -36.312 -11.492 1 98.12 43 GLN B C 1
ATOM 2630 O O . GLN B 1 43 ? 2.918 -36.781 -12.461 1 98.12 43 GLN B O 1
ATOM 2635 N N . PRO B 1 44 ? 1.025 -35.969 -11.57 1 98.44 44 PRO B N 1
ATOM 2636 C CA . PRO B 1 44 ? 0.345 -36.062 -12.867 1 98.44 44 PRO B CA 1
ATOM 2637 C C . PRO B 1 44 ? 0.817 -35 -13.859 1 98.44 44 PRO B C 1
ATOM 2639 O O . PRO B 1 44 ? 1.494 -34.062 -13.477 1 98.44 44 PRO B O 1
ATOM 2642 N N . ALA B 1 45 ? 0.482 -35.312 -15.102 1 98.75 45 ALA B N 1
ATOM 2643 C CA . ALA B 1 45 ? 0.739 -34.281 -16.125 1 98.75 45 ALA B CA 1
ATOM 2644 C C . ALA B 1 45 ? -0.031 -33 -15.828 1 98.75 45 ALA B C 1
ATOM 2646 O O . ALA B 1 45 ? -1.121 -33.062 -15.258 1 98.75 45 ALA B O 1
ATOM 2647 N N . VAL B 1 46 ? 0.541 -31.875 -16.203 1 98.81 46 VAL B N 1
ATOM 2648 C CA . VAL B 1 46 ? -0.061 -30.578 -15.898 1 98.81 46 VAL B CA 1
ATOM 2649 C C . VAL B 1 46 ? -0.25 -29.781 -17.188 1 98.81 46 VAL B C 1
ATOM 2651 O O . VAL B 1 46 ? 0.726 -29.422 -17.859 1 98.81 46 VAL B O 1
ATOM 2654 N N . PRO B 1 47 ? -1.485 -29.469 -17.562 1 98.81 47 PRO B N 1
ATOM 2655 C CA . PRO B 1 47 ? -1.714 -28.625 -18.75 1 98.81 47 PRO B CA 1
ATOM 2656 C C . PRO B 1 47 ? -1.287 -27.188 -18.531 1 98.81 47 PRO B C 1
ATOM 2658 O O . PRO B 1 47 ? -1.489 -26.625 -17.438 1 98.81 47 PRO B O 1
ATOM 2661 N N . LEU B 1 48 ? -0.63 -26.641 -19.547 1 98.81 48 LEU B N 1
ATOM 2662 C CA . LEU B 1 48 ? -0.228 -25.234 -19.609 1 98.81 48 LEU B CA 1
ATOM 2663 C C . LEU B 1 48 ? -0.759 -24.578 -20.875 1 98.81 48 LEU B C 1
ATOM 2665 O O . LEU B 1 48 ? -0.721 -25.172 -21.953 1 98.81 48 LEU B O 1
ATOM 2669 N N . TYR B 1 49 ? -1.257 -23.359 -20.719 1 98.81 49 TYR B N 1
ATOM 2670 C CA . TYR B 1 49 ? -1.774 -22.609 -21.859 1 98.81 49 TYR B CA 1
ATOM 2671 C C . TYR B 1 49 ? -1.011 -21.312 -22.031 1 98.81 49 TYR B C 1
ATOM 2673 O O . TYR B 1 49 ? -0.974 -20.469 -21.125 1 98.81 49 TYR B O 1
ATOM 2681 N N . LEU B 1 50 ? -0.438 -21.125 -23.188 1 98.75 50 LEU B N 1
ATOM 2682 C CA . LEU B 1 50 ? 0.424 -19.984 -23.422 1 98.75 50 LEU B CA 1
ATOM 2683 C C . LEU B 1 50 ? -0.314 -18.906 -24.234 1 98.75 50 LEU B C 1
ATOM 2685 O O . LEU B 1 50 ? -1.009 -19.219 -25.203 1 98.75 50 LEU B O 1
ATOM 2689 N N . TYR B 1 51 ? -0.27 -17.703 -23.797 1 98.75 51 TYR B N 1
ATOM 2690 C CA . TYR B 1 51 ? -0.661 -16.5 -24.516 1 98.75 51 TYR B CA 1
ATOM 2691 C C . TYR B 1 51 ? 0.557 -15.641 -24.844 1 98.75 51 TYR B C 1
ATOM 2693 O O . TYR B 1 51 ? 1.146 -15.023 -23.953 1 98.75 51 TYR B O 1
ATOM 2701 N N . ARG B 1 52 ? 0.907 -15.641 -26.062 1 98.38 52 ARG B N 1
ATOM 2702 C CA . ARG B 1 52 ? 2.154 -15 -26.469 1 98.38 52 ARG B CA 1
ATOM 2703 C C . ARG B 1 52 ? 1.883 -13.789 -27.359 1 98.38 52 ARG B C 1
ATOM 2705 O O . ARG B 1 52 ? 1.123 -13.875 -28.328 1 98.38 52 ARG B O 1
ATOM 2712 N N . SER B 1 53 ? 2.541 -12.672 -26.984 1 98.38 53 SER B N 1
ATOM 2713 C CA . SER B 1 53 ? 2.469 -11.469 -27.812 1 98.38 53 SER B CA 1
ATOM 2714 C C . SER B 1 53 ? 3.178 -11.68 -29.141 1 98.38 53 SER B C 1
ATOM 2716 O O . SER B 1 53 ? 4.246 -12.289 -29.188 1 98.38 53 SER B O 1
ATOM 2718 N N . LYS B 1 54 ? 2.602 -11.141 -30.172 1 97 54 LYS B N 1
ATOM 2719 C CA . LYS B 1 54 ? 3.25 -11.172 -31.484 1 97 54 LYS B CA 1
ATOM 2720 C C . LYS B 1 54 ? 4.516 -10.32 -31.484 1 97 54 LYS B C 1
ATOM 2722 O O . LYS B 1 54 ? 5.41 -10.531 -32.312 1 97 54 LYS B O 1
ATOM 2727 N N . ASN B 1 55 ? 4.582 -9.414 -30.578 1 97.44 55 ASN B N 1
ATOM 2728 C CA . ASN B 1 55 ? 5.715 -8.5 -30.516 1 97.44 55 ASN B CA 1
ATOM 2729 C C . ASN B 1 55 ? 6.738 -8.945 -29.469 1 97.44 55 ASN B C 1
ATOM 2731 O O . ASN B 1 55 ? 7.703 -8.227 -29.203 1 97.44 55 ASN B O 1
ATOM 2735 N N . ALA B 1 56 ? 6.484 -10.102 -28.875 1 96.88 56 ALA B N 1
ATOM 2736 C CA . ALA B 1 56 ? 7.457 -10.594 -27.906 1 96.88 56 ALA B CA 1
ATOM 2737 C C . ALA B 1 56 ? 8.812 -10.852 -28.562 1 96.88 56 ALA B C 1
ATOM 2739 O O . ALA B 1 56 ? 8.875 -11.266 -29.719 1 96.88 56 ALA B O 1
ATOM 2740 N N . PRO B 1 57 ? 9.922 -10.578 -27.844 1 96.62 57 PRO B N 1
ATOM 2741 C CA . PRO B 1 57 ? 11.234 -10.945 -28.375 1 96.62 57 PRO B CA 1
ATOM 2742 C C . PRO B 1 57 ? 11.406 -12.453 -28.547 1 96.62 57 PRO B C 1
ATOM 2744 O O . PRO B 1 57 ? 10.57 -13.227 -28.078 1 96.62 57 PRO B O 1
ATOM 2747 N N . GLN B 1 58 ? 12.461 -12.844 -29.234 1 94.88 58 GLN B N 1
ATOM 2748 C CA . GLN B 1 58 ? 12.75 -14.258 -29.5 1 94.88 58 GLN B CA 1
ATOM 2749 C C . GLN B 1 58 ? 12.828 -15.047 -28.188 1 94.88 58 GLN B C 1
ATOM 2751 O O . GLN B 1 58 ? 12.281 -16.156 -28.094 1 94.88 58 GLN B O 1
ATOM 2756 N N . LEU B 1 59 ? 13.539 -14.406 -27.266 1 97.06 59 LEU B N 1
ATOM 2757 C CA . LEU B 1 59 ? 13.484 -14.914 -25.906 1 97.06 59 LEU B CA 1
ATOM 2758 C C . LEU B 1 59 ? 12.555 -14.062 -25.047 1 97.06 59 LEU B C 1
ATOM 2760 O O . LEU B 1 59 ? 12.953 -13.008 -24.547 1 97.06 59 LEU B O 1
ATOM 2764 N N . SER B 1 60 ? 11.375 -14.57 -24.922 1 98 60 SER B N 1
ATOM 2765 C CA . SER B 1 60 ? 10.281 -13.805 -24.312 1 98 60 SER B CA 1
ATOM 2766 C C . SER B 1 60 ? 10.32 -13.898 -22.797 1 98 60 SER B C 1
ATOM 2768 O O . SER B 1 60 ? 10.523 -14.984 -22.25 1 98 60 SER B O 1
ATOM 2770 N N . PRO B 1 61 ? 10.203 -12.719 -22.078 1 98.56 61 PRO B N 1
ATOM 2771 C CA . PRO B 1 61 ? 9.898 -12.852 -20.656 1 98.56 61 PRO B CA 1
ATOM 2772 C C . PRO B 1 61 ? 8.625 -13.648 -20.391 1 98.56 61 PRO B C 1
ATOM 2774 O O . PRO B 1 61 ? 7.754 -13.727 -21.25 1 98.56 61 PRO B O 1
ATOM 2777 N N . LEU B 1 62 ? 8.539 -14.281 -19.234 1 98.81 62 LEU B N 1
ATOM 2778 C CA . LEU B 1 62 ? 7.449 -15.195 -18.922 1 98.81 62 LEU B CA 1
ATOM 2779 C C . LEU B 1 62 ? 6.703 -14.742 -17.672 1 98.81 62 LEU B C 1
ATOM 2781 O O . LEU B 1 62 ? 7.324 -14.469 -16.641 1 98.81 62 LEU B O 1
ATOM 2785 N N . ILE B 1 63 ? 5.445 -14.578 -17.797 1 98.94 63 ILE B N 1
ATOM 2786 C CA . ILE B 1 63 ? 4.531 -14.43 -16.672 1 98.94 63 ILE B CA 1
ATOM 2787 C C . ILE B 1 63 ? 3.793 -15.742 -16.422 1 98.94 63 ILE B C 1
ATOM 2789 O O . ILE B 1 63 ? 3.014 -16.188 -17.266 1 98.94 63 ILE B O 1
ATOM 2793 N N . TYR B 1 64 ? 4.117 -16.422 -15.352 1 98.94 64 TYR B N 1
ATOM 2794 C CA . TYR B 1 64 ? 3.443 -17.656 -14.969 1 98.94 64 TYR B CA 1
ATOM 2795 C C . TYR B 1 64 ? 2.203 -17.359 -14.133 1 98.94 64 TYR B C 1
ATOM 2797 O O . TYR B 1 64 ? 2.307 -17.047 -12.945 1 98.94 64 TYR B O 1
ATOM 2805 N N . PHE B 1 65 ? 1.058 -17.516 -14.75 1 98.94 65 PHE B N 1
ATOM 2806 C CA . PHE B 1 65 ? -0.197 -17.047 -14.164 1 98.94 65 PHE B CA 1
ATOM 2807 C C . PHE B 1 65 ? -0.943 -18.203 -13.516 1 98.94 65 PHE B C 1
ATOM 2809 O O . PHE B 1 65 ? -1.026 -19.297 -14.078 1 98.94 65 PHE B O 1
ATOM 2816 N N . ILE B 1 66 ? -1.456 -17.922 -12.328 1 98.88 66 ILE B N 1
ATOM 2817 C CA . ILE B 1 66 ? -2.229 -18.891 -11.555 1 98.88 66 ILE B CA 1
ATOM 2818 C C . ILE B 1 66 ? -3.607 -18.312 -11.242 1 98.88 66 ILE B C 1
ATOM 2820 O O . ILE B 1 66 ? -3.721 -17.281 -10.578 1 98.88 66 ILE B O 1
ATOM 2824 N N . HIS B 1 67 ? -4.645 -18.938 -11.711 1 97.62 67 HIS B N 1
ATOM 2825 C CA . HIS B 1 67 ? -6 -18.406 -11.609 1 97.62 67 HIS B CA 1
ATOM 2826 C C . HIS B 1 67 ? -6.539 -18.531 -10.195 1 97.62 67 HIS B C 1
ATOM 2828 O O . HIS B 1 67 ? -6.09 -19.391 -9.43 1 97.62 67 HIS B O 1
ATOM 2834 N N . GLY B 1 68 ? -7.527 -17.688 -9.898 1 96.44 68 GLY B N 1
ATOM 2835 C CA . GLY B 1 68 ? -8.219 -17.75 -8.617 1 96.44 68 GLY B CA 1
ATOM 2836 C C . GLY B 1 68 ? -9.367 -18.734 -8.609 1 96.44 68 GLY B C 1
ATOM 2837 O O . GLY B 1 68 ? -9.422 -19.641 -9.453 1 96.44 68 GLY B O 1
ATOM 2838 N N . GLY B 1 69 ? -10.203 -18.594 -7.52 1 93.56 69 GLY B N 1
ATOM 2839 C CA . GLY B 1 69 ? -11.359 -19.469 -7.379 1 93.56 69 GLY B CA 1
ATOM 2840 C C . GLY B 1 69 ? -11.43 -20.156 -6.027 1 93.56 69 GLY B C 1
ATOM 2841 O O . GLY B 1 69 ? -12.086 -21.188 -5.887 1 93.56 69 GLY B O 1
ATOM 2842 N N . GLY B 1 70 ? -10.727 -19.641 -5.094 1 94.88 70 GLY B N 1
ATOM 2843 C CA . GLY B 1 70 ? -10.805 -20.125 -3.729 1 94.88 70 GLY B CA 1
ATOM 2844 C C . GLY B 1 70 ? -10.32 -21.562 -3.584 1 94.88 70 GLY B C 1
ATOM 2845 O O . GLY B 1 70 ? -10.766 -22.281 -2.684 1 94.88 70 GLY B O 1
ATOM 2846 N N . TYR B 1 71 ? -9.555 -22.047 -4.562 1 95.81 71 TYR B N 1
ATOM 2847 C CA . TYR B 1 71 ? -9.047 -23.422 -4.668 1 95.81 71 TYR B CA 1
ATOM 2848 C C . TYR B 1 71 ? -10.172 -24.391 -5.012 1 95.81 71 TYR B C 1
ATOM 2850 O O . TYR B 1 71 ? -9.938 -25.594 -5.121 1 95.81 71 TYR B O 1
ATOM 2858 N N . LEU B 1 72 ? -11.367 -23.891 -5.223 1 93.12 72 LEU B N 1
ATOM 2859 C CA . LEU B 1 72 ? -12.539 -24.75 -5.414 1 93.12 72 LEU B CA 1
ATOM 2860 C C . LEU B 1 72 ? -13.047 -24.656 -6.848 1 93.12 72 LEU B C 1
ATOM 2862 O O . LEU B 1 72 ? -13.766 -25.547 -7.309 1 93.12 72 LEU B O 1
ATOM 2866 N N . MET B 1 73 ? -12.766 -23.609 -7.457 1 91.06 73 MET B N 1
ATOM 2867 C CA . MET B 1 73 ? -13.273 -23.391 -8.812 1 91.06 73 MET B CA 1
ATOM 2868 C C . MET B 1 73 ? -12.242 -22.672 -9.672 1 91.06 73 MET B C 1
ATOM 2870 O O . MET B 1 73 ? -11.133 -22.391 -9.219 1 91.06 73 MET B O 1
ATOM 2874 N N . GLY B 1 74 ? -12.609 -22.469 -10.945 1 91.88 74 GLY B N 1
ATOM 2875 C CA . GLY B 1 74 ? -11.742 -21.781 -11.898 1 91.88 74 GLY B CA 1
ATOM 2876 C C . GLY B 1 74 ? -11.008 -22.734 -12.82 1 91.88 74 GLY B C 1
ATOM 2877 O O . GLY B 1 74 ? -11.039 -23.953 -12.617 1 91.88 74 GLY B O 1
ATOM 2878 N N . ASN B 1 75 ? -10.469 -22.156 -13.789 1 94.31 75 ASN B N 1
ATOM 2879 C CA . ASN B 1 75 ? -9.625 -22.906 -14.719 1 94.31 75 ASN B CA 1
ATOM 2880 C C . ASN B 1 75 ? -8.641 -21.984 -15.438 1 94.31 75 ASN B C 1
ATOM 2882 O O . ASN B 1 75 ? -8.789 -20.766 -15.414 1 94.31 75 ASN B O 1
ATOM 2886 N N . ALA B 1 76 ? -7.727 -22.609 -16.094 1 97.31 76 ALA B N 1
ATOM 2887 C CA . ALA B 1 76 ? -6.551 -21.891 -16.594 1 97.31 76 ALA B CA 1
ATOM 2888 C C . ALA B 1 76 ? -6.898 -21.062 -17.828 1 97.31 76 ALA B C 1
ATOM 2890 O O . ALA B 1 76 ? -6.121 -20.203 -18.25 1 97.31 76 ALA B O 1
ATOM 2891 N N . LYS B 1 77 ? -8.055 -21.234 -18.438 1 96.38 77 LYS B N 1
ATOM 2892 C CA . LYS B 1 77 ? -8.344 -20.562 -19.703 1 96.38 77 LYS B CA 1
ATOM 2893 C C . LYS B 1 77 ? -9.414 -19.5 -19.531 1 96.38 77 LYS B C 1
ATOM 2895 O O . LYS B 1 77 ? -9.695 -18.734 -20.453 1 96.38 77 LYS B O 1
ATOM 2900 N N . SER B 1 78 ? -10.039 -19.375 -18.328 1 93.06 78 SER B N 1
ATOM 2901 C CA . SER B 1 78 ? -11.227 -18.562 -18.141 1 93.06 78 SER B CA 1
ATOM 2902 C C . SER B 1 78 ? -10.906 -17.078 -18.312 1 93.06 78 SER B C 1
ATOM 2904 O O . SER B 1 78 ? -11.805 -16.266 -18.516 1 93.06 78 SER B O 1
ATOM 2906 N N . LYS B 1 79 ? -9.617 -16.719 -18.281 1 94.56 79 LYS B N 1
ATOM 2907 C CA . LYS B 1 79 ? -9.242 -15.312 -18.375 1 94.56 79 LYS B CA 1
ATOM 2908 C C . LYS B 1 79 ? -8.43 -15.047 -19.641 1 94.56 79 LYS B C 1
ATOM 2910 O O . LYS B 1 79 ? -7.57 -14.164 -19.656 1 94.56 79 LYS B O 1
ATOM 2915 N N . GLY B 1 80 ? -8.742 -15.773 -20.656 1 96.75 80 GLY B N 1
ATOM 2916 C CA . GLY B 1 80 ? -7.918 -15.75 -21.844 1 96.75 80 GLY B CA 1
ATOM 2917 C C . GLY B 1 80 ? -7.762 -14.359 -22.438 1 96.75 80 GLY B C 1
ATOM 2918 O O . GLY B 1 80 ? -6.66 -13.961 -22.828 1 96.75 80 GLY B O 1
ATOM 2919 N N . THR B 1 81 ? -8.812 -13.57 -22.516 1 96.19 81 THR B N 1
ATOM 2920 C CA . THR B 1 81 ? -8.766 -12.234 -23.109 1 96.19 81 THR B CA 1
ATOM 2921 C C . THR B 1 81 ? -7.852 -11.32 -22.297 1 96.19 81 THR B C 1
ATOM 2923 O O . THR B 1 81 ? -7.031 -10.594 -22.859 1 96.19 81 THR B O 1
ATOM 2926 N N . ARG B 1 82 ? -7.973 -11.375 -21.031 1 94.81 82 ARG B N 1
ATOM 2927 C CA . ARG B 1 82 ? -7.148 -10.547 -20.156 1 94.81 82 ARG B CA 1
ATOM 2928 C C . ARG B 1 82 ? -5.688 -10.977 -20.203 1 94.81 82 ARG B C 1
ATOM 2930 O O . ARG B 1 82 ? -4.781 -10.141 -20.141 1 94.81 82 ARG B O 1
ATOM 2937 N N . LEU B 1 83 ? -5.469 -12.25 -20.266 1 97.75 83 LEU B N 1
ATOM 2938 C CA . LEU B 1 83 ? -4.105 -12.766 -20.312 1 97.75 83 LEU B CA 1
ATOM 2939 C C . LEU B 1 83 ? -3.42 -12.383 -21.625 1 97.75 83 LEU B C 1
ATOM 2941 O O . LEU B 1 83 ? -2.24 -12.023 -21.625 1 97.75 83 LEU B O 1
ATOM 2945 N N . MET B 1 84 ? -4.191 -12.453 -22.719 1 98.25 84 MET B N 1
ATOM 2946 C CA . MET B 1 84 ? -3.635 -12.016 -24 1 98.25 84 MET B CA 1
ATOM 2947 C C . MET B 1 84 ? -3.338 -10.523 -23.984 1 98.25 84 MET B C 1
ATOM 2949 O O . MET B 1 84 ? -2.32 -10.078 -24.531 1 98.25 84 MET B O 1
ATOM 2953 N N . GLN B 1 85 ? -4.223 -9.789 -23.391 1 96.94 85 GLN B N 1
ATOM 2954 C CA . GLN B 1 85 ? -3.99 -8.352 -23.25 1 96.94 85 GLN B CA 1
ATOM 2955 C C . GLN B 1 85 ? -2.719 -8.07 -22.453 1 96.94 85 GLN B C 1
ATOM 2957 O O . GLN B 1 85 ? -1.911 -7.227 -22.844 1 96.94 85 GLN B O 1
ATOM 2962 N N . LEU B 1 86 ? -2.572 -8.734 -21.391 1 97.81 86 LEU B N 1
ATOM 2963 C CA . LEU B 1 86 ? -1.38 -8.602 -20.562 1 97.81 86 LEU B CA 1
ATOM 2964 C C . LEU B 1 86 ? -0.123 -8.945 -21.359 1 97.81 86 LEU B C 1
ATOM 2966 O O . LEU B 1 86 ? 0.868 -8.211 -21.297 1 97.81 86 LEU B O 1
ATOM 2970 N N . ALA B 1 87 ? -0.152 -10.031 -22.062 1 98.69 87 ALA B N 1
ATOM 2971 C CA . ALA B 1 87 ? 0.967 -10.445 -22.906 1 98.69 87 ALA B CA 1
ATOM 2972 C C . ALA B 1 87 ? 1.335 -9.352 -23.906 1 98.69 87 ALA B C 1
ATOM 2974 O O . ALA B 1 87 ? 2.512 -9.016 -24.062 1 98.69 87 ALA B O 1
ATOM 2975 N N . ASN B 1 88 ? 0.308 -8.82 -24.5 1 98.44 88 ASN B N 1
ATOM 2976 C CA . ASN B 1 88 ? 0.529 -7.797 -25.516 1 98.44 88 ASN B CA 1
ATOM 2977 C C . ASN B 1 88 ? 1.091 -6.512 -24.922 1 98.44 88 ASN B C 1
ATOM 2979 O O . ASN B 1 88 ? 1.994 -5.898 -25.484 1 98.44 88 ASN B O 1
ATOM 2983 N N . GLU B 1 89 ? 0.542 -6.141 -23.797 1 97.69 89 GLU B N 1
ATOM 2984 C CA . GLU B 1 89 ? 0.963 -4.898 -23.156 1 97.69 89 GLU B CA 1
ATOM 2985 C C . GLU B 1 89 ? 2.424 -4.973 -22.719 1 97.69 89 GLU B C 1
ATOM 2987 O O . GLU B 1 89 ? 3.129 -3.959 -22.734 1 97.69 89 GLU B O 1
ATOM 2992 N N . LEU B 1 90 ? 2.904 -6.145 -22.422 1 98.25 90 LEU B N 1
ATOM 2993 C CA . LEU B 1 90 ? 4.238 -6.285 -21.844 1 98.25 90 LEU B CA 1
ATOM 2994 C C . LEU B 1 90 ? 5.188 -6.949 -22.844 1 98.25 90 LEU B C 1
ATOM 2996 O O . LEU B 1 90 ? 6.352 -7.203 -22.516 1 98.25 90 LEU B O 1
ATOM 3000 N N . ASN B 1 91 ? 4.711 -7.227 -24.047 1 98.31 91 ASN B N 1
ATOM 3001 C CA . ASN B 1 91 ? 5.488 -7.965 -25.031 1 98.31 91 ASN B CA 1
ATOM 3002 C C . ASN B 1 91 ? 6.133 -9.211 -24.422 1 98.31 91 ASN B C 1
ATOM 3004 O O . ASN B 1 91 ? 7.344 -9.406 -24.531 1 98.31 91 ASN B O 1
ATOM 3008 N N . ALA B 1 92 ? 5.238 -10.031 -23.844 1 98.75 92 ALA B N 1
ATOM 3009 C CA . ALA B 1 92 ? 5.68 -11.188 -23.078 1 98.75 92 ALA B CA 1
ATOM 3010 C C . ALA B 1 92 ? 4.84 -12.422 -23.422 1 98.75 92 ALA B C 1
ATOM 3012 O O . ALA B 1 92 ? 3.961 -12.359 -24.281 1 98.75 92 ALA B O 1
ATOM 3013 N N . THR B 1 93 ? 5.199 -13.531 -22.891 1 98.81 93 THR B N 1
ATOM 3014 C CA . THR B 1 93 ? 4.395 -14.75 -22.859 1 98.81 93 THR B CA 1
ATOM 3015 C C . THR B 1 93 ? 3.781 -14.961 -21.484 1 98.81 93 THR B C 1
ATOM 3017 O O . THR B 1 93 ? 4.469 -14.828 -20.469 1 98.81 93 THR B O 1
ATOM 3020 N N . VAL B 1 94 ? 2.512 -15.156 -21.469 1 98.94 94 VAL B N 1
ATOM 3021 C CA . VAL B 1 94 ? 1.839 -15.578 -20.25 1 98.94 94 VAL B CA 1
ATOM 3022 C C . VAL B 1 94 ? 1.538 -17.078 -20.312 1 98.94 94 VAL B C 1
ATOM 3024 O O . VAL B 1 94 ? 0.975 -17.562 -21.297 1 98.94 94 VAL B O 1
ATOM 3027 N N . ALA B 1 95 ? 1.985 -17.844 -19.375 1 98.94 95 ALA B N 1
ATOM 3028 C CA . ALA B 1 95 ? 1.622 -19.25 -19.234 1 98.94 95 ALA B CA 1
ATOM 3029 C C . ALA B 1 95 ? 0.644 -19.453 -18.094 1 98.94 95 ALA B C 1
ATOM 3031 O O . ALA B 1 95 ? 0.981 -19.203 -16.922 1 98.94 95 ALA B O 1
ATOM 3032 N N . SER B 1 96 ? -0.524 -19.875 -18.422 1 98.88 96 SER B N 1
ATOM 3033 C CA . SER B 1 96 ? -1.551 -20.156 -17.422 1 98.88 96 SER B CA 1
ATOM 3034 C C . SER B 1 96 ? -1.568 -21.641 -17.047 1 98.88 96 SER B C 1
ATOM 3036 O O . SER B 1 96 ? -1.667 -22.5 -17.922 1 98.88 96 SER B O 1
ATOM 3038 N N . VAL B 1 97 ? -1.506 -21.953 -15.781 1 98.94 97 VAL B N 1
ATOM 3039 C CA . VAL B 1 97 ? -1.362 -23.328 -15.352 1 98.94 97 VAL B CA 1
ATOM 3040 C C . VAL B 1 97 ? -2.715 -23.875 -14.898 1 98.94 97 VAL B C 1
ATOM 3042 O O . VAL B 1 97 ? -3.482 -23.172 -14.234 1 98.94 97 VAL B O 1
ATOM 3045 N N . GLU B 1 98 ? -3.002 -25.094 -15.32 1 98.62 98 GLU B N 1
ATOM 3046 C CA . GLU B 1 98 ? -4.172 -25.828 -14.852 1 98.62 98 GLU B CA 1
ATOM 3047 C C . GLU B 1 98 ? -3.826 -26.719 -13.664 1 98.62 98 GLU B C 1
ATOM 3049 O O . GLU B 1 98 ? -3.52 -27.891 -13.836 1 98.62 98 GLU B O 1
ATOM 3054 N N . TYR B 1 99 ? -3.891 -26.156 -12.531 1 98.62 99 TYR B N 1
ATOM 3055 C CA . TYR B 1 99 ? -3.607 -26.938 -11.336 1 98.62 99 TYR B CA 1
ATOM 3056 C C . TYR B 1 99 ? -4.855 -27.672 -10.867 1 98.62 99 TYR B C 1
ATOM 3058 O O . TYR B 1 99 ? -5.98 -27.25 -11.141 1 98.62 99 TYR B O 1
ATOM 3066 N N . ARG B 1 100 ? -4.73 -28.781 -10.164 1 98.19 100 ARG B N 1
ATOM 3067 C CA . ARG B 1 100 ? -5.871 -29.516 -9.633 1 98.19 100 ARG B CA 1
ATOM 3068 C C . ARG B 1 100 ? -6.547 -28.75 -8.508 1 98.19 100 ARG B C 1
ATOM 3070 O O . ARG B 1 100 ? -5.879 -28.25 -7.602 1 98.19 100 ARG B O 1
ATOM 3077 N N . LEU B 1 101 ? -7.816 -28.625 -8.539 1 96.75 101 LEU B N 1
ATOM 3078 C CA . LEU B 1 101 ? -8.609 -27.984 -7.496 1 96.75 101 LEU B CA 1
ATOM 3079 C C . LEU B 1 101 ? -8.625 -28.844 -6.23 1 96.75 101 LEU B C 1
ATOM 3081 O O . LEU B 1 101 ? -8.414 -30.062 -6.293 1 96.75 101 LEU B O 1
ATOM 3085 N N . ALA B 1 102 ? -8.906 -28.172 -5.156 1 96.94 102 ALA B N 1
ATOM 3086 C CA . ALA B 1 102 ? -8.898 -28.828 -3.848 1 96.94 102 ALA B CA 1
ATOM 3087 C C . ALA B 1 102 ? -9.938 -29.953 -3.787 1 96.94 102 ALA B C 1
ATOM 3089 O O . ALA B 1 102 ? -9.773 -30.922 -3.047 1 96.94 102 ALA B O 1
ATOM 3090 N N . SER B 1 103 ? -11.023 -29.812 -4.57 1 92.25 103 SER B N 1
ATOM 3091 C CA . SER B 1 103 ? -12.078 -30.828 -4.613 1 92.25 103 SER B CA 1
ATOM 3092 C C . SER B 1 103 ? -11.602 -32.094 -5.32 1 92.25 103 SER B C 1
ATOM 3094 O O . SER B 1 103 ? -12.164 -33.156 -5.117 1 92.25 103 SER B O 1
ATOM 3096 N N . VAL B 1 104 ? -10.648 -31.922 -6.184 1 95.31 104 VAL B N 1
ATOM 3097 C CA . VAL B 1 104 ? -10.07 -33.062 -6.906 1 95.31 104 VAL B CA 1
ATOM 3098 C C . VAL B 1 104 ? -8.961 -33.688 -6.074 1 95.31 104 VAL B C 1
ATOM 3100 O O . VAL B 1 104 ? -8.922 -34.906 -5.918 1 95.31 104 VAL B O 1
ATOM 3103 N N . ALA B 1 105 ? -8.094 -32.969 -5.566 1 97.56 105 ALA B N 1
ATOM 3104 C CA . ALA B 1 105 ? -6.988 -33.406 -4.719 1 97.56 105 ALA B CA 1
ATOM 3105 C C . ALA B 1 105 ? -6.578 -32.312 -3.736 1 97.56 105 ALA B C 1
ATOM 3107 O O . ALA B 1 105 ? -6.281 -31.188 -4.141 1 97.56 105 ALA B O 1
ATOM 3108 N N . PRO B 1 106 ? -6.508 -32.656 -2.453 1 97.88 106 PRO B N 1
ATOM 3109 C CA . PRO B 1 106 ? -6.113 -31.641 -1.465 1 97.88 106 PRO B CA 1
ATOM 3110 C C . PRO B 1 106 ? -4.617 -31.328 -1.508 1 97.88 106 PRO B C 1
ATOM 3112 O O . PRO B 1 106 ? -3.893 -31.875 -2.342 1 97.88 106 PRO B O 1
ATOM 3115 N N . PHE B 1 107 ? -4.145 -30.453 -0.671 1 98.44 107 PHE B N 1
ATOM 3116 C CA . PHE B 1 107 ? -2.74 -30.094 -0.507 1 98.44 107 PHE B CA 1
ATOM 3117 C C . PHE B 1 107 ? -1.894 -31.344 -0.269 1 98.44 107 PHE B C 1
ATOM 3119 O O . PHE B 1 107 ? -2.312 -32.25 0.442 1 98.44 107 PHE B O 1
ATOM 3126 N N . PRO B 1 108 ? -0.797 -31.344 -0.986 1 98.5 108 PRO B N 1
ATOM 3127 C CA . PRO B 1 108 ? -0.099 -30.281 -1.732 1 98.5 108 PRO B CA 1
ATOM 3128 C C . PRO B 1 108 ? -0.235 -30.453 -3.244 1 98.5 108 PRO B C 1
ATOM 3130 O O . PRO B 1 108 ? 0.665 -30.062 -3.994 1 98.5 108 PR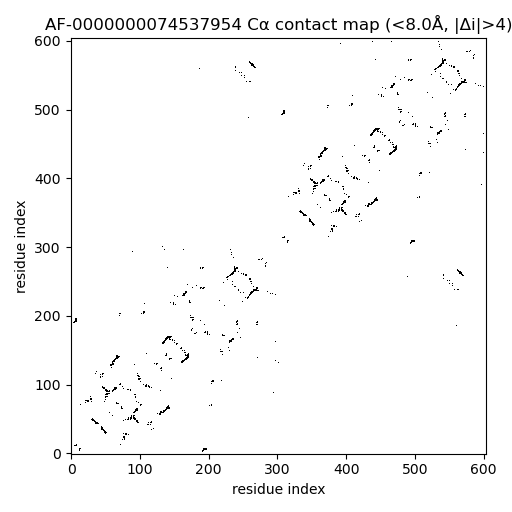O B O 1
ATOM 3133 N N . ALA B 1 109 ? -1.326 -31.016 -3.709 1 98.69 109 ALA B N 1
ATOM 3134 C CA . ALA B 1 109 ? -1.478 -31.328 -5.129 1 98.69 109 ALA B CA 1
ATOM 3135 C C . ALA B 1 109 ? -1.414 -30.062 -5.98 1 98.69 109 ALA B C 1
ATOM 3137 O O . ALA B 1 109 ? -0.771 -30.047 -7.031 1 98.69 109 ALA B O 1
ATOM 3138 N N . ASP B 1 110 ? -2.107 -29.062 -5.52 1 98.75 110 ASP B N 1
ATOM 3139 C CA . ASP B 1 110 ? -2.133 -27.812 -6.262 1 98.75 110 ASP B CA 1
ATOM 3140 C C . ASP B 1 110 ? -0.729 -27.219 -6.391 1 98.75 110 ASP B C 1
ATOM 3142 O O . ASP B 1 110 ? -0.309 -26.844 -7.484 1 98.75 110 ASP B O 1
ATOM 3146 N N . LEU B 1 111 ? 0.033 -27.172 -5.312 1 98.81 111 LEU B N 1
ATOM 3147 C CA . LEU B 1 111 ? 1.394 -26.641 -5.293 1 98.81 111 LEU B CA 1
ATOM 3148 C C . LEU B 1 111 ? 2.312 -27.484 -6.176 1 98.81 111 LEU B C 1
ATOM 3150 O O . LEU B 1 111 ? 3.121 -26.938 -6.93 1 98.81 111 LEU B O 1
ATOM 3154 N N . ASN B 1 112 ? 2.135 -28.797 -6.047 1 98.75 112 ASN B N 1
ATOM 3155 C CA . ASN B 1 112 ? 2.938 -29.688 -6.875 1 98.75 112 ASN B CA 1
ATOM 3156 C C . ASN B 1 112 ? 2.672 -29.469 -8.359 1 98.75 112 ASN B C 1
ATOM 3158 O O . ASN B 1 112 ? 3.604 -29.469 -9.164 1 98.75 112 ASN B O 1
ATOM 3162 N N . ASP B 1 113 ? 1.421 -29.328 -8.688 1 98.88 113 ASP B N 1
ATOM 3163 C CA . ASP B 1 113 ? 1.073 -29.047 -10.078 1 98.88 113 ASP B CA 1
ATOM 3164 C C . ASP B 1 113 ? 1.697 -27.75 -10.562 1 98.88 113 ASP B C 1
ATOM 3166 O O . ASP B 1 113 ? 2.32 -27.703 -11.625 1 98.88 113 ASP B O 1
ATOM 3170 N N . ALA B 1 114 ? 1.531 -26.703 -9.773 1 98.88 114 ALA B N 1
ATOM 3171 C CA . ALA B 1 114 ? 2.092 -25.406 -10.141 1 98.88 114 ALA B CA 1
ATOM 3172 C C . ALA B 1 114 ? 3.609 -25.484 -10.297 1 98.88 114 ALA B C 1
ATOM 3174 O O . ALA B 1 114 ? 4.176 -24.938 -11.242 1 98.88 114 ALA B O 1
ATOM 3175 N N . TYR B 1 115 ? 4.242 -26.125 -9.359 1 98.81 115 TYR B N 1
ATOM 3176 C CA . TYR B 1 115 ? 5.695 -26.25 -9.414 1 98.81 115 TYR B CA 1
ATOM 3177 C C . TYR B 1 115 ? 6.133 -27.062 -10.625 1 98.81 115 TYR B C 1
ATOM 3179 O O . TYR B 1 115 ? 7.082 -26.688 -11.32 1 98.81 115 TYR B O 1
ATOM 3187 N N . SER B 1 116 ? 5.461 -28.188 -10.875 1 98.69 116 SER B N 1
ATOM 3188 C CA . SER B 1 116 ? 5.816 -29.047 -11.992 1 98.69 116 SER B CA 1
ATOM 3189 C C . SER B 1 116 ? 5.684 -28.312 -13.32 1 98.69 116 SER B C 1
ATOM 3191 O O . SER B 1 116 ? 6.539 -28.438 -14.203 1 98.69 116 SER B O 1
ATOM 3193 N N . GLY B 1 117 ? 4.574 -27.609 -13.469 1 98.88 117 GLY B N 1
ATOM 3194 C CA . GLY B 1 117 ? 4.398 -26.797 -14.672 1 98.88 117 GLY B CA 1
ATOM 3195 C C . GLY B 1 117 ? 5.477 -25.75 -14.852 1 98.88 117 GLY B C 1
ATOM 3196 O O . GLY B 1 117 ? 6.035 -25.609 -15.938 1 98.88 117 GLY B O 1
ATOM 3197 N N . LEU B 1 118 ? 5.793 -25.016 -13.781 1 98.88 118 LEU B N 1
ATOM 3198 C CA . LEU B 1 118 ? 6.82 -23.984 -13.828 1 98.88 118 LEU B CA 1
ATOM 3199 C C . LEU B 1 118 ? 8.18 -24.594 -14.156 1 98.88 118 LEU B C 1
ATOM 3201 O O . LEU B 1 118 ? 8.914 -24.062 -15 1 98.88 118 LEU B O 1
ATOM 3205 N N . LYS B 1 119 ? 8.523 -25.656 -13.492 1 98.69 119 LYS B N 1
ATOM 3206 C CA . LYS B 1 119 ? 9.789 -26.328 -13.711 1 98.69 119 LYS B CA 1
ATOM 3207 C C . LYS B 1 119 ? 9.93 -26.781 -15.164 1 98.69 119 LYS B C 1
ATOM 3209 O O . LYS B 1 119 ? 11 -26.641 -15.766 1 98.69 119 LYS B O 1
ATOM 3214 N N . TYR B 1 120 ? 8.875 -27.297 -15.734 1 98.69 120 TYR B N 1
ATOM 3215 C CA . TYR B 1 120 ? 8.883 -27.719 -17.125 1 98.69 120 TYR B CA 1
ATOM 3216 C C . TYR B 1 120 ? 9.242 -26.547 -18.047 1 98.69 120 TYR B C 1
ATOM 3218 O O . TYR B 1 120 ? 10.047 -26.688 -18.969 1 98.69 120 TYR B O 1
ATOM 3226 N N . LEU B 1 121 ? 8.625 -25.391 -17.797 1 98.69 121 LEU B N 1
ATOM 3227 C CA . LEU B 1 121 ? 8.883 -24.219 -18.609 1 98.69 121 LEU B CA 1
ATOM 3228 C C . LEU B 1 121 ? 10.336 -23.766 -18.484 1 98.69 121 LEU B C 1
ATOM 3230 O O . LEU B 1 121 ? 10.969 -23.391 -19.469 1 98.69 121 LEU B O 1
ATOM 3234 N N . PHE B 1 122 ? 10.898 -23.797 -17.234 1 98.31 122 PHE B N 1
ATOM 3235 C CA . PHE B 1 122 ? 12.297 -23.453 -17.016 1 98.31 122 PHE B CA 1
ATOM 3236 C C . PHE B 1 122 ? 13.211 -24.406 -17.781 1 98.31 122 PHE B C 1
ATOM 3238 O O . PHE B 1 122 ? 14.141 -23.953 -18.469 1 98.31 122 PHE B O 1
ATOM 3245 N N . GLU B 1 123 ? 12.906 -25.672 -17.672 1 97.75 123 GLU B N 1
ATOM 3246 C CA . GLU B 1 123 ? 13.773 -26.688 -18.266 1 97.75 123 GLU B CA 1
ATOM 3247 C C . GLU B 1 123 ? 13.719 -26.656 -19.781 1 97.75 123 GLU B C 1
ATOM 3249 O O . GLU B 1 123 ? 14.672 -27.062 -20.453 1 97.75 123 GLU B O 1
ATOM 3254 N N . ASN B 1 124 ? 12.695 -26.188 -20.359 1 97.94 124 ASN B N 1
ATOM 3255 C CA . ASN B 1 124 ? 12.516 -26.172 -21.812 1 97.94 124 ASN B CA 1
ATOM 3256 C C . ASN B 1 124 ? 12.508 -24.734 -22.344 1 97.94 124 ASN B C 1
ATOM 3258 O O . ASN B 1 124 ? 12.016 -24.484 -23.453 1 97.94 124 ASN B O 1
ATOM 3262 N N . ALA B 1 125 ? 12.945 -23.797 -21.609 1 97.81 125 ALA B N 1
ATOM 3263 C CA . ALA B 1 125 ? 12.828 -22.359 -21.906 1 97.81 125 ALA B CA 1
ATOM 3264 C C . ALA B 1 125 ? 13.367 -22.047 -23.297 1 97.81 125 ALA B C 1
ATOM 3266 O O . ALA B 1 125 ? 12.695 -21.375 -24.078 1 97.81 125 ALA B O 1
ATOM 3267 N N . LYS B 1 126 ? 14.523 -22.5 -23.641 1 96.5 126 LYS B N 1
ATOM 3268 C CA . LYS B 1 126 ? 15.148 -22.188 -24.922 1 96.5 126 LYS B CA 1
ATOM 3269 C C . LYS B 1 126 ? 14.289 -22.656 -26.078 1 96.5 126 LYS B C 1
ATOM 3271 O O . LYS B 1 126 ? 14.016 -21.891 -27.016 1 96.5 126 LYS B O 1
ATOM 3276 N N . SER B 1 127 ? 13.875 -23.906 -25.984 1 97.19 127 SER B N 1
ATOM 3277 C CA . SER B 1 127 ? 13.086 -24.484 -27.062 1 97.19 127 SER B CA 1
ATOM 3278 C C . SER B 1 127 ? 11.727 -23.797 -27.172 1 97.19 127 SER B C 1
ATOM 3280 O O . SER B 1 127 ? 11.133 -23.75 -28.266 1 97.19 127 SER B O 1
ATOM 3282 N N . LEU B 1 128 ? 11.266 -23.203 -26.094 1 97.88 128 LEU B N 1
ATOM 3283 C CA . LEU B 1 128 ? 9.953 -22.562 -26.078 1 97.88 128 LEU B CA 1
ATOM 3284 C C . LEU B 1 128 ? 10.062 -21.078 -26.344 1 97.88 128 LEU B C 1
ATOM 3286 O O . LEU B 1 128 ? 9.055 -20.359 -26.359 1 97.88 128 LEU B O 1
ATOM 3290 N N . GLY B 1 129 ? 11.289 -20.609 -26.5 1 97.94 129 GLY B N 1
ATOM 3291 C CA . GLY B 1 129 ? 11.508 -19.188 -26.75 1 97.94 129 GLY B CA 1
ATOM 3292 C C . GLY B 1 129 ? 11.273 -18.328 -25.531 1 97.94 129 GLY B C 1
ATOM 3293 O O . GLY B 1 129 ? 10.734 -17.219 -25.641 1 97.94 129 GLY B O 1
ATOM 3294 N N . LEU B 1 130 ? 11.578 -18.859 -24.406 1 98.31 130 LEU B N 1
ATOM 3295 C CA . LEU B 1 130 ? 11.383 -18.141 -23.156 1 98.31 130 LEU B CA 1
ATOM 3296 C C . LEU B 1 130 ? 12.727 -17.75 -22.531 1 98.31 130 LEU B C 1
ATOM 3298 O O . LEU B 1 130 ? 13.703 -18.5 -22.641 1 98.31 130 LEU B O 1
ATOM 3302 N N . ASP B 1 131 ? 12.82 -16.562 -21.969 1 97.94 131 ASP B N 1
ATOM 3303 C CA . ASP B 1 131 ? 13.984 -16.125 -21.203 1 97.94 131 ASP B CA 1
ATOM 3304 C C . ASP B 1 131 ? 13.883 -16.578 -19.75 1 97.94 131 ASP B C 1
ATOM 3306 O O . ASP B 1 131 ? 13.148 -15.984 -18.953 1 97.94 131 ASP B O 1
ATOM 3310 N N . LYS B 1 132 ? 14.609 -17.562 -19.375 1 96.19 132 LYS B N 1
ATOM 3311 C CA . LYS B 1 132 ? 14.492 -18.172 -18.062 1 96.19 132 LYS B CA 1
ATOM 3312 C C . LYS B 1 132 ? 14.914 -17.203 -16.953 1 96.19 132 LYS B C 1
ATOM 3314 O O . LYS B 1 132 ? 14.617 -17.422 -15.781 1 96.19 132 LYS B O 1
ATOM 3319 N N . ARG B 1 133 ? 15.648 -16.109 -17.281 1 96.62 133 ARG B N 1
ATOM 3320 C CA . ARG B 1 133 ? 16.062 -15.125 -16.281 1 96.62 133 ARG B CA 1
ATOM 3321 C C . ARG B 1 133 ? 14.914 -14.164 -15.969 1 96.62 133 ARG B C 1
ATOM 3323 O O . ARG B 1 133 ? 14.938 -13.484 -14.945 1 96.62 133 ARG B O 1
ATOM 3330 N N . LYS B 1 134 ? 13.93 -14.047 -16.844 1 98.25 134 LYS B N 1
ATOM 3331 C CA . LYS B 1 134 ? 12.82 -13.102 -16.719 1 98.25 134 LYS B CA 1
ATOM 3332 C C . LYS B 1 134 ? 11.492 -13.844 -16.547 1 98.25 134 LYS B C 1
ATOM 3334 O O . LYS B 1 134 ? 10.602 -13.719 -17.375 1 98.25 134 LYS B O 1
ATOM 3339 N N . VAL B 1 135 ? 11.398 -14.547 -15.445 1 98.62 135 VAL B N 1
ATOM 3340 C CA . VAL B 1 135 ? 10.203 -15.305 -15.109 1 98.62 135 VAL B CA 1
ATOM 3341 C C . VAL B 1 135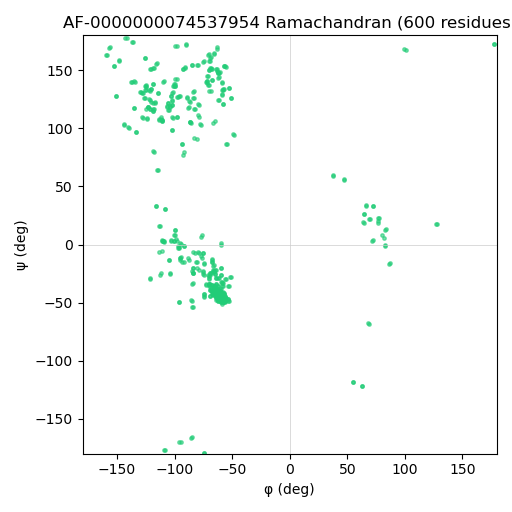 ? 9.586 -14.766 -13.82 1 98.62 135 VAL B C 1
ATOM 3343 O O . VAL B 1 135 ? 10.273 -14.664 -12.797 1 98.62 135 VAL B O 1
ATOM 3346 N N . ILE B 1 136 ? 8.359 -14.359 -13.891 1 98.81 136 ILE B N 1
ATOM 3347 C CA . ILE B 1 136 ? 7.66 -13.977 -12.672 1 98.81 136 ILE B CA 1
ATOM 3348 C C . ILE B 1 136 ? 6.445 -14.875 -12.469 1 98.81 136 ILE B C 1
ATOM 3350 O O . ILE B 1 136 ? 5.926 -15.453 -13.422 1 98.81 136 ILE B O 1
ATOM 3354 N N . VAL B 1 137 ? 6.047 -15.078 -11.188 1 98.94 137 VAL B N 1
ATOM 3355 C CA . VAL B 1 137 ? 4.781 -15.742 -10.883 1 98.94 137 VAL B CA 1
ATOM 3356 C C . VAL B 1 137 ? 3.721 -14.695 -10.539 1 98.94 137 VAL B C 1
ATOM 3358 O O . VAL B 1 137 ? 4.016 -13.688 -9.898 1 98.94 137 VAL B O 1
ATOM 3361 N N . MET B 1 138 ? 2.564 -14.898 -11.031 1 98.88 138 MET B N 1
ATOM 3362 C CA . MET B 1 138 ? 1.435 -13.992 -10.844 1 98.88 138 MET B CA 1
ATOM 3363 C C . MET B 1 138 ? 0.156 -14.773 -10.555 1 98.88 138 MET B C 1
ATOM 3365 O O . MET B 1 138 ? -0.081 -15.828 -11.148 1 98.88 138 MET B O 1
ATOM 3369 N N . GLY B 1 139 ? -0.62 -14.297 -9.672 1 98.69 139 GLY B N 1
ATOM 3370 C CA . GLY B 1 139 ? -1.898 -14.938 -9.422 1 98.69 139 GLY B CA 1
ATOM 3371 C C . GLY B 1 139 ? -2.906 -14.023 -8.742 1 98.69 139 GLY B C 1
ATOM 3372 O O . GLY B 1 139 ? -2.547 -12.953 -8.25 1 98.69 139 GLY B O 1
ATOM 3373 N N . GLU B 1 140 ? -4.164 -14.422 -8.805 1 97.69 140 GLU B N 1
ATOM 3374 C CA . GLU B 1 140 ? -5.277 -13.672 -8.227 1 97.69 140 GLU B CA 1
ATOM 3375 C C . GLU B 1 140 ? -5.996 -14.492 -7.156 1 97.69 140 GLU B C 1
ATOM 3377 O O . GLU B 1 140 ? -6.215 -15.695 -7.328 1 97.69 140 GLU B O 1
ATOM 3382 N N . SER B 1 141 ? -6.355 -13.82 -6.043 1 97.62 141 SER B N 1
ATOM 3383 C CA . SER B 1 141 ? -7.125 -14.484 -4.996 1 97.62 141 SER B CA 1
ATOM 3384 C C . SER B 1 141 ? -6.43 -15.758 -4.527 1 97.62 141 SER B C 1
ATOM 3386 O O . SER B 1 141 ? -5.262 -15.727 -4.133 1 97.62 141 SER B O 1
ATOM 3388 N N . ALA B 1 142 ? -7.086 -16.969 -4.691 1 98.19 142 ALA B N 1
ATOM 3389 C CA . ALA B 1 142 ? -6.465 -18.25 -4.359 1 98.19 142 ALA B CA 1
ATOM 3390 C C . ALA B 1 142 ? -5.223 -18.5 -5.215 1 98.19 142 ALA B C 1
ATOM 3392 O O . ALA B 1 142 ? -4.238 -19.062 -4.742 1 98.19 142 ALA B O 1
ATOM 3393 N N . GLY B 1 143 ? -5.293 -18.062 -6.449 1 98.62 143 GLY B N 1
ATOM 3394 C CA . GLY B 1 143 ? -4.125 -18.141 -7.316 1 98.62 143 GLY B CA 1
ATOM 3395 C C . GLY B 1 143 ? -2.971 -17.281 -6.848 1 98.62 143 GLY B C 1
ATOM 3396 O O . GLY B 1 143 ? -1.806 -17.656 -7 1 98.62 143 GLY B O 1
ATOM 3397 N N . GLY B 1 144 ? -3.32 -16.031 -6.316 1 98.81 144 GLY B N 1
ATOM 3398 C CA . GLY B 1 144 ? -2.295 -15.227 -5.68 1 98.81 144 GLY B CA 1
ATOM 3399 C C . GLY B 1 144 ? -1.658 -15.898 -4.48 1 98.81 144 GLY B C 1
ATOM 3400 O O . GLY B 1 144 ? -0.447 -15.797 -4.273 1 98.81 144 GLY B O 1
ATOM 3401 N N . GLY B 1 145 ? -2.49 -16.562 -3.701 1 98.81 145 GLY B N 1
ATOM 3402 C CA . GLY B 1 145 ? -1.963 -17.375 -2.613 1 98.81 145 GLY B CA 1
ATOM 3403 C C . GLY B 1 145 ? -1.024 -18.469 -3.084 1 98.81 145 GLY B C 1
ATOM 3404 O O . GLY B 1 145 ? 0.057 -18.656 -2.521 1 98.81 145 GLY B O 1
ATOM 3405 N N . LEU B 1 146 ? -1.46 -19.188 -4.102 1 98.88 146 LEU B N 1
ATOM 3406 C CA . LEU B 1 146 ? -0.639 -20.266 -4.633 1 98.88 146 LEU B CA 1
ATOM 3407 C C . LEU B 1 146 ? 0.654 -19.719 -5.234 1 98.88 146 LEU B C 1
ATOM 3409 O O . LEU B 1 146 ? 1.704 -20.359 -5.137 1 98.88 146 LEU B O 1
ATOM 3413 N N . ALA B 1 147 ? 0.621 -18.547 -5.867 1 98.94 147 ALA B N 1
ATOM 3414 C CA . ALA B 1 147 ? 1.833 -17.906 -6.371 1 98.94 147 ALA B CA 1
ATOM 3415 C C . ALA B 1 147 ? 2.818 -17.641 -5.238 1 98.94 147 ALA B C 1
ATOM 3417 O O . ALA B 1 147 ? 4.02 -17.875 -5.379 1 98.94 147 ALA B O 1
ATOM 3418 N N . ALA B 1 148 ? 2.307 -17.109 -4.125 1 98.94 148 ALA B N 1
ATOM 3419 C CA . ALA B 1 148 ? 3.156 -16.859 -2.967 1 98.94 148 ALA B CA 1
ATOM 3420 C C . ALA B 1 148 ? 3.748 -18.156 -2.422 1 98.94 148 ALA B C 1
ATOM 3422 O O . ALA B 1 148 ? 4.941 -18.219 -2.121 1 98.94 148 ALA B O 1
ATOM 3423 N N . ARG B 1 149 ? 2.91 -19.203 -2.289 1 98.88 149 ARG B N 1
ATOM 3424 C CA . ARG B 1 149 ? 3.359 -20.516 -1.834 1 98.88 149 ARG B CA 1
ATOM 3425 C C . ARG B 1 149 ? 4.406 -21.094 -2.777 1 98.88 149 ARG B C 1
ATOM 3427 O O . ARG B 1 149 ? 5.418 -21.641 -2.33 1 98.88 149 ARG B O 1
ATOM 3434 N N . LEU B 1 150 ? 4.156 -20.922 -4.02 1 98.88 150 LEU B N 1
ATOM 3435 C CA . LEU B 1 150 ? 5.07 -21.422 -5.043 1 98.88 150 LEU B CA 1
ATOM 3436 C C . LEU B 1 150 ? 6.422 -20.734 -4.953 1 98.88 150 LEU B C 1
ATOM 3438 O O . LEU B 1 150 ? 7.465 -21.375 -5.102 1 98.88 150 LEU B O 1
ATOM 3442 N N . ALA B 1 151 ? 6.445 -19.422 -4.75 1 98.88 151 ALA B N 1
ATOM 3443 C CA . ALA B 1 151 ? 7.695 -18.688 -4.613 1 98.88 151 ALA B CA 1
ATOM 3444 C C . ALA B 1 151 ? 8.508 -19.188 -3.422 1 98.88 151 ALA B C 1
ATOM 3446 O O . ALA B 1 151 ? 9.719 -19.359 -3.52 1 98.88 151 ALA B O 1
ATOM 3447 N N . LEU B 1 152 ? 7.832 -19.406 -2.287 1 98.81 152 LEU B N 1
ATOM 3448 C CA . LEU B 1 152 ? 8.5 -19.969 -1.116 1 98.81 152 LEU B CA 1
ATOM 3449 C C . LEU B 1 152 ? 9.086 -21.344 -1.432 1 98.81 152 LEU B C 1
ATOM 3451 O O . LEU B 1 152 ? 10.25 -21.609 -1.116 1 98.81 152 LEU B O 1
ATOM 3455 N N . TYR B 1 153 ? 8.258 -22.156 -2.055 1 98.69 153 TYR B N 1
ATOM 3456 C CA . TYR B 1 153 ? 8.664 -23.516 -2.379 1 98.69 153 TYR B CA 1
ATOM 3457 C C . TYR B 1 153 ? 9.852 -23.531 -3.328 1 98.69 153 TYR B C 1
ATOM 3459 O O . TYR B 1 153 ? 10.82 -24.25 -3.113 1 98.69 153 TYR B O 1
ATOM 3467 N N . ALA B 1 154 ? 9.781 -22.75 -4.383 1 98.44 154 ALA B N 1
ATOM 3468 C CA . ALA B 1 154 ? 10.859 -22.656 -5.363 1 98.44 154 ALA B CA 1
ATOM 3469 C C . ALA B 1 154 ? 12.156 -22.188 -4.711 1 98.44 154 ALA B C 1
ATOM 3471 O O . ALA B 1 154 ? 13.234 -22.719 -4.996 1 98.44 154 ALA B O 1
ATOM 3472 N N . ARG B 1 155 ? 12.078 -21.172 -3.867 1 98 155 ARG B N 1
ATOM 3473 C CA . ARG B 1 155 ? 13.25 -20.688 -3.139 1 98 155 ARG B CA 1
ATOM 3474 C C . ARG B 1 155 ? 13.891 -21.812 -2.332 1 98 155 ARG B C 1
ATOM 3476 O O . ARG B 1 155 ? 15.102 -22.016 -2.393 1 98 155 ARG B O 1
ATOM 3483 N N . ASP B 1 156 ? 13.062 -22.531 -1.588 1 98 156 ASP B N 1
ATOM 3484 C CA . ASP B 1 156 ? 13.57 -23.547 -0.673 1 98 156 ASP B CA 1
ATOM 3485 C C . ASP B 1 156 ? 14.133 -24.75 -1.438 1 98 156 ASP B C 1
ATOM 3487 O O . ASP B 1 156 ? 15.086 -25.391 -0.993 1 98 156 ASP B O 1
ATOM 3491 N N . LYS B 1 157 ? 13.5 -25.062 -2.609 1 97.19 157 LYS B N 1
ATOM 3492 C CA . LYS B 1 157 ? 14.023 -26.125 -3.461 1 97.19 157 LYS B CA 1
ATOM 3493 C C . LYS B 1 157 ? 15.336 -25.703 -4.117 1 97.19 157 LYS B C 1
ATOM 3495 O O . LYS B 1 157 ? 16.188 -26.562 -4.406 1 97.19 157 LYS B O 1
ATOM 3500 N N . GLY B 1 158 ? 15.5 -24.391 -4.453 1 96.56 158 GLY B N 1
ATOM 3501 C CA . GLY B 1 158 ? 16.75 -23.828 -4.945 1 96.56 158 GLY B CA 1
ATOM 3502 C C . GLY B 1 158 ? 17.031 -24.172 -6.398 1 96.56 158 GLY B C 1
ATOM 3503 O O . GLY B 1 158 ? 18.172 -24.062 -6.859 1 96.56 158 GLY B O 1
ATOM 3504 N N . GLU B 1 159 ? 15.93 -24.562 -7.168 1 92.06 159 GLU B N 1
ATOM 3505 C CA . GLU B 1 159 ? 16.109 -25 -8.547 1 92.06 159 GLU B CA 1
ATOM 3506 C C . GLU B 1 159 ? 15.688 -23.922 -9.539 1 92.06 159 GLU B C 1
ATOM 3508 O O . GLU B 1 159 ? 16.141 -23.906 -10.68 1 92.06 159 GLU B O 1
ATOM 3513 N N . LEU B 1 160 ? 14.844 -23.078 -9.133 1 95.44 160 LEU B N 1
ATOM 3514 C CA . LEU B 1 160 ? 14.25 -22.078 -10 1 95.44 160 LEU B CA 1
ATOM 3515 C C . LEU B 1 160 ? 14.445 -20.672 -9.43 1 95.44 160 LEU B C 1
ATOM 3517 O O . LEU B 1 160 ? 14.258 -20.469 -8.227 1 95.44 160 LEU B O 1
ATOM 3521 N N . SER B 1 161 ? 14.859 -19.797 -10.242 1 95.56 161 SER B N 1
ATOM 3522 C CA . SER B 1 161 ? 15.031 -18.406 -9.828 1 95.56 161 SER B CA 1
ATOM 3523 C C . SER B 1 161 ? 13.938 -17.516 -10.422 1 95.56 161 SER B C 1
ATOM 3525 O O . SER B 1 161 ? 13.836 -17.375 -11.641 1 95.56 161 SER B O 1
ATOM 3527 N N . LEU B 1 162 ? 13.18 -16.922 -9.594 1 98.31 162 LEU B N 1
ATOM 3528 C CA . LEU B 1 162 ? 12.102 -16.031 -10.023 1 98.31 162 LEU B CA 1
ATOM 3529 C C . LEU B 1 162 ? 12.539 -14.578 -9.961 1 98.31 162 LEU B C 1
ATOM 3531 O O . LEU B 1 162 ? 13.227 -14.172 -9.016 1 98.31 162 LEU B O 1
ATOM 3535 N N . ALA B 1 163 ? 12.078 -13.805 -10.969 1 98.25 163 ALA B N 1
ATOM 3536 C CA . ALA B 1 163 ? 12.398 -12.375 -11.039 1 98.25 163 ALA B CA 1
ATOM 3537 C C . ALA B 1 163 ? 11.438 -11.555 -10.18 1 98.25 163 ALA B C 1
ATOM 3539 O O . ALA B 1 163 ? 11.719 -10.406 -9.852 1 98.25 163 ALA B O 1
ATOM 3540 N N . GLY B 1 164 ? 10.289 -12.117 -9.867 1 98.56 164 GLY B N 1
ATOM 3541 C CA . GLY B 1 164 ? 9.312 -11.375 -9.086 1 98.56 164 GLY B CA 1
ATOM 3542 C C . GLY B 1 164 ? 8.023 -12.141 -8.859 1 98.56 164 GLY B C 1
ATOM 3543 O O . GLY B 1 164 ? 7.836 -13.234 -9.406 1 98.56 164 GLY B O 1
ATOM 3544 N N . GLN B 1 165 ? 7.188 -11.57 -8.047 1 98.69 165 GLN B N 1
ATOM 3545 C CA . GLN B 1 165 ? 5.848 -12.047 -7.727 1 98.69 165 GLN B CA 1
ATOM 3546 C C . GLN B 1 165 ? 4.816 -10.938 -7.879 1 98.69 165 GLN B C 1
ATOM 3548 O O . GLN B 1 165 ? 5.035 -9.812 -7.422 1 98.69 165 GLN B O 1
ATOM 3553 N N . VAL B 1 166 ? 3.811 -11.227 -8.539 1 98.88 166 VAL B N 1
ATOM 3554 C CA . VAL B 1 166 ? 2.658 -10.328 -8.602 1 98.88 166 VAL B CA 1
ATOM 3555 C C . VAL B 1 166 ? 1.464 -10.977 -7.91 1 98.88 166 VAL B C 1
ATOM 3557 O O . VAL B 1 166 ? 0.874 -11.93 -8.43 1 98.88 166 VAL B O 1
ATOM 3560 N N . LEU B 1 167 ? 1.114 -10.492 -6.754 1 98.88 167 LEU B N 1
ATOM 3561 C CA . LEU B 1 167 ? 0.081 -11.078 -5.902 1 98.88 167 LEU B CA 1
ATOM 3562 C C . LEU B 1 167 ? -1.144 -10.172 -5.836 1 98.88 167 LEU B C 1
ATOM 3564 O O . LEU B 1 167 ? -1.126 -9.148 -5.148 1 98.88 167 LEU B O 1
ATOM 3568 N N . VAL B 1 168 ? -2.211 -10.562 -6.516 1 98.31 168 VAL B N 1
ATOM 3569 C CA . VAL B 1 168 ? -3.424 -9.758 -6.613 1 98.31 168 VAL B CA 1
ATOM 3570 C C . VAL B 1 168 ? -4.453 -10.25 -5.602 1 98.31 168 VAL B C 1
ATOM 3572 O O . VAL B 1 168 ? -5.039 -11.32 -5.773 1 98.31 168 VAL B O 1
ATOM 3575 N N . TYR B 1 169 ? -4.734 -9.461 -4.523 1 97.62 169 TYR B N 1
ATOM 3576 C CA . TYR B 1 169 ? -5.586 -9.789 -3.387 1 97.62 169 TYR B CA 1
ATOM 3577 C C . TYR B 1 169 ? -5.43 -11.258 -2.998 1 97.62 169 TYR B C 1
ATOM 3579 O O . TYR B 1 169 ? -6.41 -12 -2.953 1 97.62 169 TYR B O 1
ATOM 3587 N N . PRO B 1 170 ? -4.207 -11.633 -2.648 1 98.69 170 PRO B N 1
ATOM 3588 C CA . PRO B 1 170 ? -3.877 -13.055 -2.477 1 98.69 170 PRO B CA 1
ATOM 3589 C C . PRO B 1 170 ? -4.496 -13.656 -1.218 1 98.69 170 PRO B C 1
ATOM 3591 O O . PRO B 1 170 ? -4.566 -12.992 -0.181 1 98.69 170 PRO B O 1
ATOM 3594 N N . MET B 1 171 ? -4.961 -14.867 -1.351 1 98.38 171 MET B N 1
ATOM 3595 C CA . MET B 1 171 ? -5.406 -15.734 -0.265 1 98.38 171 MET B CA 1
ATOM 3596 C C . MET B 1 171 ? -4.219 -16.344 0.469 1 98.38 171 MET B C 1
ATOM 3598 O O . MET B 1 171 ? -3.627 -17.312 -0.001 1 98.38 171 MET B O 1
ATOM 3602 N N . LEU B 1 172 ? -3.85 -15.812 1.722 1 98.81 172 LEU B N 1
ATOM 3603 C CA . LEU B 1 172 ? -2.525 -16.094 2.26 1 98.81 172 LEU B CA 1
ATOM 3604 C C . LEU B 1 172 ? -2.627 -16.797 3.613 1 98.81 172 LEU B C 1
ATOM 3606 O O . LEU B 1 172 ? -1.704 -17.5 4.027 1 98.81 172 LEU B O 1
ATOM 3610 N N . ASP B 1 173 ? -3.689 -16.547 4.406 1 98.75 173 ASP B N 1
ATOM 3611 C CA . ASP B 1 173 ? -3.793 -17.016 5.789 1 98.75 173 ASP B CA 1
ATOM 3612 C C . ASP B 1 173 ? -4.988 -17.953 5.965 1 98.75 173 ASP B C 1
ATOM 3614 O O . ASP B 1 173 ? -6.141 -17.516 5.934 1 98.75 173 ASP B O 1
ATOM 3618 N N . HIS B 1 174 ? -4.719 -19.172 6.273 1 98.12 174 HIS B N 1
ATOM 3619 C CA . HIS B 1 174 ? -5.777 -20.172 6.355 1 98.12 174 HIS B CA 1
ATOM 3620 C C . HIS B 1 174 ? -6.711 -19.891 7.527 1 98.12 174 HIS B C 1
ATOM 3622 O O . HIS B 1 174 ? -7.801 -20.469 7.609 1 98.12 174 HIS B O 1
ATOM 3628 N N . ARG B 1 175 ? -6.355 -19.016 8.43 1 97.94 175 ARG B N 1
ATOM 3629 C CA . ARG B 1 175 ? -7.148 -18.703 9.617 1 97.94 175 ARG B CA 1
ATOM 3630 C C . ARG B 1 175 ? -8.219 -17.672 9.32 1 97.94 175 ARG B C 1
ATOM 3632 O O . ARG B 1 175 ? -9.203 -17.547 10.047 1 97.94 175 ARG B O 1
ATOM 3639 N N . THR B 1 176 ? -7.992 -16.844 8.258 1 97.38 176 THR B N 1
ATOM 3640 C CA . THR B 1 176 ? -8.828 -15.688 7.977 1 97.38 176 THR B CA 1
ATOM 3641 C C . THR B 1 176 ? -10.281 -16.094 7.773 1 97.38 176 THR B C 1
ATOM 3643 O O . THR B 1 176 ? -10.57 -17 6.98 1 97.38 176 THR B O 1
ATOM 3646 N N . GLY B 1 177 ? -11.18 -15.422 8.492 1 93.62 177 GLY B N 1
ATOM 3647 C CA . GLY B 1 177 ? -12.609 -15.656 8.352 1 93.62 177 GLY B CA 1
ATOM 3648 C C . GLY B 1 177 ? -13.117 -16.781 9.227 1 93.62 177 GLY B C 1
ATOM 3649 O O . GLY B 1 177 ? -14.328 -16.953 9.398 1 93.62 177 GLY B O 1
ATOM 3650 N N . GLY B 1 178 ? -12.242 -17.609 9.75 1 93.5 178 GLY B N 1
ATOM 3651 C CA . GLY B 1 178 ? -12.633 -18.719 10.609 1 93.5 178 GLY B CA 1
ATOM 3652 C C . GLY B 1 178 ? -12.539 -18.391 12.086 1 93.5 178 GLY B C 1
ATOM 3653 O O . GLY B 1 178 ? -12.32 -17.234 12.461 1 93.5 178 GLY B O 1
ATOM 3654 N N . ALA B 1 179 ? -12.672 -19.359 12.945 1 93.44 179 ALA B N 1
ATOM 3655 C CA . ALA B 1 179 ? -12.695 -19.203 14.398 1 93.44 179 ALA B CA 1
ATOM 3656 C C . ALA B 1 179 ? -11.328 -18.781 14.93 1 93.44 179 ALA B C 1
ATOM 3658 O O . ALA B 1 179 ? -11.234 -18.094 15.945 1 93.44 179 ALA B O 1
ATOM 3659 N N . ASP B 1 180 ? -10.289 -19.094 14.195 1 94.5 180 ASP B N 1
ATOM 3660 C CA . ASP B 1 180 ? -8.93 -18.828 14.641 1 94.5 180 ASP B CA 1
ATOM 3661 C C . ASP B 1 180 ? -8.375 -17.562 13.984 1 94.5 180 ASP B C 1
ATOM 3663 O O . ASP B 1 180 ? -7.176 -17.297 14.055 1 94.5 180 ASP B O 1
ATOM 3667 N N . SER B 1 181 ? -9.25 -16.859 13.281 1 95.44 181 SER B N 1
ATOM 3668 C CA . SER B 1 181 ? -8.797 -15.648 12.609 1 95.44 181 SER B CA 1
ATOM 3669 C C . SER B 1 181 ? -8.211 -14.648 13.609 1 95.44 181 SER B C 1
ATOM 3671 O O . SER B 1 181 ? -8.75 -14.469 14.703 1 95.44 181 SER B O 1
ATOM 3673 N N . ILE B 1 182 ? -7.105 -13.992 13.25 1 94.56 182 ILE B N 1
ATOM 3674 C CA . ILE B 1 182 ? -6.516 -12.961 14.102 1 94.56 182 ILE B CA 1
ATOM 3675 C C . ILE B 1 182 ? -6.984 -11.586 13.648 1 94.56 182 ILE B C 1
ATOM 3677 O O . ILE B 1 182 ? -6.574 -10.562 14.211 1 94.56 182 ILE B O 1
ATOM 3681 N N . TYR B 1 183 ? -7.73 -11.586 12.617 1 91.94 183 TYR B N 1
ATOM 3682 C CA . TYR B 1 183 ? -8.289 -10.344 12.078 1 91.94 183 TYR B CA 1
ATOM 3683 C C . TYR B 1 183 ? -9.773 -10.242 12.391 1 91.94 183 TYR B C 1
ATOM 3685 O O . TYR B 1 183 ? -10.531 -11.18 12.156 1 91.94 183 TYR B O 1
ATOM 3693 N N . ASP B 1 184 ? -10.164 -9.227 13.055 1 85.06 184 ASP B N 1
ATOM 3694 C CA . ASP B 1 184 ? -11.562 -8.984 13.398 1 85.06 184 ASP B CA 1
ATOM 3695 C C . ASP B 1 184 ? -12.055 -7.68 12.781 1 85.06 184 ASP B C 1
ATOM 3697 O O . ASP B 1 184 ? -12.008 -6.629 13.422 1 85.06 184 ASP B O 1
ATOM 3701 N N . ASP B 1 185 ? -12.398 -7.734 11.523 1 87.31 185 ASP B N 1
ATOM 3702 C CA . ASP B 1 185 ? -12.922 -6.562 10.82 1 87.31 185 ASP B CA 1
ATOM 3703 C C . ASP B 1 185 ? -14.281 -6.863 10.195 1 87.31 185 ASP B C 1
ATOM 3705 O O . ASP B 1 185 ? -14.367 -7.57 9.188 1 87.31 185 ASP B O 1
ATOM 3709 N N . LYS B 1 186 ? -15.281 -6.301 10.758 1 82.19 186 LYS B N 1
ATOM 3710 C CA . LYS B 1 186 ? -16.656 -6.582 10.328 1 82.19 186 LYS B CA 1
ATOM 3711 C C . LYS B 1 186 ? -16.969 -5.879 9.016 1 82.19 186 LYS B C 1
ATOM 3713 O O . LYS B 1 186 ? -17.984 -6.168 8.383 1 82.19 186 LYS B O 1
ATOM 3718 N N . ASN B 1 187 ? -16.047 -5.047 8.586 1 83 187 ASN B N 1
ATOM 3719 C CA . ASN B 1 187 ? -16.297 -4.262 7.387 1 83 187 ASN B CA 1
ATOM 3720 C C . ASN B 1 187 ? -15.781 -4.973 6.137 1 83 187 ASN B C 1
ATOM 3722 O O . ASN B 1 187 ? -15.945 -4.473 5.02 1 83 187 ASN B O 1
ATOM 3726 N N . THR B 1 188 ? -15.172 -6.168 6.324 1 85.5 188 THR B N 1
ATOM 3727 C CA . THR B 1 188 ? -14.562 -6.836 5.18 1 85.5 188 THR B CA 1
ATOM 3728 C C . THR B 1 188 ? -15.273 -8.156 4.883 1 85.5 188 THR B C 1
ATOM 3730 O O . THR B 1 188 ? -15.922 -8.727 5.758 1 85.5 188 THR B O 1
ATOM 3733 N N . GLY B 1 189 ? -15.18 -8.641 3.598 1 82 189 GLY B N 1
ATOM 3734 C CA . GLY B 1 189 ? -15.57 -9.992 3.225 1 82 189 GLY B CA 1
ATOM 3735 C C . GLY B 1 189 ? -17.078 -10.172 3.123 1 82 189 GLY B C 1
ATOM 3736 O O . GLY B 1 189 ? -17.594 -11.258 3.371 1 82 189 GLY B O 1
ATOM 3737 N N . GLU B 1 190 ? -17.672 -9.07 2.916 1 78.19 190 GLU B N 1
ATOM 3738 C CA . GLU B 1 190 ? -19.125 -9.141 2.807 1 78.19 190 GLU B CA 1
ATOM 3739 C C . GLU B 1 190 ? -19.578 -9.25 1.35 1 78.19 190 GLU B C 1
ATOM 3741 O O . GLU B 1 190 ? -20.734 -9.562 1.065 1 78.19 190 GLU B O 1
ATOM 3746 N N . PHE B 1 191 ? -18.547 -9.016 0.491 1 76.12 191 PHE B N 1
ATOM 3747 C CA . PHE B 1 191 ? -18.891 -8.984 -0.928 1 76.12 191 PHE B CA 1
ATOM 3748 C C . PHE B 1 191 ? -18.078 -10.016 -1.701 1 76.12 191 PHE B C 1
ATOM 3750 O O . PHE B 1 191 ? -16.859 -10.117 -1.528 1 76.12 191 PHE B O 1
ATOM 3757 N N . VAL B 1 192 ? -18.656 -10.828 -2.574 1 79.38 192 VAL B N 1
ATOM 3758 C CA . VAL B 1 192 ? -18.062 -11.766 -3.518 1 79.38 192 VAL B CA 1
ATOM 3759 C C . VAL B 1 192 ? -17.422 -12.93 -2.758 1 79.38 192 VAL B C 1
ATOM 3761 O O . VAL B 1 192 ? -17.969 -14.039 -2.738 1 79.38 192 VAL B O 1
ATOM 3764 N N . TRP B 1 193 ? -16.359 -12.719 -2.025 1 88 193 TRP B N 1
ATOM 3765 C CA . TRP B 1 193 ? -15.68 -13.742 -1.236 1 88 193 TRP B CA 1
ATOM 3766 C C . TRP B 1 193 ? -15.852 -13.477 0.256 1 88 193 TRP B C 1
ATOM 3768 O O . TRP B 1 193 ? -15.242 -12.555 0.805 1 88 193 TRP B O 1
ATOM 3778 N N . THR B 1 194 ? -16.609 -14.32 0.844 1 89.5 194 THR B N 1
ATOM 3779 C CA . THR B 1 194 ? -17 -14.125 2.232 1 89.5 194 THR B CA 1
ATOM 3780 C C . THR B 1 194 ? -16.156 -14.977 3.168 1 89.5 194 THR B C 1
ATOM 3782 O O . THR B 1 194 ? -15.414 -15.859 2.719 1 89.5 194 THR B O 1
ATOM 3785 N N . ALA B 1 195 ? -16.328 -14.695 4.43 1 92.19 195 ALA B N 1
ATOM 3786 C CA . ALA B 1 195 ? -15.641 -15.477 5.449 1 92.19 195 ALA B CA 1
ATOM 3787 C C . ALA B 1 195 ? -15.992 -16.953 5.336 1 92.19 195 ALA B C 1
ATOM 3789 O O . ALA B 1 195 ? -15.117 -17.812 5.402 1 92.19 195 ALA B O 1
ATOM 3790 N N . ALA B 1 196 ? -17.281 -17.234 5.141 1 90.56 196 ALA B N 1
ATOM 3791 C CA . ALA B 1 196 ? -17.75 -18.625 5.027 1 90.56 196 ALA B CA 1
ATOM 3792 C C . ALA B 1 196 ? -17.125 -19.297 3.805 1 90.56 196 ALA B C 1
ATOM 3794 O O . ALA B 1 196 ? -16.719 -20.453 3.875 1 90.56 196 ALA B O 1
ATOM 3795 N N . ALA B 1 197 ? -17.078 -18.594 2.689 1 90.75 197 ALA B N 1
ATOM 3796 C CA . ALA B 1 197 ? -16.484 -19.125 1.475 1 90.75 197 ALA B CA 1
ATOM 3797 C C . ALA B 1 197 ? -14.992 -19.391 1.68 1 90.75 197 ALA B C 1
ATOM 3799 O O . ALA B 1 197 ? -14.461 -20.406 1.197 1 90.75 197 ALA B O 1
ATOM 3800 N N . ASN B 1 198 ? -14.359 -18.484 2.416 1 94.75 198 ASN B N 1
ATOM 3801 C CA . ASN B 1 198 ? -12.93 -18.625 2.662 1 94.75 198 ASN B CA 1
ATOM 3802 C C . ASN B 1 198 ? -12.633 -19.859 3.51 1 94.75 198 ASN B C 1
ATOM 3804 O O . ASN B 1 198 ? -11.695 -20.609 3.217 1 94.75 198 ASN B O 1
ATOM 3808 N N . VAL B 1 199 ? -13.43 -20.094 4.508 1 94.38 199 VAL B N 1
ATOM 3809 C CA . VAL B 1 199 ? -13.281 -21.25 5.367 1 94.38 199 VAL B CA 1
ATOM 3810 C C . VAL B 1 199 ? -13.484 -22.531 4.547 1 94.38 199 VAL B C 1
ATOM 3812 O O . VAL B 1 199 ? -12.727 -23.5 4.691 1 94.38 199 VAL B O 1
ATOM 3815 N N . ALA B 1 200 ? -14.469 -22.484 3.666 1 93.06 200 ALA B N 1
ATOM 3816 C CA . ALA B 1 200 ? -14.734 -23.641 2.816 1 93.06 200 ALA B CA 1
ATOM 3817 C C . ALA B 1 200 ? -13.547 -23.938 1.908 1 93.06 200 ALA B C 1
ATOM 3819 O O . ALA B 1 200 ? -13.156 -25.109 1.755 1 93.06 200 ALA B O 1
ATOM 3820 N N . GLY B 1 201 ? -12.961 -22.906 1.294 1 95.88 201 GLY B N 1
ATOM 3821 C CA . GLY B 1 201 ? -11.82 -23.094 0.417 1 95.88 201 GLY B CA 1
ATOM 3822 C C . GLY B 1 201 ? -10.609 -23.672 1.124 1 95.88 201 GLY B C 1
ATOM 3823 O O . GLY B 1 201 ? -10.031 -24.656 0.659 1 95.88 201 GLY B O 1
ATOM 3824 N N . TRP B 1 202 ? -10.281 -23.156 2.285 1 97.75 202 TRP B N 1
ATOM 3825 C CA . TRP B 1 202 ? -9.125 -23.625 3.043 1 97.75 202 TRP B CA 1
ATOM 3826 C C . TRP B 1 202 ? -9.367 -25.031 3.58 1 97.75 202 TRP B C 1
ATOM 3828 O O . TRP B 1 202 ? -8.445 -25.844 3.633 1 97.75 202 TRP B O 1
ATOM 3838 N N . THR B 1 203 ? -10.602 -25.266 4.012 1 96.69 203 THR B N 1
ATOM 3839 C CA . THR B 1 203 ? -10.945 -26.594 4.508 1 96.69 203 THR B CA 1
ATOM 3840 C C . THR B 1 203 ? -10.773 -27.656 3.414 1 96.69 203 THR B C 1
ATOM 3842 O O . THR B 1 203 ? -10.188 -28.703 3.65 1 96.69 203 THR B O 1
ATOM 3845 N N . ALA B 1 204 ? -11.281 -27.312 2.229 1 96.44 204 ALA B N 1
ATOM 3846 C CA . ALA B 1 204 ? -11.141 -28.234 1.101 1 96.44 204 ALA B CA 1
ATOM 3847 C C . ALA B 1 204 ? -9.664 -28.453 0.757 1 96.44 204 ALA B C 1
ATOM 3849 O O . ALA B 1 204 ? -9.242 -29.594 0.507 1 96.44 204 ALA B O 1
ATOM 3850 N N . LEU B 1 205 ? -8.852 -27.406 0.737 1 98.44 205 LEU B N 1
ATOM 3851 C CA . LEU B 1 205 ? -7.438 -27.5 0.405 1 98.44 205 LEU B CA 1
ATOM 3852 C C . LEU B 1 205 ? -6.699 -28.359 1.437 1 98.44 205 LEU B C 1
ATOM 3854 O O . LEU B 1 205 ? -5.832 -29.156 1.081 1 98.44 205 LEU B O 1
ATOM 3858 N N . ARG B 1 206 ? -7.035 -28.188 2.703 1 98.38 206 ARG B N 1
ATOM 3859 C CA . ARG B 1 206 ? -6.406 -28.953 3.779 1 98.38 206 ARG B CA 1
ATOM 3860 C C . ARG B 1 206 ? -6.727 -30.438 3.66 1 98.38 206 ARG B C 1
ATOM 3862 O O . ARG B 1 206 ? -5.895 -31.281 3.986 1 98.38 206 ARG B O 1
ATOM 3869 N N . GLY B 1 207 ? -7.926 -30.766 3.293 1 97.44 207 GLY B N 1
ATOM 3870 C CA . GLY B 1 207 ? -8.344 -32.156 3.072 1 97.44 207 GLY B CA 1
ATOM 3871 C C . GLY B 1 207 ? -8.305 -33 4.332 1 97.44 207 GLY B C 1
ATOM 3872 O O . GLY B 1 207 ? -7.961 -34.156 4.285 1 97.44 207 GLY B O 1
ATOM 3873 N N . GLY B 1 208 ? -8.445 -32.375 5.5 1 96.06 208 GLY B N 1
ATOM 3874 C CA . GLY B 1 208 ? -8.523 -33.094 6.754 1 96.06 208 GLY B CA 1
ATOM 3875 C C . GLY B 1 208 ? -7.168 -33.531 7.293 1 96.06 208 GLY B C 1
ATOM 3876 O O . GLY B 1 208 ? -7.082 -34.188 8.32 1 96.06 208 GLY B O 1
ATOM 3877 N N . GLN B 1 209 ? -6.145 -33.062 6.645 1 96.31 209 GLN B N 1
ATOM 3878 C CA . GLN B 1 209 ? -4.812 -33.469 7.082 1 96.31 209 GLN B CA 1
ATOM 3879 C C . GLN B 1 209 ? -4.246 -32.5 8.109 1 96.31 209 GLN B C 1
ATOM 3881 O O . GLN B 1 209 ? -4.656 -31.344 8.156 1 96.31 209 GLN B O 1
ATOM 3886 N N . ALA B 1 210 ? -3.41 -33.031 8.938 1 97.06 210 ALA B N 1
ATOM 3887 C CA . ALA B 1 210 ? -2.568 -32.188 9.766 1 97.06 210 ALA B CA 1
ATOM 3888 C C . ALA B 1 210 ? -1.376 -31.656 8.961 1 97.06 210 ALA B C 1
ATOM 3890 O O . ALA B 1 210 ? -0.65 -32.438 8.344 1 97.06 210 ALA B O 1
ATOM 3891 N N . ILE B 1 211 ? -1.322 -30.406 8.898 1 97.94 211 ILE B N 1
ATOM 3892 C CA . ILE B 1 211 ? -0.198 -29.828 8.18 1 97.94 211 ILE B CA 1
ATOM 3893 C C . ILE B 1 211 ? 0.99 -29.656 9.125 1 97.94 211 ILE B C 1
ATOM 3895 O O . ILE B 1 211 ? 0.883 -28.984 10.156 1 97.94 211 ILE B O 1
ATOM 3899 N N . SER B 1 212 ? 2.154 -30.234 8.805 1 97.5 212 SER B N 1
ATOM 3900 C CA . SER B 1 212 ? 3.34 -30.141 9.648 1 97.5 212 SER B CA 1
ATOM 3901 C C . SER B 1 212 ? 3.898 -28.719 9.656 1 97.5 212 SER B C 1
ATOM 3903 O O . SER B 1 212 ? 3.627 -27.938 8.742 1 97.5 212 SER B O 1
ATOM 3905 N N . GLU B 1 213 ? 4.699 -28.438 10.664 1 96.81 213 GLU B N 1
ATOM 3906 C CA . GLU B 1 213 ? 5.344 -27.125 10.758 1 96.81 213 GLU B CA 1
ATOM 3907 C C . GLU B 1 213 ? 6.199 -26.844 9.523 1 96.81 213 GLU B C 1
ATOM 3909 O O . GLU B 1 213 ? 6.266 -25.719 9.055 1 96.81 213 GLU B O 1
ATOM 3914 N N . GLU B 1 214 ? 6.793 -27.875 9.031 1 96.75 214 GLU B N 1
ATOM 3915 C CA . GLU B 1 214 ? 7.688 -27.75 7.891 1 96.75 214 GLU B CA 1
ATOM 3916 C C . GLU B 1 214 ? 6.91 -27.422 6.617 1 96.75 214 GLU B C 1
ATOM 3918 O O . GLU B 1 214 ? 7.406 -26.703 5.746 1 96.75 214 GLU B O 1
ATOM 3923 N N . GLN B 1 215 ? 5.695 -27.859 6.52 1 98 215 GLN B N 1
ATOM 3924 C CA . GLN B 1 215 ? 4.898 -27.703 5.305 1 98 215 GLN B CA 1
ATOM 3925 C C . GLN B 1 215 ? 4.02 -26.453 5.387 1 98 215 GLN B C 1
ATOM 3927 O O . GLN B 1 215 ? 3.479 -26 4.375 1 98 215 GLN B O 1
ATOM 3932 N N . MET B 1 216 ? 3.902 -25.875 6.586 1 98.44 216 MET B N 1
ATOM 3933 C CA . MET B 1 216 ? 2.926 -24.812 6.844 1 98.44 216 MET B CA 1
ATOM 3934 C C . MET B 1 216 ? 3.168 -23.609 5.934 1 98.44 216 MET B C 1
ATOM 3936 O O . MET B 1 216 ? 2.223 -23.047 5.387 1 98.44 216 MET B O 1
ATOM 3940 N N . PRO B 1 217 ? 4.449 -23.25 5.66 1 98.38 217 PRO B N 1
ATOM 3941 C CA . PRO B 1 217 ? 4.656 -22.109 4.766 1 98.38 217 PRO B CA 1
ATOM 3942 C C . PRO B 1 217 ? 4.16 -22.375 3.348 1 98.38 217 PRO B C 1
ATOM 3944 O O . PRO B 1 217 ? 3.785 -21.438 2.637 1 98.38 217 PRO B O 1
ATOM 3947 N N . TYR B 1 218 ? 4.109 -23.688 2.963 1 98.69 218 TYR B N 1
ATOM 3948 C CA . TYR B 1 218 ? 3.682 -24.062 1.62 1 98.69 218 TYR B CA 1
ATOM 3949 C C . TYR B 1 218 ? 2.17 -24.234 1.562 1 98.69 218 TYR B C 1
ATOM 3951 O O . TYR B 1 218 ? 1.599 -24.391 0.479 1 98.69 218 TYR B O 1
ATOM 3959 N N . PHE B 1 219 ? 1.578 -24.266 2.723 1 98.75 219 PHE B N 1
ATOM 3960 C CA . PHE B 1 219 ? 0.126 -24.328 2.832 1 98.75 219 PHE B CA 1
ATOM 3961 C C . PHE B 1 219 ? -0.462 -22.938 3.039 1 98.75 219 PHE B C 1
ATOM 3963 O O . PHE B 1 219 ? -1.338 -22.516 2.283 1 98.75 219 PHE B O 1
ATOM 3970 N N . SER B 1 220 ? 0.057 -22.203 3.943 1 98.75 220 SER B N 1
ATOM 3971 C CA . SER B 1 220 ? -0.375 -20.859 4.32 1 98.75 220 SER B CA 1
ATOM 3972 C C . SER B 1 220 ? 0.812 -19.922 4.449 1 98.75 220 SER B C 1
ATOM 3974 O O . SER B 1 220 ? 1.376 -19.766 5.535 1 98.75 220 SER B O 1
ATOM 3976 N N . PRO B 1 221 ? 1.077 -19.156 3.367 1 98.44 221 PRO B N 1
ATOM 3977 C CA . PRO B 1 221 ? 2.285 -18.328 3.35 1 98.44 221 PRO B CA 1
ATOM 3978 C C . PRO B 1 221 ? 2.312 -17.312 4.48 1 98.44 221 PRO B C 1
ATOM 3980 O O . PRO B 1 221 ? 3.387 -16.953 4.969 1 98.44 221 PRO B O 1
ATOM 3983 N N . ALA B 1 222 ? 1.198 -16.891 4.984 1 98.19 222 ALA B N 1
ATOM 3984 C CA . ALA B 1 222 ? 1.137 -15.938 6.082 1 98.19 222 ALA B CA 1
ATOM 3985 C C . ALA B 1 222 ? 1.844 -16.469 7.32 1 98.19 222 ALA B C 1
ATOM 3987 O O . ALA B 1 222 ? 2.24 -15.711 8.203 1 98.19 222 ALA B O 1
ATOM 3988 N N . LEU B 1 223 ? 2.031 -17.797 7.414 1 98.19 223 LEU B N 1
ATOM 3989 C CA . LEU B 1 223 ? 2.621 -18.391 8.609 1 98.19 223 LEU B CA 1
ATOM 3990 C C . LEU B 1 223 ? 4.082 -18.766 8.367 1 98.19 223 LEU B C 1
ATOM 3992 O O . LEU B 1 223 ? 4.719 -19.391 9.219 1 98.19 223 LEU B O 1
ATOM 3996 N N . ALA B 1 224 ? 4.594 -18.438 7.176 1 98.31 224 ALA B N 1
ATOM 3997 C CA . ALA B 1 224 ? 6.012 -18.672 6.93 1 98.31 224 ALA B CA 1
ATOM 3998 C C . ALA B 1 224 ? 6.875 -17.938 7.945 1 98.31 224 ALA B C 1
ATOM 4000 O O . ALA B 1 224 ? 6.66 -16.75 8.203 1 98.31 224 ALA B O 1
ATOM 4001 N N . LYS B 1 225 ? 7.82 -18.562 8.516 1 96.31 225 LYS B N 1
ATOM 4002 C CA . LYS B 1 225 ? 8.68 -17.938 9.516 1 96.31 225 LYS B CA 1
ATOM 4003 C C . LYS B 1 225 ? 9.82 -17.172 8.867 1 96.31 225 LYS B C 1
ATOM 4005 O O . LYS B 1 225 ? 10.297 -16.172 9.414 1 96.31 225 LYS B O 1
ATOM 4010 N N . ASN B 1 226 ? 10.266 -17.672 7.762 1 97 226 ASN B N 1
ATOM 4011 C CA . ASN B 1 226 ? 11.359 -17.047 7.02 1 97 226 ASN B CA 1
ATOM 4012 C C . ASN B 1 226 ? 10.922 -16.625 5.625 1 97 226 ASN B C 1
ATOM 4014 O O . ASN B 1 226 ? 10.562 -17.453 4.797 1 97 226 ASN B O 1
ATOM 4018 N N . LEU B 1 227 ? 10.945 -15.336 5.359 1 97.88 227 LEU B N 1
ATOM 4019 C CA . LEU B 1 227 ? 10.562 -14.82 4.051 1 97.88 227 LEU B CA 1
ATOM 4020 C C . LEU B 1 227 ? 11.781 -14.289 3.299 1 97.88 227 LEU B C 1
ATOM 4022 O O . LEU B 1 227 ? 11.648 -13.758 2.191 1 97.88 227 LEU B O 1
ATOM 4026 N N . GLN B 1 228 ? 12.977 -14.414 3.887 1 97.12 228 GLN B N 1
ATOM 4027 C CA . GLN B 1 228 ? 14.188 -13.898 3.26 1 97.12 228 GLN B CA 1
ATOM 4028 C C . GLN B 1 228 ? 14.461 -14.602 1.929 1 97.12 228 GLN B C 1
ATOM 4030 O O . GLN B 1 228 ? 14.148 -15.781 1.768 1 97.12 228 GLN B O 1
ATOM 4035 N N . GLY B 1 229 ? 15.023 -13.867 1.044 1 97.31 229 GLY B N 1
ATOM 4036 C CA . GLY B 1 229 ? 15.5 -14.453 -0.202 1 97.31 229 GLY B CA 1
ATOM 4037 C C . GLY B 1 229 ? 14.398 -14.617 -1.238 1 97.31 229 GLY B C 1
ATOM 4038 O O . GLY B 1 229 ? 14.656 -15.078 -2.352 1 97.31 229 GLY B O 1
ATOM 4039 N N . LEU B 1 230 ? 13.188 -14.258 -0.94 1 98.12 230 LEU B N 1
ATOM 4040 C CA . LEU B 1 230 ? 12.125 -14.266 -1.94 1 98.12 230 LEU B CA 1
ATOM 4041 C C . LEU B 1 230 ? 12.336 -13.156 -2.965 1 98.12 230 LEU B C 1
ATOM 4043 O O . LEU B 1 230 ? 12.969 -12.141 -2.666 1 98.12 230 LEU B O 1
ATOM 4047 N N . PRO B 1 231 ? 11.883 -13.375 -4.211 1 98 231 PRO B N 1
ATOM 4048 C CA . PRO B 1 231 ? 11.969 -12.297 -5.199 1 98 231 PRO B CA 1
ATOM 4049 C C . PRO B 1 231 ? 11.078 -11.102 -4.844 1 98 231 PRO B C 1
ATOM 4051 O O . PRO B 1 231 ? 10.219 -11.211 -3.971 1 98 231 PRO B O 1
ATOM 4054 N N . GLN B 1 232 ? 11.328 -9.953 -5.5 1 97.94 232 GLN B N 1
ATOM 4055 C CA . GLN B 1 232 ? 10.547 -8.742 -5.254 1 97.94 232 GLN B CA 1
ATOM 4056 C C . GLN B 1 232 ? 9.062 -8.992 -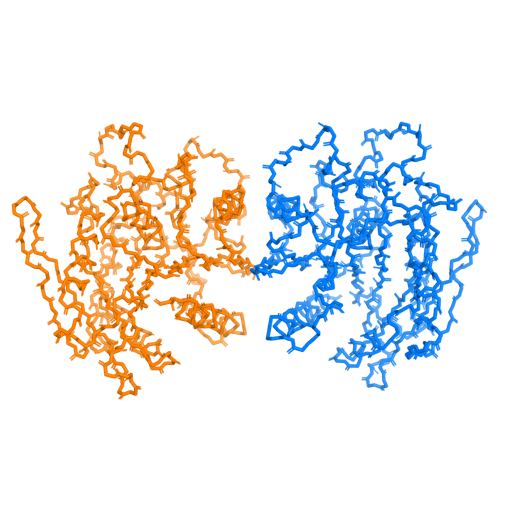5.504 1 97.94 232 GLN B C 1
ATOM 4058 O O . GLN B 1 232 ? 8.695 -9.867 -6.289 1 97.94 232 GLN B O 1
ATOM 4063 N N . VAL B 1 233 ? 8.25 -8.203 -4.828 1 98.62 233 VAL B N 1
ATOM 4064 C CA . VAL B 1 233 ? 6.809 -8.453 -4.809 1 98.62 233 VAL B CA 1
ATOM 4065 C C . VAL B 1 233 ? 6.059 -7.184 -5.203 1 98.62 233 VAL B C 1
ATOM 4067 O O . VAL B 1 233 ? 6.418 -6.082 -4.781 1 98.62 233 VAL B O 1
ATOM 4070 N N . PHE B 1 234 ? 5.145 -7.27 -6.113 1 98.5 234 PHE B N 1
ATOM 4071 C CA . PHE B 1 234 ? 4.031 -6.332 -6.258 1 98.5 234 PHE B CA 1
ATOM 4072 C C . PHE B 1 234 ? 2.748 -6.93 -5.695 1 98.5 234 PHE B C 1
ATOM 4074 O O . PHE B 1 234 ? 2.32 -8.008 -6.113 1 98.5 234 PHE B O 1
ATOM 4081 N N . MET B 1 235 ? 2.145 -6.309 -4.723 1 98.5 235 MET B N 1
ATOM 4082 C CA . MET B 1 235 ? 0.908 -6.789 -4.113 1 98.5 235 MET B CA 1
ATOM 4083 C C . MET B 1 235 ? -0.165 -5.703 -4.133 1 98.5 235 MET B C 1
ATOM 4085 O O . MET B 1 235 ? 0.126 -4.531 -3.885 1 98.5 235 MET B O 1
ATOM 4089 N N . VAL B 1 236 ? -1.354 -6.109 -4.48 1 97.81 236 VAL B N 1
ATOM 4090 C CA . VAL B 1 236 ? -2.479 -5.184 -4.488 1 97.81 236 VAL B CA 1
ATOM 4091 C C . VAL B 1 236 ? -3.695 -5.836 -3.838 1 97.81 236 VAL B C 1
ATOM 4093 O O . VAL B 1 236 ? -3.922 -7.039 -4 1 97.81 236 VAL B O 1
ATOM 4096 N N . THR B 1 237 ? -4.465 -5.129 -3.061 1 96.75 237 THR B N 1
ATOM 4097 C CA . THR B 1 237 ? -5.711 -5.59 -2.461 1 96.75 237 THR B CA 1
ATOM 4098 C C . THR B 1 237 ? -6.691 -4.434 -2.295 1 96.75 237 THR B C 1
ATOM 4100 O O . THR B 1 237 ? -6.32 -3.268 -2.457 1 96.75 237 THR B O 1
ATOM 4103 N N . GLY B 1 238 ? -7.953 -4.734 -2.178 1 94.31 238 GLY B N 1
ATOM 4104 C CA . GLY B 1 238 ? -8.977 -3.734 -1.926 1 94.31 238 GLY B CA 1
ATOM 4105 C C . GLY B 1 238 ? -9.273 -3.541 -0.451 1 94.31 238 GLY B C 1
ATOM 4106 O O . GLY B 1 238 ? -9.266 -4.5 0.321 1 94.31 238 GLY B O 1
ATOM 4107 N N . GLU B 1 239 ? -9.688 -2.34 -0.148 1 93.75 239 GLU B N 1
ATOM 4108 C CA . GLU B 1 239 ? -10.016 -1.956 1.221 1 93.75 239 GLU B CA 1
ATOM 4109 C C . GLU B 1 239 ? -11.133 -2.83 1.783 1 93.75 239 GLU B C 1
ATOM 4111 O O . GLU B 1 239 ? -11.141 -3.15 2.975 1 93.75 239 GLU B O 1
ATOM 4116 N N . LEU B 1 240 ? -12 -3.252 1.007 1 92.56 240 LEU B N 1
ATOM 4117 C CA . LEU B 1 240 ? -13.188 -3.961 1.477 1 92.56 240 LEU B CA 1
ATOM 4118 C C . LEU B 1 240 ? -13.023 -5.469 1.296 1 92.56 240 LEU B C 1
ATOM 4120 O O . LEU B 1 240 ? -13.953 -6.23 1.562 1 92.56 240 LEU B O 1
ATOM 4124 N N . ASP B 1 241 ? -11.859 -5.887 0.824 1 95.38 241 ASP B N 1
ATOM 4125 C CA . ASP B 1 241 ? -11.555 -7.297 0.619 1 95.38 241 ASP B CA 1
ATOM 4126 C C . ASP B 1 241 ? -11.359 -8.016 1.951 1 95.38 241 ASP B C 1
ATOM 4128 O O . ASP B 1 241 ? -10.727 -7.477 2.865 1 95.38 241 ASP B O 1
ATOM 4132 N N . LEU B 1 242 ? -11.891 -9.258 2.061 1 95.5 242 LEU B N 1
ATOM 4133 C CA . LEU B 1 242 ? -11.688 -10.086 3.248 1 95.5 242 LEU B CA 1
ATOM 4134 C C . LEU B 1 242 ? -10.203 -10.18 3.594 1 95.5 242 LEU B C 1
ATOM 4136 O O . LEU B 1 242 ? -9.836 -10.281 4.77 1 95.5 242 LEU B O 1
ATOM 4140 N N . PHE B 1 243 ? -9.328 -10.055 2.576 1 97.69 243 PHE B N 1
ATOM 4141 C CA . PHE B 1 243 ? -7.914 -10.375 2.723 1 97.69 243 PHE B CA 1
ATOM 4142 C C . PHE B 1 243 ? -7.113 -9.117 3.051 1 97.69 243 PHE B C 1
ATOM 4144 O O . PHE B 1 243 ? -5.895 -9.18 3.213 1 97.69 243 PHE B O 1
ATOM 4151 N N . VAL B 1 244 ? -7.707 -7.961 3.189 1 97.81 244 VAL B N 1
ATOM 4152 C CA . VAL B 1 244 ? -6.969 -6.703 3.229 1 97.81 244 VAL B CA 1
ATOM 4153 C C . VAL B 1 244 ? -5.949 -6.738 4.367 1 97.81 244 VAL B C 1
ATOM 4155 O O . VAL B 1 244 ? -4.781 -6.391 4.176 1 97.81 244 VAL B O 1
ATOM 4158 N N . HIS B 1 245 ? -6.309 -7.238 5.535 1 98.12 245 HIS B N 1
ATOM 4159 C CA . HIS B 1 245 ? -5.418 -7.215 6.691 1 98.12 245 HIS B CA 1
ATOM 4160 C C . HIS B 1 245 ? -4.309 -8.258 6.555 1 98.12 245 HIS B C 1
ATOM 4162 O O . HIS B 1 245 ? -3.143 -7.965 6.824 1 98.12 245 HIS B O 1
ATOM 4168 N N . GLU B 1 246 ? -4.652 -9.516 6.125 1 98.31 246 GLU B N 1
ATOM 4169 C CA . GLU B 1 246 ? -3.623 -10.531 5.957 1 98.31 246 GLU B CA 1
ATOM 4170 C C . GLU B 1 246 ? -2.637 -10.141 4.855 1 98.31 246 GLU B C 1
ATOM 4172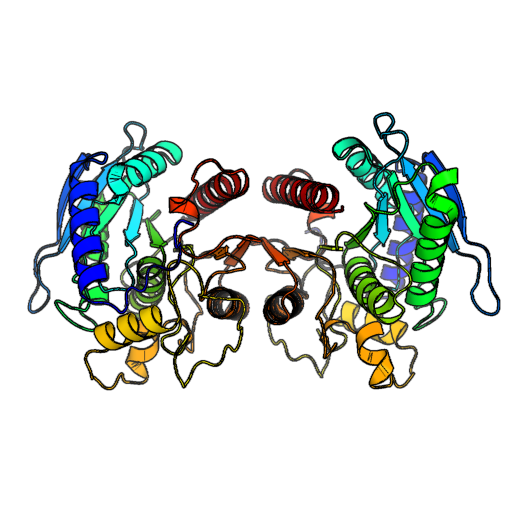 O O . GLU B 1 246 ? -1.45 -10.469 4.938 1 98.31 246 GLU B O 1
ATOM 4177 N N . ASP B 1 247 ? -3.148 -9.445 3.807 1 98.75 247 ASP B N 1
ATOM 4178 C CA . ASP B 1 247 ? -2.273 -9.008 2.727 1 98.75 247 ASP B CA 1
ATOM 4179 C C . ASP B 1 247 ? -1.319 -7.914 3.207 1 98.75 247 ASP B C 1
ATOM 4181 O O . ASP B 1 247 ? -0.12 -7.961 2.924 1 98.75 247 ASP B O 1
ATOM 4185 N N . ILE B 1 248 ? -1.821 -6.926 3.957 1 98.56 248 ILE B N 1
ATOM 4186 C CA . ILE B 1 248 ? -1.003 -5.848 4.5 1 98.56 248 ILE B CA 1
ATOM 4187 C C . ILE B 1 248 ? 0.03 -6.422 5.469 1 98.56 248 ILE B C 1
ATOM 4189 O O . ILE B 1 248 ? 1.209 -6.062 5.41 1 98.56 248 ILE B O 1
ATOM 4193 N N . ASP B 1 249 ? -0.373 -7.332 6.355 1 98.38 249 ASP B N 1
ATOM 4194 C CA . ASP B 1 249 ? 0.54 -7.953 7.309 1 98.38 249 ASP B CA 1
ATOM 4195 C C . ASP B 1 249 ? 1.646 -8.719 6.594 1 98.38 249 ASP B C 1
ATOM 4197 O O . ASP B 1 249 ? 2.814 -8.648 6.98 1 98.38 249 ASP B O 1
ATOM 4201 N N . TYR B 1 250 ? 1.248 -9.508 5.57 1 98.69 250 TYR B N 1
ATOM 4202 C CA . TYR B 1 250 ? 2.238 -10.281 4.836 1 98.69 250 TYR B CA 1
ATOM 4203 C C . TYR B 1 250 ? 3.234 -9.375 4.125 1 98.69 250 TYR B C 1
ATOM 4205 O O . TYR B 1 250 ? 4.441 -9.617 4.16 1 98.69 250 TYR B O 1
ATOM 4213 N N . ALA B 1 251 ? 2.76 -8.312 3.49 1 98.56 251 ALA B N 1
ATOM 4214 C CA . ALA B 1 251 ? 3.633 -7.344 2.832 1 98.56 251 ALA B CA 1
ATOM 4215 C C . ALA B 1 251 ? 4.617 -6.73 3.822 1 98.56 251 ALA B C 1
ATOM 4217 O O . ALA B 1 251 ? 5.805 -6.586 3.518 1 98.56 251 ALA B O 1
ATOM 4218 N N . ASN B 1 252 ? 4.086 -6.348 4.969 1 98 252 ASN B N 1
ATOM 4219 C CA . ASN B 1 252 ? 4.93 -5.758 6 1 98 252 ASN B CA 1
ATOM 4220 C C . ASN B 1 252 ? 6.023 -6.719 6.449 1 98 252 ASN B C 1
ATOM 4222 O O . ASN B 1 252 ? 7.168 -6.312 6.66 1 98 252 ASN B O 1
ATOM 4226 N N . ARG B 1 253 ? 5.711 -8 6.598 1 97.5 253 ARG B N 1
ATOM 4227 C CA . ARG B 1 253 ? 6.695 -9.016 6.969 1 97.5 253 ARG B CA 1
ATOM 4228 C C . ARG B 1 253 ? 7.719 -9.211 5.859 1 97.5 253 ARG B C 1
ATOM 4230 O O . ARG B 1 253 ? 8.898 -9.445 6.129 1 97.5 253 ARG B O 1
ATOM 4237 N N . LEU B 1 254 ? 7.242 -9.227 4.574 1 98.12 254 LEU B N 1
ATOM 4238 C CA . LEU B 1 254 ? 8.18 -9.305 3.459 1 98.12 254 LEU B CA 1
ATOM 4239 C C . LEU B 1 254 ? 9.227 -8.195 3.551 1 98.12 254 LEU B C 1
ATOM 4241 O O . LEU B 1 254 ? 10.43 -8.461 3.457 1 98.12 254 LEU B O 1
ATOM 4245 N N . LEU B 1 255 ? 8.766 -6.984 3.809 1 96.88 255 LEU B N 1
ATOM 4246 C CA . LEU B 1 255 ? 9.656 -5.84 3.941 1 96.88 255 LEU B CA 1
ATOM 4247 C C . LEU B 1 255 ? 10.625 -6.039 5.098 1 96.88 255 LEU B C 1
ATOM 4249 O O . LEU B 1 255 ? 11.828 -5.809 4.945 1 96.88 255 LEU B O 1
ATOM 4253 N N . ALA B 1 256 ? 10.117 -6.516 6.223 1 95.75 256 ALA B N 1
ATOM 4254 C CA . ALA B 1 256 ? 10.93 -6.711 7.422 1 95.75 256 ALA B CA 1
ATOM 4255 C C . ALA B 1 256 ? 12 -7.773 7.191 1 95.75 256 ALA B C 1
ATOM 4257 O O . ALA B 1 256 ? 13 -7.828 7.914 1 95.75 256 ALA B O 1
ATOM 4258 N N . ASN B 1 257 ? 11.773 -8.633 6.199 1 95.94 257 ASN B N 1
ATOM 4259 C CA . ASN B 1 257 ? 12.727 -9.695 5.875 1 95.94 257 ASN B CA 1
ATOM 4260 C C . ASN B 1 257 ? 13.602 -9.328 4.684 1 95.94 257 ASN B C 1
ATOM 4262 O O . ASN B 1 257 ? 14.25 -10.188 4.09 1 95.94 257 ASN B O 1
ATOM 4266 N N . GLY B 1 258 ? 13.586 -8.125 4.281 1 94.62 258 GLY B N 1
ATOM 4267 C CA . GLY B 1 258 ? 14.484 -7.617 3.254 1 94.62 258 GLY B CA 1
ATOM 4268 C C . GLY B 1 258 ? 14 -7.895 1.845 1 94.62 258 GLY B C 1
ATOM 4269 O O . GLY B 1 258 ? 14.766 -7.781 0.884 1 94.62 258 GLY B O 1
ATOM 4270 N N . VAL B 1 259 ? 12.758 -8.297 1.646 1 97 259 VAL B N 1
ATOM 4271 C CA . VAL B 1 259 ? 12.188 -8.523 0.321 1 97 259 VAL B CA 1
ATOM 4272 C C . VAL B 1 259 ? 11.594 -7.227 -0.217 1 97 259 VAL B C 1
ATOM 4274 O O . VAL B 1 259 ? 10.68 -6.656 0.385 1 97 259 VAL B O 1
ATOM 4277 N N . SER B 1 260 ? 12.109 -6.711 -1.33 1 96.56 260 SER B N 1
ATOM 4278 C CA . SER B 1 260 ? 11.539 -5.512 -1.94 1 96.56 260 SER B CA 1
ATOM 4279 C C . SER B 1 260 ? 10.07 -5.711 -2.283 1 96.56 260 SER B C 1
ATOM 4281 O O . SER B 1 260 ? 9.711 -6.645 -3.008 1 96.56 260 SER B O 1
ATOM 4283 N N . THR B 1 261 ? 9.188 -4.867 -1.705 1 97.31 261 THR B N 1
ATOM 4284 C CA . THR B 1 261 ? 7.746 -5.078 -1.816 1 97.31 261 THR B CA 1
ATOM 4285 C C . THR B 1 261 ? 7.031 -3.766 -2.129 1 97.31 261 THR B C 1
ATOM 4287 O O . THR B 1 261 ? 7.199 -2.775 -1.415 1 97.31 261 THR B O 1
ATOM 4290 N N . GLU B 1 262 ? 6.398 -3.723 -3.244 1 96.62 262 GLU B N 1
ATOM 4291 C CA . GLU B 1 262 ? 5.422 -2.693 -3.576 1 96.62 262 GLU B CA 1
ATOM 4292 C C . GLU B 1 262 ? 4.02 -3.1 -3.129 1 96.62 262 GLU B C 1
ATOM 4294 O O . GLU B 1 262 ? 3.568 -4.211 -3.414 1 96.62 262 GLU B O 1
ATOM 4299 N N . LEU B 1 263 ? 3.311 -2.283 -2.357 1 97.5 263 LEU B N 1
ATOM 4300 C CA . LEU B 1 263 ? 1.983 -2.586 -1.83 1 97.5 263 LEU B CA 1
ATOM 4301 C C . LEU B 1 263 ? 0.991 -1.485 -2.188 1 97.5 263 LEU B C 1
ATOM 4303 O O . LEU B 1 263 ? 1.267 -0.302 -1.975 1 97.5 263 LEU B O 1
ATOM 4307 N N . LEU B 1 264 ? -0.07 -1.872 -2.783 1 96.25 264 LEU B N 1
ATOM 4308 C CA . LEU B 1 264 ? -1.172 -0.975 -3.115 1 96.25 264 LEU B CA 1
ATOM 4309 C C . LEU B 1 264 ? -2.467 -1.44 -2.461 1 96.25 264 LEU B C 1
ATOM 4311 O O . LEU B 1 264 ? -2.92 -2.562 -2.695 1 96.25 264 LEU B O 1
ATOM 4315 N N . VAL B 1 265 ? -3.027 -0.647 -1.571 1 96.56 265 VAL B N 1
ATOM 4316 C CA . VAL B 1 265 ? -4.379 -0.845 -1.061 1 96.56 265 VAL B CA 1
ATOM 4317 C C . VAL B 1 265 ? -5.328 0.161 -1.707 1 96.56 265 VAL B C 1
ATOM 4319 O O . VAL B 1 265 ? -5.152 1.373 -1.561 1 96.56 265 VAL B O 1
ATOM 4322 N N . ILE B 1 266 ? -6.309 -0.288 -2.414 1 93.19 266 ILE B N 1
ATOM 4323 C CA . ILE B 1 266 ? -7.234 0.555 -3.162 1 93.19 266 ILE B CA 1
ATOM 4324 C C . ILE B 1 266 ? -8.508 0.769 -2.35 1 93.19 266 ILE B C 1
ATOM 4326 O O . ILE B 1 266 ? -9.156 -0.195 -1.925 1 93.19 266 ILE B O 1
ATOM 4330 N N . PRO B 1 267 ? -8.883 2.014 -2.162 1 90.88 267 PRO B N 1
ATOM 4331 C CA . PRO B 1 267 ? -10.07 2.297 -1.353 1 90.88 267 PRO B CA 1
ATOM 4332 C C . PRO B 1 267 ? -11.367 1.903 -2.053 1 90.88 267 PRO B C 1
ATOM 4334 O O . PRO B 1 267 ? -11.461 1.995 -3.279 1 90.88 267 PRO B O 1
ATOM 4337 N N . ASN B 1 268 ? -12.297 1.458 -1.315 1 88.06 268 ASN B N 1
ATOM 4338 C CA . ASN B 1 268 ? -13.703 1.299 -1.661 1 88.06 268 ASN B CA 1
ATOM 4339 C C . ASN B 1 268 ? -13.906 0.188 -2.688 1 88.06 268 ASN B C 1
ATOM 4341 O O . ASN B 1 268 ? -14.883 0.204 -3.441 1 88.06 268 ASN B O 1
ATOM 4345 N N . VAL B 1 269 ? -12.961 -0.707 -2.768 1 88.5 269 VAL B N 1
ATOM 4346 C CA . VAL B 1 269 ? -13.18 -1.832 -3.67 1 88.5 269 VAL B CA 1
ATOM 4347 C C . VAL B 1 269 ? -13.117 -3.141 -2.887 1 88.5 269 VAL B C 1
ATOM 4349 O O . VAL B 1 269 ? -12.484 -3.215 -1.836 1 88.5 269 VAL B O 1
ATOM 4352 N N . PHE B 1 270 ? -13.859 -4.117 -3.395 1 87.44 270 PHE B N 1
ATOM 4353 C CA . PHE B 1 270 ? -13.969 -5.414 -2.74 1 87.44 270 PHE B CA 1
ATOM 4354 C C . PHE B 1 270 ? -13.234 -6.484 -3.541 1 87.44 270 PHE B C 1
ATOM 4356 O O . PHE B 1 270 ? -12.547 -6.18 -4.516 1 87.44 270 PHE B O 1
ATOM 4363 N N . HIS B 1 271 ? -13.336 -7.73 -3.057 1 90.06 271 HIS B N 1
ATOM 4364 C CA . HIS B 1 271 ? -12.625 -8.867 -3.633 1 90.06 271 HIS B CA 1
ATOM 4365 C C . HIS B 1 271 ? -12.977 -9.047 -5.105 1 90.06 271 HIS B C 1
ATOM 4367 O O . HIS B 1 271 ? -14.141 -8.945 -5.488 1 90.06 271 HIS B O 1
ATOM 4373 N N . SER B 1 272 ? -11.945 -9.258 -5.953 1 87.94 272 SER B N 1
ATOM 4374 C CA . SER B 1 272 ? -12.086 -9.469 -7.391 1 87.94 272 SER B CA 1
ATOM 4375 C C . SER B 1 272 ? -12.609 -8.211 -8.086 1 87.94 272 SER B C 1
ATOM 4377 O O . SER B 1 272 ? -13.414 -8.305 -9.016 1 87.94 272 SER B O 1
ATOM 4379 N N . PHE B 1 273 ? -12.25 -7.109 -7.609 1 84.38 273 PHE B N 1
ATOM 4380 C CA . PHE B 1 273 ? -12.688 -5.816 -8.117 1 84.38 273 PHE B CA 1
ATOM 4381 C C . PHE B 1 273 ? -12.375 -5.68 -9.602 1 84.38 273 PHE B C 1
ATOM 4383 O O . PHE B 1 273 ? -13.086 -4.98 -10.328 1 84.38 273 PHE B O 1
ATOM 4390 N N . ASP B 1 274 ? -11.383 -6.285 -10.086 1 79.69 274 ASP B N 1
ATOM 4391 C CA . ASP B 1 274 ? -10.922 -6.141 -11.469 1 79.69 274 ASP B CA 1
ATOM 4392 C C . ASP B 1 274 ? -11.852 -6.879 -12.43 1 79.69 274 ASP B C 1
ATOM 4394 O O . ASP B 1 274 ? -11.805 -6.648 -13.641 1 79.69 274 ASP B O 1
ATOM 4398 N N . SER B 1 275 ? -12.664 -7.754 -11.898 1 77.75 275 SER B N 1
ATOM 4399 C CA . SER B 1 275 ? -13.609 -8.469 -12.742 1 77.75 275 SER B CA 1
ATOM 4400 C C . SER B 1 275 ? -14.961 -7.758 -12.789 1 77.75 275 SER B C 1
ATOM 4402 O O . SER B 1 275 ? -15.789 -8.031 -13.656 1 77.75 275 SER B O 1
ATOM 4404 N N . VAL B 1 276 ? -15.172 -6.82 -11.852 1 74 276 VAL B N 1
ATOM 4405 C CA . VAL B 1 276 ? -16.469 -6.156 -11.742 1 74 276 VAL B CA 1
ATOM 4406 C C . VAL B 1 276 ? -16.516 -4.977 -12.711 1 74 276 VAL B C 1
ATOM 4408 O O . VAL B 1 276 ? -17.484 -4.832 -13.461 1 74 276 VAL B O 1
ATOM 4411 N N . ASN B 1 277 ? -15.594 -4.129 -12.641 1 76.38 277 ASN B N 1
ATOM 4412 C CA . ASN B 1 277 ? -15.523 -2.982 -13.539 1 76.38 277 ASN B CA 1
ATOM 4413 C C . ASN B 1 277 ? -14.094 -2.703 -13.977 1 76.38 277 ASN B C 1
ATOM 4415 O O . ASN B 1 277 ? -13.367 -1.962 -13.312 1 76.38 277 ASN B O 1
ATOM 4419 N N . GLU B 1 278 ? -13.773 -3.145 -15.172 1 78.19 278 GLU B N 1
ATOM 4420 C CA . GLU B 1 278 ? -12.398 -3.062 -15.664 1 78.19 278 GLU B CA 1
ATOM 4421 C C . GLU B 1 278 ? -12.078 -1.658 -16.156 1 78.19 278 GLU B C 1
ATOM 4423 O O . GLU B 1 278 ? -10.906 -1.321 -16.375 1 78.19 278 GLU B O 1
ATOM 4428 N N . ASN B 1 279 ? -13.133 -0.82 -16.188 1 79 279 ASN B N 1
ATOM 4429 C CA . ASN B 1 279 ? -12.914 0.479 -16.812 1 79 279 ASN B CA 1
ATOM 4430 C C . ASN B 1 279 ? -12.922 1.605 -15.781 1 79 279 ASN B C 1
ATOM 4432 O O . ASN B 1 279 ? -12.773 2.775 -16.125 1 79 279 ASN B O 1
ATOM 4436 N N . SER B 1 280 ? -13.047 1.216 -14.578 1 82.06 280 SER B N 1
ATOM 4437 C CA . SER B 1 280 ? -13.008 2.266 -13.562 1 82.06 280 SER B CA 1
ATOM 4438 C C . SER B 1 280 ? -11.625 2.891 -13.461 1 82.06 280 SER B C 1
ATOM 4440 O O . SER B 1 280 ? -10.625 2.262 -13.828 1 82.06 280 SER B O 1
ATOM 4442 N N . PRO B 1 281 ? -11.57 4.16 -13.078 1 78.25 281 PRO B N 1
ATOM 4443 C CA . PRO B 1 281 ? -10.258 4.793 -12.875 1 78.25 281 PRO B CA 1
ATOM 4444 C C . PRO B 1 281 ? -9.359 4 -11.93 1 78.25 281 PRO B C 1
ATOM 4446 O O . PRO B 1 281 ? -8.148 3.926 -12.148 1 78.25 281 PRO B O 1
ATOM 4449 N N . GLN B 1 282 ? -9.938 3.4 -10.953 1 80.94 282 GLN B N 1
ATOM 4450 C CA . GLN B 1 282 ? -9.164 2.619 -9.992 1 80.94 282 GLN B CA 1
ATOM 4451 C C . GLN B 1 282 ? -8.531 1.397 -10.656 1 80.94 282 GLN B C 1
ATOM 4453 O O . GLN B 1 282 ? -7.383 1.057 -10.383 1 80.94 282 GLN B O 1
ATOM 4458 N N . MET B 1 283 ? -9.242 0.811 -11.594 1 86.19 283 MET B N 1
ATOM 4459 C CA . MET B 1 283 ? -8.734 -0.374 -12.281 1 86.19 283 MET B CA 1
ATOM 4460 C C . MET B 1 283 ? -7.637 -0.001 -13.273 1 86.19 283 MET B C 1
ATOM 4462 O O . MET B 1 283 ? -6.637 -0.71 -13.398 1 86.19 283 MET B O 1
ATOM 4466 N N . LYS B 1 284 ? -7.926 1.065 -13.961 1 83.69 284 LYS B N 1
ATOM 4467 C CA . LYS B 1 284 ? -6.898 1.529 -14.891 1 83.69 284 LYS B CA 1
ATOM 4468 C C . LYS B 1 284 ? -5.586 1.807 -14.156 1 83.69 284 LYS B C 1
ATOM 4470 O O . LYS B 1 284 ? -4.508 1.473 -14.656 1 83.69 284 LYS B O 1
ATOM 4475 N N . LEU B 1 285 ? -5.75 2.383 -13.055 1 80.88 285 LEU B N 1
ATOM 4476 C CA . LEU B 1 285 ? -4.578 2.654 -12.234 1 80.88 285 LEU B CA 1
ATOM 4477 C C . LEU B 1 285 ? -3.904 1.354 -11.805 1 80.88 285 LEU B C 1
ATOM 4479 O O . LEU B 1 285 ? -2.688 1.209 -11.93 1 80.88 285 LEU B O 1
ATOM 4483 N N . TYR B 1 286 ? -4.656 0.467 -11.352 1 89 286 TYR B N 1
ATOM 4484 C CA . TYR B 1 286 ? -4.133 -0.825 -10.922 1 89 286 TYR B CA 1
ATOM 4485 C C . TYR B 1 286 ? -3.377 -1.509 -12.055 1 89 286 TYR B C 1
ATOM 4487 O O . TYR B 1 286 ? -2.25 -1.973 -11.867 1 89 286 TYR B O 1
ATOM 4495 N N . PHE B 1 287 ? -3.99 -1.565 -13.203 1 91.88 287 PHE B N 1
ATOM 4496 C CA . PHE B 1 287 ? -3.363 -2.246 -14.328 1 91.88 287 PHE B CA 1
ATOM 4497 C C . PHE B 1 287 ? -2.049 -1.574 -14.703 1 91.88 287 PHE B C 1
ATOM 4499 O O . PHE B 1 287 ? -1.062 -2.252 -15 1 91.88 287 PHE B O 1
ATOM 4506 N N . ARG B 1 288 ? -2.07 -0.334 -14.688 1 87.94 288 ARG B N 1
ATOM 4507 C CA . ARG B 1 288 ? -0.856 0.407 -15.016 1 87.94 288 ARG B CA 1
ATOM 4508 C C . ARG B 1 288 ? 0.253 0.109 -14.016 1 87.94 288 ARG B C 1
ATOM 4510 O O . ARG B 1 288 ? 1.389 -0.174 -14.398 1 87.94 288 ARG B O 1
ATOM 4517 N N . LEU B 1 289 ? -0.071 0.176 -12.742 1 88.75 289 LEU B N 1
ATOM 4518 C CA . LEU B 1 289 ? 0.929 -0.04 -11.703 1 88.75 289 LEU B CA 1
ATOM 4519 C C . LEU B 1 289 ? 1.452 -1.472 -11.742 1 88.75 289 LEU B C 1
ATOM 4521 O O . LEU B 1 289 ? 2.652 -1.703 -11.578 1 88.75 289 LEU B O 1
ATOM 4525 N N . ARG B 1 290 ? 0.564 -2.355 -11.922 1 94.69 290 ARG B N 1
ATOM 4526 C CA . ARG B 1 290 ? 0.947 -3.758 -12.047 1 94.69 290 ARG B CA 1
ATOM 4527 C C . ARG B 1 290 ? 1.924 -3.955 -13.203 1 94.69 290 ARG B C 1
ATOM 4529 O O . ARG B 1 290 ? 2.963 -4.602 -13.039 1 94.69 290 ARG B O 1
ATOM 4536 N N . ASN B 1 291 ? 1.571 -3.41 -14.383 1 96.06 291 ASN B N 1
ATOM 4537 C CA . ASN B 1 291 ? 2.412 -3.574 -15.57 1 96.06 291 ASN B CA 1
ATOM 4538 C C . ASN B 1 291 ? 3.779 -2.922 -15.375 1 96.06 291 ASN B C 1
ATOM 4540 O O . ASN B 1 291 ? 4.801 -3.49 -15.766 1 96.06 291 ASN B O 1
ATOM 4544 N N . GLU B 1 292 ? 3.822 -1.793 -14.781 1 91.62 292 GLU B N 1
ATOM 4545 C CA . GLU B 1 292 ? 5.09 -1.122 -14.508 1 91.62 292 GLU B CA 1
ATOM 4546 C C . GLU B 1 292 ? 5.949 -1.942 -13.547 1 91.62 292 GLU B C 1
ATOM 4548 O O . GLU B 1 292 ? 7.168 -2.018 -13.711 1 91.62 292 GLU B O 1
ATOM 4553 N N . ALA B 1 293 ? 5.316 -2.473 -12.531 1 94.75 293 ALA B N 1
ATOM 4554 C CA . ALA B 1 293 ? 6.043 -3.328 -11.594 1 94.75 293 ALA B CA 1
ATOM 4555 C C . ALA B 1 293 ? 6.656 -4.527 -12.312 1 94.75 293 ALA B C 1
ATOM 4557 O O . ALA B 1 293 ? 7.812 -4.879 -12.07 1 94.75 293 ALA B O 1
ATOM 4558 N N . ILE B 1 294 ? 5.875 -5.121 -13.18 1 97.88 294 ILE B N 1
ATOM 4559 C CA . ILE B 1 294 ? 6.344 -6.289 -13.914 1 97.88 294 ILE B CA 1
ATOM 4560 C C . ILE B 1 294 ? 7.527 -5.898 -14.805 1 97.88 294 ILE B C 1
ATOM 4562 O O . ILE B 1 294 ? 8.523 -6.621 -14.875 1 97.88 294 ILE B O 1
ATOM 4566 N N . GLU B 1 295 ? 7.441 -4.785 -15.445 1 95.75 295 GLU B N 1
ATOM 4567 C CA . GLU B 1 295 ? 8.547 -4.301 -16.266 1 95.75 295 GLU B CA 1
ATOM 4568 C C . GLU B 1 295 ? 9.812 -4.105 -15.438 1 95.75 295 GLU B C 1
ATOM 4570 O O . GLU B 1 295 ? 10.914 -4.441 -15.883 1 95.75 295 GLU B O 1
ATOM 4575 N N . ARG B 1 296 ? 9.625 -3.543 -14.281 1 93.38 296 ARG B N 1
ATOM 4576 C CA . ARG B 1 296 ? 10.773 -3.363 -13.398 1 93.38 296 ARG B CA 1
ATOM 4577 C C . ARG B 1 296 ? 11.375 -4.707 -13.008 1 93.38 296 ARG B C 1
ATOM 4579 O O . ARG B 1 296 ? 12.602 -4.844 -12.93 1 93.38 296 ARG B O 1
ATOM 4586 N N . MET B 1 297 ? 10.508 -5.676 -12.742 1 97 297 MET B N 1
ATOM 4587 C CA . MET B 1 297 ? 10.984 -7.012 -12.391 1 97 297 MET B CA 1
ATOM 4588 C C . MET B 1 297 ? 11.805 -7.609 -13.523 1 97 297 MET B C 1
ATOM 4590 O O . MET B 1 297 ? 12.875 -8.172 -13.289 1 97 297 MET B O 1
ATOM 4594 N N . PHE B 1 298 ? 11.32 -7.445 -14.75 1 96.88 298 PHE B N 1
ATOM 4595 C CA . PHE B 1 298 ? 12.023 -7.988 -15.914 1 96.88 298 PHE B CA 1
ATOM 4596 C C . PHE B 1 298 ? 13.344 -7.262 -16.141 1 96.88 298 PHE B C 1
ATOM 4598 O O . PHE B 1 298 ? 14.336 -7.879 -16.516 1 96.88 298 PHE B O 1
ATOM 4605 N N . LYS B 1 299 ? 13.359 -5.973 -15.852 1 93.31 299 LYS B N 1
ATOM 4606 C CA . LYS B 1 299 ? 14.562 -5.172 -16.047 1 93.31 299 LYS B CA 1
ATOM 4607 C C . LYS B 1 299 ? 15.617 -5.496 -14.992 1 93.31 299 LYS B C 1
ATOM 4609 O O . LYS B 1 299 ? 16.812 -5.457 -15.266 1 93.31 299 LYS B O 1
ATOM 4614 N N . ALA B 1 300 ? 15.148 -5.781 -13.859 1 89.94 300 ALA B N 1
ATOM 4615 C CA . ALA B 1 300 ? 16.062 -6.055 -12.75 1 89.94 300 ALA B CA 1
ATOM 4616 C C . ALA B 1 300 ? 16.688 -7.441 -12.883 1 89.94 300 ALA B C 1
ATOM 4618 O O . ALA B 1 300 ? 17.703 -7.734 -12.25 1 89.94 300 ALA B O 1
ATOM 4619 N N . ALA B 1 301 ? 15.922 -8.234 -13.633 1 85.31 301 ALA B N 1
ATOM 4620 C CA . ALA B 1 301 ? 16.391 -9.602 -13.805 1 85.31 301 ALA B CA 1
ATOM 4621 C C . ALA B 1 301 ? 17.703 -9.641 -14.586 1 85.31 301 ALA B C 1
ATOM 4623 O O . ALA B 1 301 ? 17.891 -8.883 -15.547 1 85.31 301 ALA B O 1
ATOM 4624 N N . LYS B 1 302 ? 18.797 -9.875 -14.102 1 68 302 LYS B N 1
ATOM 4625 C CA . LYS B 1 302 ? 20.125 -10 -14.688 1 68 302 LYS B CA 1
ATOM 4626 C C . LYS B 1 302 ? 20.203 -11.195 -15.625 1 68 302 LYS B C 1
ATOM 4628 O O . LYS B 1 302 ? 19.547 -12.211 -15.406 1 68 302 LYS B O 1
#